Protein AF-A0A455VG47-F1 (afdb_monomer)

Radius of gyration: 23.84 Å; Cα contacts (8 Å, |Δi|>4): 1078; chains: 1; bounding box: 68×58×69 Å

pLDDT: mean 87.43, std 11.3, range [32.31, 98.75]

Mean predicted aligned error: 6.54 Å

Structure (mmCIF, N/CA/C/O backbone):
data_AF-A0A455VG47-F1
#
_entry.id   AF-A0A455VG47-F1
#
loop_
_atom_site.group_PDB
_atom_site.id
_atom_site.type_symbol
_atom_site.label_atom_id
_atom_site.label_alt_id
_atom_site.label_comp_id
_atom_site.label_asym_id
_atom_site.label_entity_id
_atom_site.label_seq_id
_atom_site.pdbx_PDB_ins_code
_atom_site.Cartn_x
_atom_site.Cartn_y
_atom_site.Cartn_z
_atom_site.occupancy
_atom_site.B_iso_or_equiv
_atom_site.auth_seq_id
_atom_site.auth_comp_id
_atom_site.auth_asym_id
_atom_site.auth_atom_id
_atom_site.pdbx_PDB_model_num
ATOM 1 N N . MET A 1 1 ? 24.426 -24.183 1.732 1.00 32.31 1 MET A N 1
ATOM 2 C CA . MET A 1 1 ? 23.590 -25.282 1.201 1.00 32.31 1 MET A CA 1
ATOM 3 C C . MET A 1 1 ? 22.552 -24.656 0.287 1.00 32.31 1 MET A C 1
ATOM 5 O O . MET A 1 1 ? 21.983 -23.644 0.678 1.00 32.31 1 MET A O 1
ATOM 9 N N . ASN A 1 2 ? 22.403 -25.163 -0.940 1.00 37.97 2 ASN A N 1
ATOM 10 C CA . ASN A 1 2 ? 21.571 -24.568 -1.992 1.00 37.97 2 ASN A CA 1
ATOM 11 C C . ASN A 1 2 ? 20.084 -24.579 -1.595 1.00 37.97 2 ASN A C 1
ATOM 13 O O . ASN A 1 2 ? 19.415 -25.590 -1.744 1.00 37.97 2 ASN A O 1
ATOM 17 N N . CYS A 1 3 ? 19.589 -23.448 -1.084 1.00 54.47 3 CYS A N 1
ATOM 18 C CA . CYS A 1 3 ? 18.177 -23.222 -0.745 1.00 54.47 3 CYS A CA 1
ATOM 19 C C . CYS A 1 3 ? 17.276 -23.353 -1.991 1.00 54.47 3 CYS A C 1
ATOM 21 O O . CYS A 1 3 ? 16.219 -23.971 -1.938 1.00 54.47 3 CYS A O 1
ATOM 23 N N . ASN A 1 4 ? 17.769 -22.880 -3.141 1.00 57.41 4 ASN A N 1
ATOM 24 C CA . ASN A 1 4 ? 16.966 -22.716 -4.352 1.00 57.41 4 ASN A CA 1
ATOM 25 C C . ASN A 1 4 ? 16.460 -24.028 -4.980 1.00 57.41 4 ASN A C 1
ATOM 27 O O . ASN A 1 4 ? 15.403 -24.005 -5.595 1.00 57.41 4 ASN A O 1
ATOM 31 N N . SER A 1 5 ? 17.166 -25.160 -4.843 1.00 60.50 5 SER A N 1
ATOM 32 C CA . SER A 1 5 ? 16.690 -26.434 -5.417 1.00 60.50 5 SER A CA 1
ATOM 33 C C . SER A 1 5 ? 15.487 -26.989 -4.652 1.00 60.50 5 SER A C 1
ATOM 35 O O . SER A 1 5 ? 14.517 -27.412 -5.266 1.00 60.50 5 SER A O 1
ATOM 37 N N . CYS A 1 6 ? 15.511 -26.914 -3.317 1.00 64.06 6 CYS A N 1
ATOM 38 C CA . CYS A 1 6 ? 14.381 -27.333 -2.486 1.00 64.06 6 CYS A CA 1
ATOM 39 C C . CYS A 1 6 ? 13.164 -26.415 -2.682 1.00 64.06 6 CYS A C 1
ATOM 41 O O . CYS A 1 6 ? 12.034 -26.894 -2.711 1.00 64.06 6 CYS A O 1
ATOM 43 N N . ASP A 1 7 ? 13.392 -25.108 -2.843 1.00 71.69 7 ASP A N 1
ATOM 44 C CA . ASP A 1 7 ? 12.330 -24.136 -3.128 1.00 71.69 7 ASP A CA 1
ATOM 45 C C . ASP A 1 7 ? 11.711 -24.335 -4.523 1.00 71.69 7 ASP A C 1
ATOM 47 O O . ASP A 1 7 ? 10.501 -24.190 -4.690 1.00 71.69 7 ASP A O 1
ATOM 51 N N . PHE A 1 8 ? 12.516 -24.701 -5.527 1.00 65.06 8 PHE A N 1
ATOM 52 C CA . PHE A 1 8 ? 12.021 -25.024 -6.866 1.00 65.06 8 PHE A CA 1
ATOM 53 C C . PHE A 1 8 ? 11.126 -26.267 -6.857 1.00 65.06 8 PHE A C 1
ATOM 55 O O . PHE A 1 8 ? 10.011 -26.226 -7.379 1.00 65.06 8 PHE A O 1
ATOM 62 N N . ASP A 1 9 ? 11.571 -27.346 -6.210 1.00 63.53 9 ASP A N 1
ATOM 63 C CA . ASP A 1 9 ? 10.767 -28.562 -6.060 1.00 63.53 9 ASP A CA 1
ATOM 64 C C . ASP A 1 9 ? 9.478 -28.280 -5.273 1.00 63.53 9 ASP A C 1
ATOM 66 O O . ASP A 1 9 ? 8.403 -28.764 -5.629 1.00 63.53 9 ASP A O 1
ATOM 70 N N . TYR A 1 10 ? 9.548 -27.438 -4.239 1.00 71.88 10 TYR A N 1
ATOM 71 C CA . TYR A 1 10 ? 8.376 -26.974 -3.496 1.00 71.88 10 TYR A CA 1
ATOM 72 C C . TYR A 1 10 ? 7.372 -26.231 -4.397 1.00 71.88 10 TYR A C 1
ATOM 74 O O . TYR A 1 10 ? 6.187 -26.568 -4.405 1.00 71.88 10 TYR A O 1
ATOM 82 N N . LEU A 1 11 ? 7.831 -25.259 -5.196 1.00 71.12 11 LEU A N 1
ATOM 83 C CA . LEU A 1 11 ? 6.968 -24.483 -6.097 1.00 71.12 11 LEU A CA 1
ATOM 84 C C . LEU A 1 11 ? 6.335 -25.339 -7.197 1.00 71.12 11 LEU A C 1
ATOM 86 O O . LEU A 1 11 ? 5.145 -25.169 -7.475 1.00 71.12 11 LEU A O 1
ATOM 90 N N . ASN A 1 12 ? 7.091 -26.273 -7.779 1.00 65.31 12 ASN A N 1
ATOM 91 C CA . ASN A 1 12 ? 6.576 -27.214 -8.778 1.00 65.31 12 ASN A CA 1
ATOM 92 C C . ASN A 1 12 ? 5.427 -28.064 -8.237 1.00 65.31 12 ASN A C 1
ATOM 94 O O . ASN A 1 12 ? 4.471 -28.342 -8.956 1.00 65.31 12 ASN A O 1
ATOM 98 N N . ASN A 1 13 ? 5.508 -28.456 -6.967 1.00 61.84 13 ASN A N 1
ATOM 99 C CA . ASN A 1 13 ? 4.511 -29.320 -6.345 1.00 61.84 13 ASN A CA 1
ATOM 100 C C . ASN A 1 13 ? 3.251 -28.572 -5.875 1.00 61.84 13 ASN A C 1
ATOM 102 O O . ASN A 1 13 ? 2.219 -29.206 -5.668 1.00 61.84 13 ASN A O 1
ATOM 106 N N . ILE A 1 14 ? 3.320 -27.251 -5.664 1.00 58.72 14 ILE A N 1
ATOM 107 C CA . ILE A 1 14 ? 2.282 -26.5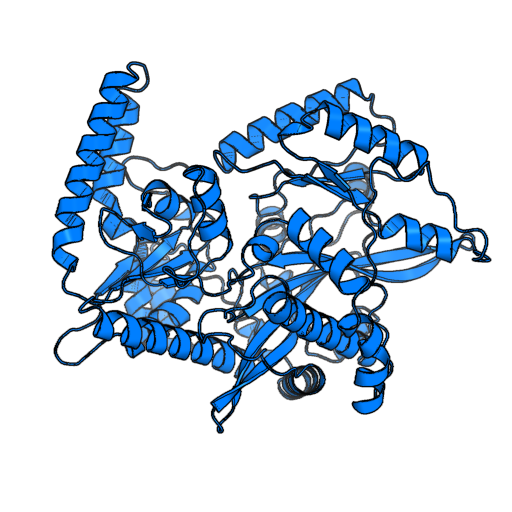00 -4.926 1.00 58.72 14 ILE A CA 1
ATOM 108 C C . ILE A 1 14 ? 1.633 -25.379 -5.748 1.00 58.72 14 ILE A C 1
ATOM 110 O O . ILE A 1 14 ? 0.525 -24.949 -5.420 1.00 58.72 14 ILE A O 1
ATOM 114 N N . VAL A 1 15 ? 2.297 -24.870 -6.789 1.00 64.69 15 VAL A N 1
ATOM 115 C CA . VAL A 1 15 ? 1.863 -23.648 -7.482 1.00 64.69 15 VAL A CA 1
ATOM 116 C C . VAL A 1 15 ? 1.550 -23.893 -8.959 1.00 64.69 15 VAL A C 1
ATOM 118 O O . VAL A 1 15 ? 0.386 -24.057 -9.307 1.00 64.69 15 VAL A O 1
ATOM 121 N N . ASP A 1 16 ? 2.564 -23.845 -9.821 1.00 73.06 16 ASP A N 1
ATOM 122 C CA . ASP A 1 16 ? 2.495 -24.005 -11.281 1.00 73.06 16 ASP A CA 1
ATOM 123 C C . ASP A 1 16 ? 3.948 -24.096 -11.784 1.00 73.06 16 ASP A C 1
ATOM 125 O O . ASP A 1 16 ? 4.806 -23.320 -11.345 1.00 73.06 16 ASP A O 1
ATOM 129 N N . TYR A 1 17 ? 4.217 -25.003 -12.724 1.00 76.62 17 TYR A N 1
ATOM 130 C CA . TYR A 1 17 ? 5.518 -25.170 -13.378 1.00 76.62 17 TYR A CA 1
ATOM 131 C C . TYR A 1 17 ? 6.066 -23.849 -13.953 1.00 76.62 17 TYR A C 1
ATOM 133 O O . TYR A 1 17 ? 7.252 -23.553 -13.829 1.00 76.62 17 TYR A O 1
ATOM 141 N N . ARG A 1 18 ? 5.203 -22.979 -14.500 1.00 82.88 18 ARG A N 1
ATOM 142 C CA . ARG A 1 18 ? 5.624 -21.668 -15.032 1.00 82.88 18 ARG A CA 1
ATOM 143 C C . ARG A 1 18 ? 6.175 -20.732 -13.962 1.00 82.88 18 ARG A C 1
ATOM 145 O O . ARG A 1 18 ? 7.136 -20.010 -14.216 1.00 82.88 18 ARG A O 1
ATOM 152 N N . ILE A 1 19 ? 5.585 -20.727 -12.768 1.00 86.31 19 ILE A N 1
ATOM 153 C CA . ILE A 1 19 ? 6.081 -19.898 -11.661 1.00 86.31 19 ILE A CA 1
ATOM 154 C C . ILE A 1 19 ? 7.435 -20.421 -11.181 1.00 86.31 19 ILE A C 1
ATOM 156 O O . ILE A 1 19 ? 8.326 -19.623 -10.890 1.00 86.31 19 ILE A O 1
ATOM 160 N N . ALA A 1 20 ? 7.610 -21.743 -11.151 1.00 82.56 20 ALA A N 1
ATOM 161 C CA . ALA A 1 20 ? 8.877 -22.369 -10.801 1.00 82.56 20 ALA A CA 1
ATOM 162 C C . ALA A 1 20 ? 9.985 -22.040 -11.825 1.00 82.56 20 ALA A C 1
ATOM 164 O O . ALA A 1 20 ? 11.096 -21.678 -11.434 1.00 82.56 20 ALA A O 1
ATOM 165 N N . ASP A 1 21 ? 9.679 -22.066 -13.126 1.00 85.38 21 ASP A N 1
ATOM 166 C CA . ASP A 1 21 ? 10.612 -21.657 -14.186 1.00 85.38 21 ASP A CA 1
ATOM 167 C C . ASP A 1 21 ? 11.040 -20.189 -14.045 1.00 85.38 21 ASP A C 1
ATOM 169 O O . ASP A 1 21 ? 12.232 -19.871 -14.112 1.00 85.38 21 ASP A O 1
ATOM 173 N N . LEU A 1 22 ? 10.085 -19.285 -13.794 1.00 89.00 22 LEU A N 1
ATOM 174 C CA . LEU A 1 22 ? 10.385 -17.873 -13.543 1.00 89.00 22 LEU A CA 1
ATOM 175 C C . LEU A 1 22 ? 11.258 -17.689 -12.294 1.00 89.00 22 LEU A C 1
ATOM 177 O O . LEU A 1 22 ? 12.182 -16.872 -12.304 1.00 89.00 22 LEU A O 1
ATOM 181 N N . PHE A 1 23 ? 10.987 -18.448 -11.230 1.00 86.44 23 PHE A N 1
ATOM 182 C CA . PHE A 1 23 ? 11.780 -18.424 -10.004 1.00 86.44 23 PHE A CA 1
ATOM 183 C C . PHE A 1 23 ? 13.236 -18.825 -10.274 1.00 86.44 23 PHE A C 1
ATOM 185 O O . PHE A 1 23 ? 14.158 -18.119 -9.864 1.00 86.44 23 PHE A O 1
ATOM 192 N N . ASN A 1 24 ? 13.453 -19.903 -11.032 1.00 84.31 24 ASN A N 1
ATOM 193 C CA . ASN A 1 24 ? 14.793 -20.339 -11.422 1.00 84.31 24 ASN A CA 1
ATOM 194 C C . ASN A 1 24 ? 15.509 -19.313 -12.306 1.00 84.31 24 ASN A C 1
ATOM 196 O O . ASN A 1 24 ? 16.669 -18.985 -12.047 1.00 84.31 24 ASN A O 1
ATOM 200 N N . GLY A 1 25 ? 14.819 -18.771 -13.315 1.00 84.44 25 GLY A N 1
ATOM 201 C CA . GLY A 1 25 ? 15.384 -17.775 -14.231 1.00 84.44 25 GLY A CA 1
ATOM 202 C C . GLY A 1 25 ? 15.819 -16.478 -13.537 1.00 84.44 25 GLY A C 1
ATOM 203 O O . GLY A 1 25 ? 16.766 -15.830 -13.975 1.00 84.44 25 GLY A O 1
ATOM 204 N N . MET A 1 26 ? 15.177 -16.125 -12.418 1.00 89.56 26 MET A N 1
ATOM 205 C CA . MET A 1 26 ? 15.459 -14.921 -11.625 1.00 89.56 26 MET A CA 1
ATOM 206 C C . MET A 1 26 ? 16.081 -15.231 -10.251 1.00 89.56 26 MET A C 1
ATOM 208 O O . MET A 1 26 ? 15.963 -14.433 -9.320 1.00 89.56 26 MET A O 1
ATOM 212 N N . GLY A 1 27 ? 16.768 -16.373 -10.118 1.00 82.31 27 GLY A N 1
ATOM 213 C CA . GLY A 1 27 ? 17.255 -16.927 -8.846 1.00 82.31 27 GLY A CA 1
ATOM 214 C C . GLY A 1 27 ? 18.040 -15.969 -7.934 1.00 82.31 27 GLY A C 1
ATOM 215 O O . GLY A 1 27 ? 18.013 -16.126 -6.715 1.00 82.31 27 GLY A O 1
ATOM 216 N N . SER A 1 28 ? 18.710 -14.954 -8.492 1.00 83.81 28 SER A N 1
ATOM 217 C CA . SER A 1 28 ? 19.466 -13.932 -7.744 1.00 83.81 28 SER A CA 1
ATOM 218 C C . SER A 1 28 ? 18.594 -13.033 -6.853 1.00 83.81 28 SER A C 1
ATOM 220 O O . SER A 1 28 ? 19.097 -12.445 -5.890 1.00 83.81 28 SER A O 1
ATOM 222 N N . LEU A 1 29 ? 17.290 -12.941 -7.135 1.00 87.25 29 LEU A N 1
ATOM 223 C CA . LEU A 1 29 ? 16.339 -12.133 -6.370 1.00 87.25 29 LEU A CA 1
ATOM 224 C C . LEU A 1 29 ? 15.791 -12.829 -5.124 1.00 87.25 29 LEU A C 1
ATOM 226 O O . LEU A 1 29 ? 15.223 -12.147 -4.264 1.00 87.25 29 LEU A O 1
ATOM 230 N N . PHE A 1 30 ? 15.942 -14.150 -5.013 1.00 88.25 30 PHE A N 1
ATOM 231 C CA . PHE A 1 30 ? 15.240 -14.954 -4.014 1.00 88.25 30 PHE A CA 1
ATOM 232 C C . PHE A 1 30 ? 16.166 -15.415 -2.890 1.00 88.25 30 PHE A C 1
ATOM 234 O O . PHE A 1 30 ? 17.312 -15.795 -3.115 1.00 88.25 30 PHE A O 1
ATOM 241 N N . TYR A 1 31 ? 15.655 -15.368 -1.660 1.00 86.69 31 TYR A N 1
ATOM 242 C CA . TYR A 1 31 ? 16.324 -15.874 -0.459 1.00 86.69 31 TYR A CA 1
ATOM 243 C C . TYR A 1 31 ? 15.392 -16.814 0.296 1.00 86.69 31 TYR A C 1
ATOM 245 O O . TYR A 1 31 ? 14.946 -16.548 1.413 1.00 86.69 31 TYR A O 1
ATOM 253 N N . GLY A 1 32 ? 15.060 -17.917 -0.360 1.00 85.38 32 GLY A N 1
ATOM 254 C CA . GLY A 1 32 ? 14.012 -18.802 0.108 1.00 85.38 32 GLY A CA 1
ATOM 255 C C . GLY A 1 32 ? 12.614 -18.219 -0.039 1.00 85.38 32 GLY A C 1
ATOM 256 O O . GLY A 1 32 ? 12.417 -17.079 -0.477 1.00 85.38 32 GLY A O 1
ATOM 257 N N . ILE A 1 33 ? 11.646 -19.039 0.350 1.00 86.56 33 ILE A N 1
ATOM 258 C CA . ILE A 1 33 ? 10.220 -18.759 0.226 1.00 86.56 33 ILE A CA 1
ATOM 259 C C . ILE A 1 33 ? 9.606 -18.650 1.620 1.00 86.56 33 ILE A C 1
ATOM 261 O O . ILE A 1 33 ? 9.754 -19.535 2.461 1.00 86.56 33 ILE A O 1
ATOM 265 N N . ASP A 1 34 ? 8.909 -17.546 1.868 1.00 86.44 34 ASP A N 1
ATOM 266 C CA . ASP A 1 34 ? 7.965 -17.436 2.976 1.00 86.44 34 ASP A CA 1
ATOM 267 C C . ASP A 1 34 ? 6.545 -17.621 2.424 1.00 86.44 34 ASP A C 1
ATOM 269 O O . ASP A 1 34 ? 5.914 -16.654 1.993 1.00 86.44 34 ASP A O 1
ATOM 273 N N . ASP A 1 35 ? 6.064 -18.870 2.366 1.00 84.81 35 ASP A N 1
ATOM 274 C CA . ASP A 1 35 ? 4.719 -19.162 1.860 1.00 84.81 35 ASP A CA 1
ATOM 275 C C . ASP A 1 35 ? 3.661 -18.904 2.942 1.00 84.81 35 ASP A C 1
ATOM 277 O O . ASP A 1 35 ? 3.829 -19.174 4.137 1.00 84.81 35 ASP A O 1
ATOM 281 N N . LYS A 1 36 ? 2.551 -18.320 2.509 1.00 87.00 36 LYS A N 1
ATOM 282 C CA . LYS A 1 36 ? 1.380 -18.009 3.324 1.00 87.00 36 LYS A CA 1
ATOM 283 C C . LYS A 1 36 ? 0.161 -18.830 2.912 1.00 87.00 36 LYS A C 1
ATOM 285 O O . LYS A 1 36 ? -0.897 -18.620 3.486 1.00 87.00 36 LYS A O 1
ATOM 290 N N . VAL A 1 37 ? 0.297 -19.799 2.000 1.00 87.25 37 VAL A N 1
ATOM 291 C CA . VAL A 1 37 ? -0.818 -20.604 1.467 1.00 87.25 37 VAL A CA 1
ATOM 292 C C . VAL A 1 37 ? -1.699 -21.238 2.544 1.00 87.25 37 VAL A C 1
ATOM 294 O O . VAL A 1 37 ? -2.906 -21.317 2.355 1.00 87.25 37 VAL A O 1
ATOM 297 N N . LEU A 1 38 ? -1.133 -21.636 3.688 1.00 89.88 38 LEU A N 1
ATOM 298 C CA . LEU A 1 38 ? -1.918 -22.149 4.815 1.00 89.88 38 LEU A CA 1
ATOM 299 C C . LEU A 1 38 ? -2.889 -21.092 5.355 1.00 89.88 38 LEU A C 1
ATOM 301 O O . LEU A 1 38 ? -4.052 -21.399 5.570 1.00 89.88 38 LEU A O 1
ATOM 305 N N . ILE A 1 39 ? -2.455 -19.832 5.462 1.00 93.19 39 ILE A N 1
ATOM 306 C CA . ILE A 1 39 ? -3.329 -18.720 5.854 1.00 93.19 39 ILE A CA 1
ATOM 307 C C . ILE A 1 39 ? -4.452 -18.535 4.831 1.00 93.19 39 ILE A C 1
ATOM 309 O O . ILE A 1 39 ? -5.593 -18.378 5.242 1.00 93.19 39 ILE A O 1
ATOM 313 N N . SER A 1 40 ? -4.154 -18.580 3.524 1.00 92.56 40 SER A N 1
ATOM 314 C CA . SER A 1 40 ? -5.179 -18.520 2.465 1.00 92.56 40 SER A CA 1
ATOM 315 C C . SER A 1 40 ? -6.179 -19.672 2.555 1.00 92.56 40 SER A C 1
ATOM 317 O O . SER A 1 40 ? -7.381 -19.435 2.485 1.00 92.56 40 SER A O 1
ATOM 319 N N . ASN A 1 41 ? -5.698 -20.903 2.746 1.00 92.12 41 ASN A N 1
ATOM 320 C CA . ASN A 1 41 ? -6.546 -22.089 2.871 1.00 92.12 41 ASN A CA 1
ATOM 321 C C . ASN A 1 41 ? -7.413 -22.065 4.139 1.00 92.12 41 ASN A C 1
ATOM 323 O O . ASN A 1 41 ? -8.495 -22.644 4.130 1.00 92.12 41 ASN A O 1
ATOM 327 N N . ASP A 1 42 ? -6.953 -21.394 5.197 1.00 95.56 42 ASP A N 1
ATOM 328 C CA . ASP A 1 42 ? -7.686 -21.265 6.455 1.00 95.56 42 ASP A CA 1
ATOM 329 C C . ASP A 1 42 ? -8.694 -20.100 6.458 1.00 95.56 42 ASP A C 1
ATOM 331 O O . ASP A 1 42 ? -9.485 -19.996 7.404 1.00 95.56 42 ASP A O 1
ATOM 335 N N . GLN A 1 43 ? -8.697 -19.231 5.434 1.00 96.50 43 GLN A N 1
ATOM 336 C CA . GLN A 1 43 ? -9.769 -18.248 5.242 1.00 96.50 43 GLN A CA 1
ATOM 337 C C . GLN A 1 43 ? -11.080 -18.967 4.903 1.00 96.50 43 GLN A C 1
ATOM 339 O O . GLN A 1 43 ? -11.120 -19.840 4.036 1.00 96.50 43 GLN A O 1
ATOM 344 N N . ASP A 1 44 ? -12.179 -18.542 5.518 1.00 97.88 44 ASP A N 1
ATOM 345 C CA . ASP A 1 44 ? -13.520 -18.922 5.086 1.00 97.88 44 ASP A CA 1
ATOM 346 C C . ASP A 1 44 ? -13.880 -18.137 3.813 1.00 97.88 44 ASP A C 1
ATOM 348 O O . ASP A 1 44 ? -14.057 -16.913 3.836 1.00 97.88 44 ASP A O 1
ATOM 352 N N . GLN A 1 45 ? -13.951 -18.852 2.687 1.00 97.88 45 GLN A N 1
ATOM 353 C CA . GLN A 1 45 ? -14.239 -18.266 1.379 1.00 97.88 45 GLN A CA 1
ATOM 354 C C . GLN A 1 45 ? -15.662 -17.697 1.299 1.00 97.88 45 GLN A C 1
ATOM 356 O O . GLN A 1 45 ? -15.848 -16.641 0.698 1.00 97.88 45 GLN A O 1
ATOM 361 N N . GLU A 1 46 ? -16.654 -18.335 1.928 1.00 98.25 46 GLU A N 1
ATOM 362 C CA . GLU A 1 46 ? -18.037 -17.842 1.916 1.00 98.25 46 GLU A CA 1
ATOM 363 C C . GLU A 1 46 ? -18.151 -16.540 2.710 1.00 98.25 46 GLU A C 1
ATOM 365 O O . GLU A 1 46 ? -18.799 -15.582 2.276 1.00 98.25 46 GLU A O 1
ATOM 370 N N . LEU A 1 47 ? -17.467 -16.467 3.855 1.00 97.94 47 LEU A N 1
ATOM 371 C CA . LEU A 1 47 ? -17.420 -15.250 4.659 1.00 97.94 47 LEU A CA 1
ATOM 372 C C . LEU A 1 47 ? -16.652 -14.121 3.949 1.00 97.94 47 LEU A C 1
ATOM 374 O O . LEU A 1 47 ? -17.059 -12.958 4.024 1.00 97.94 47 LEU A O 1
ATOM 378 N N . ALA A 1 48 ? -15.573 -14.444 3.231 1.00 98.31 48 ALA A N 1
ATOM 379 C CA . ALA A 1 48 ? -14.856 -13.478 2.401 1.00 98.31 48 ALA A CA 1
ATOM 380 C C . ALA A 1 48 ? -15.738 -12.923 1.270 1.00 98.31 48 ALA A C 1
ATOM 382 O O . ALA A 1 48 ? -15.832 -11.703 1.113 1.00 98.31 48 ALA A O 1
ATOM 383 N N . ASP A 1 49 ? -16.434 -13.797 0.537 1.00 98.38 49 ASP A N 1
ATOM 384 C CA . ASP A 1 49 ? -17.356 -13.424 -0.543 1.00 98.38 49 ASP A CA 1
ATOM 385 C C . ASP A 1 49 ? -18.529 -12.581 -0.006 1.00 98.38 49 ASP A C 1
ATOM 387 O O . ASP A 1 49 ? -18.989 -11.629 -0.646 1.00 98.38 49 ASP A O 1
ATOM 391 N N . PHE A 1 50 ? -18.983 -12.869 1.216 1.00 98.25 50 PHE A N 1
ATOM 392 C CA . PHE A 1 50 ? -19.983 -12.065 1.907 1.00 98.25 50 PHE A CA 1
ATOM 393 C C . PHE A 1 50 ? -19.497 -10.634 2.192 1.00 98.25 50 PHE A C 1
ATOM 395 O O . PHE A 1 50 ? -20.208 -9.674 1.877 1.00 98.25 50 PHE A O 1
ATOM 402 N N . PHE A 1 51 ? -18.293 -10.459 2.749 1.00 98.56 51 PHE A N 1
ATOM 403 C CA . PHE A 1 51 ? -17.726 -9.124 2.985 1.00 98.56 51 PHE A CA 1
ATOM 404 C C . PHE A 1 51 ? -17.427 -8.374 1.679 1.00 98.56 51 PHE A C 1
ATOM 406 O O . PHE A 1 51 ? -17.679 -7.168 1.593 1.00 98.56 51 PHE A O 1
ATOM 413 N N . GLU A 1 52 ? -16.966 -9.079 0.643 1.00 98.12 52 GLU A N 1
ATOM 414 C CA . GLU A 1 52 ? -16.765 -8.525 -0.700 1.00 98.12 52 GLU A CA 1
ATOM 415 C C . GLU A 1 52 ? -18.069 -7.928 -1.247 1.00 98.12 52 GLU A C 1
ATOM 417 O O . GLU A 1 52 ? -18.093 -6.783 -1.704 1.00 98.12 52 GLU A O 1
ATOM 422 N N . LYS A 1 53 ? -19.170 -8.682 -1.169 1.00 97.62 53 LYS A N 1
ATOM 423 C CA . LYS A 1 53 ? -20.474 -8.244 -1.675 1.00 97.62 53 LYS A CA 1
ATOM 424 C C . LYS A 1 53 ? -21.030 -7.059 -0.887 1.00 97.62 53 LYS A C 1
ATOM 426 O O . LYS A 1 53 ? -21.555 -6.112 -1.468 1.00 97.62 53 LYS A O 1
ATOM 431 N N . ILE A 1 54 ? -20.916 -7.087 0.442 1.00 97.81 54 ILE A N 1
ATOM 432 C CA . ILE A 1 54 ? -21.424 -6.011 1.307 1.00 97.81 54 ILE A CA 1
ATOM 433 C C . ILE A 1 54 ? -20.639 -4.708 1.135 1.00 97.81 54 ILE A C 1
ATOM 435 O O . ILE A 1 54 ? -21.180 -3.638 1.418 1.00 97.81 54 ILE A O 1
ATOM 439 N N . SER A 1 55 ? -19.400 -4.764 0.654 1.00 98.25 55 SER A N 1
ATOM 440 C CA . SER A 1 55 ? -18.543 -3.593 0.459 1.00 98.25 55 SER A CA 1
ATOM 441 C C . SER A 1 55 ? -18.518 -3.061 -0.975 1.00 98.25 55 SER A C 1
ATOM 443 O O . SER A 1 55 ? -17.926 -2.014 -1.199 1.00 98.25 55 SER A O 1
ATOM 445 N N . GLU A 1 56 ? -19.205 -3.711 -1.920 1.00 97.88 56 GLU A N 1
ATOM 446 C CA . GLU A 1 56 ? -19.207 -3.343 -3.342 1.00 97.88 56 GLU A CA 1
ATOM 447 C C . GLU A 1 56 ? -19.575 -1.868 -3.566 1.00 97.88 56 GLU A C 1
ATOM 449 O O . GLU A 1 56 ? -20.616 -1.400 -3.098 1.00 97.88 56 GLU A O 1
ATOM 454 N N . ILE A 1 57 ? -18.737 -1.141 -4.302 1.00 97.88 57 ILE A N 1
ATOM 455 C CA . ILE A 1 57 ? -18.967 0.234 -4.758 1.00 97.88 57 ILE A CA 1
ATOM 456 C C . ILE A 1 57 ? -18.601 0.323 -6.237 1.00 97.88 57 ILE A C 1
ATOM 458 O O . ILE A 1 57 ? -17.631 -0.287 -6.678 1.00 97.88 57 ILE A O 1
ATOM 462 N N . ASP A 1 58 ? -19.351 1.095 -7.017 1.00 95.88 58 ASP A N 1
ATOM 463 C CA . ASP A 1 58 ? -18.989 1.342 -8.409 1.00 95.88 58 ASP A CA 1
ATOM 464 C C . ASP A 1 58 ? -17.636 2.038 -8.538 1.00 95.88 58 ASP A C 1
ATOM 466 O O . ASP A 1 58 ? -17.316 2.985 -7.808 1.00 95.88 58 ASP A O 1
ATOM 470 N N . LEU A 1 59 ? -16.842 1.582 -9.507 1.00 95.12 59 LEU A N 1
ATOM 471 C CA . LEU A 1 59 ? -15.661 2.326 -9.907 1.00 95.12 59 LEU A CA 1
ATOM 472 C C . LEU A 1 59 ? -16.114 3.656 -10.544 1.00 95.12 59 LEU A C 1
ATOM 474 O O . LEU A 1 59 ? -17.009 3.633 -11.396 1.00 95.12 59 LEU A O 1
ATOM 478 N N . PRO A 1 60 ? -15.526 4.808 -10.169 1.00 94.69 60 PRO A N 1
ATOM 479 C CA . PRO A 1 60 ? -15.897 6.086 -10.762 1.00 94.69 60 PRO A CA 1
ATOM 480 C C . PRO A 1 60 ? -15.770 6.102 -12.291 1.00 94.69 60 PRO A C 1
ATOM 482 O O . PRO A 1 60 ? -14.901 5.461 -12.888 1.00 94.69 60 PRO A O 1
ATOM 485 N N . ILE A 1 61 ? -16.647 6.869 -12.939 1.00 90.38 61 ILE A N 1
ATOM 486 C CA . ILE A 1 61 ? -16.606 7.066 -14.391 1.00 90.38 61 ILE A CA 1
ATOM 487 C C . ILE A 1 61 ? -15.271 7.719 -14.770 1.00 90.38 61 ILE A C 1
ATOM 489 O O . ILE A 1 61 ? -14.818 8.650 -14.109 1.00 90.38 61 ILE A O 1
ATOM 493 N N . GLY A 1 62 ? -14.651 7.231 -15.846 1.00 88.19 62 GLY A N 1
ATOM 494 C CA . GLY A 1 62 ? -13.374 7.743 -16.356 1.00 88.19 62 GLY A CA 1
ATOM 495 C C . GLY A 1 62 ? -12.134 7.050 -15.783 1.00 88.19 62 GLY A C 1
ATOM 496 O O . GLY A 1 62 ? -11.051 7.193 -16.351 1.00 88.19 62 GLY A O 1
ATOM 497 N N . THR A 1 63 ? -12.275 6.246 -14.723 1.00 90.81 63 THR A N 1
ATOM 498 C CA . THR A 1 63 ? -11.161 5.475 -14.155 1.00 90.81 63 THR A CA 1
ATOM 499 C C . THR A 1 63 ? -10.667 4.396 -15.129 1.00 90.81 63 THR A C 1
ATOM 501 O O . THR A 1 63 ? -11.447 3.595 -15.651 1.00 90.81 63 THR A O 1
ATOM 504 N N . LYS A 1 64 ? -9.352 4.357 -15.363 1.00 89.88 64 LYS A N 1
ATOM 505 C CA . LYS A 1 64 ? -8.670 3.399 -16.250 1.00 89.88 64 LYS A CA 1
ATOM 506 C C . LYS A 1 64 ? -8.431 2.050 -15.572 1.00 89.88 64 LYS A C 1
ATOM 508 O O . LYS A 1 64 ? -8.627 1.893 -14.364 1.00 89.88 64 LYS A O 1
ATOM 513 N N . ALA A 1 65 ? -8.011 1.034 -16.331 1.00 88.81 65 ALA A N 1
ATOM 514 C CA . ALA A 1 65 ? -7.764 -0.299 -15.783 1.00 88.81 65 ALA A CA 1
ATOM 515 C C . ALA A 1 65 ? -6.648 -0.297 -14.734 1.00 88.81 65 ALA A C 1
ATOM 517 O O . ALA A 1 65 ? -6.790 -0.967 -13.715 1.00 88.81 65 ALA A O 1
ATOM 518 N N . TYR A 1 66 ? -5.595 0.485 -14.974 1.00 89.12 66 TYR A N 1
ATOM 519 C CA . TYR A 1 66 ? -4.419 0.613 -14.112 1.00 89.12 66 TYR A CA 1
ATOM 520 C C . TYR A 1 66 ? -4.573 1.637 -12.976 1.00 89.12 66 TYR A C 1
ATOM 522 O O . TYR A 1 66 ? -3.811 1.576 -12.020 1.00 89.12 66 TYR A O 1
ATOM 530 N N . ASP A 1 67 ? -5.546 2.553 -13.023 1.00 90.69 67 ASP A N 1
ATOM 531 C CA . ASP A 1 67 ? -5.673 3.605 -11.996 1.00 90.69 67 ASP A CA 1
ATOM 532 C C . ASP A 1 67 ? -5.907 3.035 -10.590 1.00 90.69 67 ASP A C 1
ATOM 534 O O . ASP A 1 67 ? -5.540 3.660 -9.598 1.00 90.69 67 ASP A O 1
ATOM 538 N N . PHE A 1 68 ? -6.487 1.840 -10.489 1.00 93.19 68 PHE A N 1
ATOM 539 C CA . PHE A 1 68 ? -6.627 1.133 -9.226 1.00 93.19 68 PHE A CA 1
ATOM 540 C C . PHE A 1 68 ? -6.649 -0.380 -9.441 1.00 93.19 68 PHE A C 1
ATOM 542 O O . PHE A 1 68 ? -7.449 -0.885 -10.231 1.00 93.19 68 PHE A O 1
ATOM 549 N N . VAL A 1 69 ? -5.788 -1.090 -8.711 1.00 93.56 69 VAL A N 1
ATOM 550 C CA . VAL A 1 69 ? -5.737 -2.555 -8.679 1.00 93.56 69 VAL A CA 1
ATOM 551 C C . VAL A 1 69 ? -6.069 -3.062 -7.281 1.00 93.56 69 VAL A C 1
ATOM 553 O O . VAL A 1 69 ? -7.097 -3.713 -7.095 1.00 93.56 69 VAL A O 1
ATOM 556 N N . CYS A 1 70 ? -5.215 -2.762 -6.300 1.00 93.50 70 CYS A N 1
ATOM 557 C CA . CYS A 1 70 ? -5.433 -3.122 -4.903 1.00 93.50 70 CYS A CA 1
ATOM 558 C C . CYS A 1 70 ? -4.541 -2.323 -3.946 1.00 93.50 70 CYS A C 1
ATOM 560 O O . CYS A 1 70 ? -3.409 -1.986 -4.284 1.00 93.50 70 CYS A O 1
ATOM 562 N N . CYS A 1 71 ? -5.013 -2.063 -2.731 1.00 92.44 71 CYS A N 1
ATOM 563 C CA . CYS A 1 71 ? -4.242 -1.433 -1.660 1.00 92.44 71 CYS A CA 1
ATOM 564 C C . CYS A 1 71 ? -4.656 -2.029 -0.294 1.00 92.44 71 CYS A C 1
ATOM 566 O O . CYS A 1 71 ? -5.853 -2.183 -0.043 1.00 92.44 71 CYS A O 1
ATOM 568 N N . PRO A 1 72 ? -3.720 -2.439 0.589 1.00 92.38 72 PRO A N 1
ATOM 569 C CA . PRO A 1 72 ? -4.055 -2.953 1.916 1.00 92.38 72 PRO A CA 1
ATOM 570 C C . PRO A 1 72 ? -3.957 -1.887 3.028 1.00 92.38 72 PRO A C 1
ATOM 572 O O . PRO A 1 72 ? -2.847 -1.445 3.359 1.00 92.38 72 PRO A O 1
ATOM 575 N N . PRO A 1 73 ? -5.081 -1.518 3.673 1.00 93.88 73 PRO A N 1
ATOM 576 C CA . PRO A 1 73 ? -5.093 -0.712 4.889 1.00 93.88 73 PRO A CA 1
ATOM 577 C C . PRO A 1 73 ? -4.641 -1.524 6.104 1.00 93.88 73 PRO A C 1
ATOM 579 O O . PRO A 1 73 ? -5.073 -2.664 6.299 1.00 93.88 73 PRO A O 1
ATOM 582 N N . ASP A 1 74 ? -3.828 -0.906 6.960 1.00 92.62 74 ASP A N 1
ATOM 583 C CA . ASP A 1 74 ? -3.472 -1.431 8.276 1.00 92.62 74 ASP A CA 1
ATOM 584 C C . ASP A 1 74 ? -4.200 -0.670 9.383 1.00 92.62 74 ASP A C 1
ATOM 586 O O . ASP A 1 74 ? -4.015 0.537 9.588 1.00 92.62 74 ASP A O 1
ATOM 590 N N . VAL A 1 75 ? -5.015 -1.415 10.121 1.00 94.69 75 VAL A N 1
ATOM 591 C CA . VAL A 1 75 ? -5.930 -0.923 11.143 1.00 94.69 75 VAL A CA 1
ATOM 592 C C . VAL A 1 75 ? -5.415 -1.323 12.518 1.00 94.69 75 VAL A C 1
ATOM 594 O O . VAL A 1 75 ? -5.374 -2.502 12.867 1.00 94.69 75 VAL A O 1
ATOM 597 N N . ILE A 1 76 ? -5.041 -0.319 13.303 1.00 92.44 76 ILE A N 1
ATOM 598 C CA . ILE A 1 76 ? -4.592 -0.484 14.681 1.00 92.44 76 ILE A CA 1
ATOM 599 C C . ILE A 1 76 ? -5.812 -0.538 15.590 1.00 92.44 76 ILE A C 1
ATOM 601 O O . ILE A 1 76 ? -6.661 0.352 15.525 1.00 92.44 76 ILE A O 1
ATOM 605 N N . ALA A 1 77 ? -5.866 -1.550 16.452 1.00 93.06 77 ALA A N 1
ATOM 606 C CA . ALA A 1 77 ? -6.873 -1.675 17.496 1.00 93.06 77 ALA A CA 1
ATOM 607 C C . ALA A 1 77 ? -6.356 -1.060 18.805 1.00 93.06 77 ALA A C 1
ATOM 609 O O . ALA A 1 77 ? -5.219 -1.313 19.213 1.00 93.06 77 ALA A O 1
ATOM 610 N N . TYR A 1 78 ? -7.174 -0.260 19.487 1.00 92.00 78 TYR A N 1
ATOM 611 C CA . TYR A 1 78 ? -6.797 0.367 20.754 1.00 92.00 78 TYR A CA 1
ATOM 612 C C . TYR A 1 78 ? -7.985 0.513 21.706 1.00 92.00 78 TYR A C 1
ATOM 614 O O . TYR A 1 78 ? -9.140 0.563 21.294 1.00 92.00 78 TYR A O 1
ATOM 622 N N . TYR A 1 79 ? -7.692 0.573 23.004 1.00 88.50 79 TYR A N 1
ATOM 623 C CA . TYR A 1 79 ? -8.693 0.801 24.038 1.00 88.50 79 TYR A CA 1
ATOM 624 C C . TYR A 1 79 ? -8.710 2.263 24.468 1.00 88.50 79 TYR A C 1
ATOM 626 O O . TYR A 1 79 ? -7.704 2.779 24.968 1.00 88.50 79 TYR A O 1
ATOM 634 N N . LEU A 1 80 ? -9.883 2.879 24.391 1.00 84.88 80 LEU A N 1
ATOM 635 C CA . LEU A 1 80 ? -10.208 4.055 25.184 1.00 84.88 80 LEU A CA 1
ATOM 636 C C . LEU A 1 80 ? -10.622 3.634 26.585 1.00 84.88 80 LEU A C 1
ATOM 638 O O . LEU A 1 80 ? -11.259 2.596 26.768 1.00 84.88 80 LEU A O 1
ATOM 642 N N . LYS A 1 81 ? -10.250 4.449 27.566 1.00 75.25 81 LYS A N 1
ATOM 643 C CA . LYS A 1 81 ? -10.683 4.306 28.952 1.00 75.25 81 LYS A CA 1
ATOM 644 C C . LYS A 1 81 ? -11.428 5.565 29.354 1.00 75.25 81 LYS A C 1
ATOM 646 O O . LYS A 1 81 ? -10.921 6.659 29.115 1.00 75.25 81 LYS A O 1
ATOM 651 N N . ASP A 1 82 ? -12.597 5.393 29.954 1.00 65.75 82 ASP A N 1
ATOM 652 C CA . ASP A 1 82 ? -13.296 6.485 30.627 1.00 65.75 82 ASP A CA 1
ATOM 653 C C . ASP A 1 82 ? -12.723 6.752 32.025 1.00 65.75 82 ASP A C 1
ATOM 655 O O . ASP A 1 82 ? -11.832 6.040 32.504 1.00 65.75 82 ASP A O 1
ATOM 659 N N . SER A 1 83 ? -13.257 7.774 32.692 1.00 63.28 83 SER A N 1
ATOM 660 C CA . SER A 1 83 ? -12.954 8.091 34.092 1.00 63.28 83 SER A CA 1
ATOM 661 C C . SER A 1 83 ? -13.364 6.985 35.075 1.00 63.28 83 SER A C 1
ATOM 663 O O . SER A 1 83 ? -12.792 6.899 36.159 1.00 63.28 83 SER A O 1
ATOM 665 N N . ASN A 1 84 ? -14.264 6.082 34.676 1.00 66.69 84 ASN A N 1
ATOM 666 C CA . ASN A 1 84 ? -14.673 4.889 35.423 1.00 66.69 84 ASN A CA 1
ATOM 667 C C . ASN A 1 84 ? -13.864 3.626 35.043 1.00 66.69 84 ASN A C 1
ATOM 669 O O . ASN A 1 84 ? -14.169 2.529 35.510 1.00 66.69 84 ASN A O 1
ATOM 673 N N . ASN A 1 85 ? -12.816 3.766 34.220 1.00 68.56 85 ASN A N 1
ATOM 674 C CA . ASN A 1 85 ? -11.965 2.694 33.696 1.00 68.56 85 ASN A CA 1
ATOM 675 C C . ASN A 1 85 ? -12.686 1.639 32.815 1.00 68.56 85 ASN A C 1
ATOM 677 O O . ASN A 1 85 ? -12.148 0.550 32.583 1.00 68.56 85 ASN A O 1
ATOM 681 N N . THR A 1 86 ? -13.864 1.957 32.275 1.00 76.00 86 THR A N 1
ATOM 682 C CA . THR A 1 86 ? -14.554 1.177 31.241 1.00 76.00 86 THR A CA 1
ATOM 683 C C . THR A 1 86 ? -13.745 1.215 29.952 1.00 76.00 86 THR A C 1
ATOM 685 O O . THR A 1 86 ? -13.358 2.284 29.477 1.00 76.00 86 THR A O 1
ATOM 688 N N . LYS A 1 87 ? -13.484 0.043 29.365 1.00 81.56 87 LYS A N 1
ATOM 689 C CA . LYS A 1 87 ? -12.734 -0.071 28.111 1.00 81.56 87 LYS A CA 1
ATOM 690 C C . LYS A 1 87 ? -13.679 -0.079 26.917 1.00 81.56 87 LYS A C 1
ATOM 692 O O . LYS A 1 87 ? -14.524 -0.964 26.819 1.00 81.56 87 LYS A O 1
ATOM 697 N N . LYS A 1 88 ? -13.466 0.839 25.978 1.00 86.75 88 LYS A N 1
ATOM 698 C CA . LYS A 1 88 ? -14.111 0.831 24.660 1.00 86.75 88 LYS A CA 1
ATOM 699 C C . LYS A 1 88 ? -13.070 0.525 23.588 1.00 86.75 88 LYS A C 1
ATOM 701 O O . LYS A 1 88 ? -12.007 1.144 23.583 1.00 86.75 88 LYS A O 1
ATOM 706 N N . LEU A 1 89 ? -13.352 -0.448 22.724 1.00 90.12 89 LEU A N 1
ATOM 707 C CA . LEU A 1 89 ? -12.475 -0.815 21.614 1.00 90.12 89 LEU A CA 1
ATOM 708 C C . LEU A 1 89 ? -12.740 0.111 20.424 1.00 90.12 89 LEU A C 1
ATOM 710 O O . LEU A 1 89 ? -13.877 0.251 19.983 1.00 90.12 89 LEU A O 1
ATOM 714 N N . GLU A 1 90 ? -11.687 0.744 19.927 1.00 92.94 90 GLU A N 1
ATOM 715 C CA . GLU A 1 90 ? -11.713 1.669 18.796 1.00 92.94 90 GLU A CA 1
ATOM 716 C C . GLU A 1 90 ? -10.572 1.332 17.835 1.00 92.94 90 GLU A C 1
ATOM 718 O O . GLU A 1 90 ? -9.632 0.598 18.172 1.00 92.94 90 GLU A O 1
ATOM 723 N N . TYR A 1 91 ? -10.654 1.876 16.622 1.00 94.25 91 TYR A N 1
ATOM 724 C CA . TYR A 1 91 ? -9.721 1.548 15.556 1.00 94.25 91 TYR A CA 1
ATOM 725 C C . TYR A 1 91 ? -9.242 2.780 14.800 1.00 94.25 91 TYR A C 1
ATOM 727 O O . TYR A 1 91 ? -9.975 3.743 14.597 1.00 94.25 91 TYR A O 1
ATOM 735 N N . ASN A 1 92 ? -7.989 2.743 14.347 1.00 92.75 92 ASN A N 1
ATOM 736 C CA . ASN A 1 92 ? -7.421 3.788 13.501 1.00 92.75 92 ASN A CA 1
ATOM 737 C C . ASN A 1 92 ? -6.643 3.175 12.332 1.00 92.75 92 ASN A C 1
ATOM 739 O O . ASN A 1 92 ? -5.803 2.296 12.524 1.00 92.75 92 ASN A O 1
ATOM 743 N N . CYS A 1 93 ? -6.888 3.658 11.113 1.00 93.75 93 CYS A N 1
ATOM 744 C CA . CYS A 1 93 ? -6.115 3.274 9.938 1.00 93.75 93 CYS A CA 1
ATOM 745 C C . CYS A 1 93 ? -4.770 4.006 9.959 1.00 93.75 93 CYS A C 1
ATOM 747 O O . CYS A 1 93 ? -4.684 5.194 9.657 1.00 93.75 93 CYS A O 1
ATOM 749 N N . SER A 1 94 ? -3.712 3.296 10.328 1.00 85.56 94 SER A N 1
ATOM 750 C CA . SER A 1 94 ? -2.387 3.889 10.516 1.00 85.56 94 SER A CA 1
ATOM 751 C C . SER A 1 94 ? -1.607 4.091 9.219 1.00 85.56 94 SER A C 1
ATOM 753 O O . SER A 1 94 ? -0.736 4.959 9.155 1.00 85.56 94 SER A O 1
ATOM 755 N N . GLU A 1 95 ? -1.924 3.299 8.199 1.00 86.81 95 GLU A N 1
ATOM 756 C CA . GLU A 1 95 ? -1.372 3.397 6.855 1.00 86.81 95 GLU A CA 1
ATOM 757 C C . GLU A 1 95 ? -2.305 2.709 5.857 1.00 86.81 95 GLU A C 1
ATOM 759 O O . GLU A 1 95 ? -2.943 1.705 6.174 1.00 86.81 95 GLU A O 1
ATOM 764 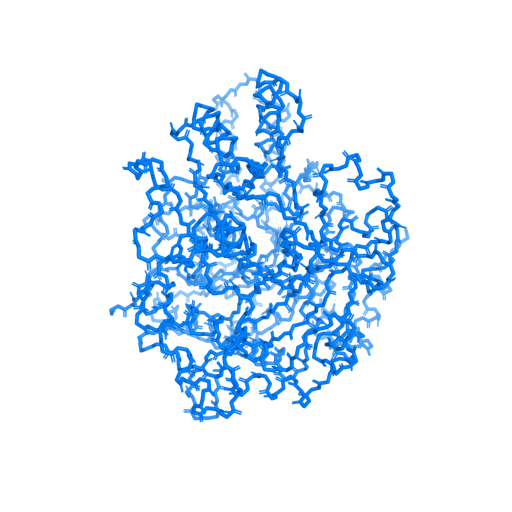N N . ILE A 1 96 ? -2.372 3.255 4.646 1.00 87.94 96 ILE A N 1
ATOM 765 C CA . ILE A 1 96 ? -2.916 2.573 3.475 1.00 87.94 96 ILE A CA 1
ATOM 766 C C . ILE A 1 96 ? -1.686 2.233 2.661 1.00 87.94 96 ILE A C 1
ATOM 768 O O . ILE A 1 96 ? -0.997 3.129 2.192 1.00 87.94 96 ILE A O 1
ATOM 772 N N . ASN A 1 97 ? -1.321 0.960 2.599 1.00 81.38 97 ASN A N 1
ATOM 773 C CA . ASN A 1 97 ? -0.188 0.561 1.779 1.00 81.38 97 ASN A CA 1
ATOM 774 C C . ASN A 1 97 ? -0.617 0.607 0.309 1.00 81.38 97 ASN A C 1
ATOM 776 O O . ASN A 1 97 ? -1.780 0.368 0.002 1.00 81.38 97 ASN A O 1
ATOM 780 N N . GLY A 1 98 ? 0.313 0.878 -0.603 1.00 75.38 98 GLY A N 1
ATOM 781 C CA . GLY A 1 98 ? 0.047 0.761 -2.037 1.00 75.38 98 GLY A CA 1
ATOM 782 C C . GLY A 1 98 ? -0.148 -0.681 -2.529 1.00 75.38 98 GLY A C 1
ATOM 783 O O . GLY A 1 98 ? -0.481 -1.579 -1.762 1.00 75.38 98 GLY A O 1
ATOM 784 N N . THR A 1 99 ? 0.185 -0.974 -3.788 1.00 72.12 99 THR A N 1
ATOM 785 C CA . THR A 1 99 ? 0.192 -2.358 -4.338 1.00 72.12 99 THR A CA 1
ATOM 786 C C . THR A 1 99 ? 1.222 -3.308 -3.693 1.00 72.12 99 THR A C 1
ATOM 788 O O . THR A 1 99 ? 1.298 -4.504 -4.010 1.00 72.12 99 THR A O 1
ATOM 791 N N . GLY A 1 100 ? 2.045 -2.799 -2.773 1.00 66.19 100 GLY A N 1
ATOM 792 C CA . GLY A 1 100 ? 2.950 -3.562 -1.920 1.00 66.19 100 GLY A CA 1
ATOM 793 C C . GLY A 1 100 ? 2.199 -4.387 -0.876 1.00 66.19 100 GLY A C 1
ATOM 794 O O . GLY A 1 100 ? 2.301 -4.125 0.319 1.00 66.19 100 GLY A O 1
ATOM 795 N N . PHE A 1 101 ? 1.456 -5.400 -1.310 1.00 67.12 101 PHE A N 1
ATOM 796 C CA . PHE A 1 101 ? 1.009 -6.452 -0.414 1.00 67.12 101 PHE A CA 1
ATOM 797 C C . PHE A 1 101 ? 2.261 -7.267 -0.007 1.00 67.12 101 PHE A C 1
ATOM 799 O O . PHE A 1 101 ? 3.047 -7.685 -0.856 1.00 67.12 101 PHE A O 1
ATOM 806 N N . GLY A 1 102 ? 2.494 -7.452 1.289 1.00 67.75 102 GLY A N 1
ATOM 807 C CA . GLY A 1 102 ? 3.355 -8.531 1.775 1.00 67.75 102 GLY A CA 1
ATOM 808 C C . GLY A 1 102 ? 2.449 -9.685 2.179 1.00 67.75 102 GLY A C 1
ATOM 809 O O . GLY A 1 102 ? 1.601 -9.480 3.051 1.00 67.75 102 GLY A O 1
ATOM 810 N N . GLY A 1 103 ? 2.588 -10.849 1.541 1.00 81.81 103 GLY A N 1
ATOM 811 C CA . GLY A 1 103 ? 1.731 -12.012 1.763 1.00 81.81 103 GLY A CA 1
ATOM 812 C C . GLY A 1 103 ? 0.452 -12.005 0.914 1.00 81.81 103 GLY A C 1
ATOM 813 O O . GLY A 1 103 ? -0.639 -11.952 1.479 1.00 81.81 103 GLY A O 1
ATOM 814 N N . MET A 1 104 ? 0.547 -12.052 -0.425 1.00 88.19 104 MET A N 1
ATOM 815 C CA . MET A 1 104 ? -0.623 -12.181 -1.342 1.00 88.19 104 MET A CA 1
ATOM 816 C C . MET A 1 104 ? -1.340 -13.458 -1.014 1.00 88.19 104 MET A C 1
ATOM 818 O O . MET A 1 104 ? -2.556 -13.548 -1.078 1.00 88.19 104 MET A O 1
ATOM 822 N N . ARG A 1 105 ? -0.537 -14.456 -0.665 1.00 89.56 105 ARG A N 1
ATOM 823 C CA . ARG A 1 105 ? -0.961 -15.796 -0.342 1.00 89.56 105 ARG A CA 1
ATOM 824 C C . ARG A 1 105 ? -1.650 -15.859 1.023 1.00 89.56 105 ARG A C 1
ATOM 826 O O . ARG A 1 105 ? -1.940 -16.950 1.472 1.00 89.56 105 ARG A O 1
ATOM 833 N N . ASN A 1 106 ? -1.941 -14.721 1.666 1.00 92.81 106 ASN A N 1
ATOM 834 C CA . ASN A 1 106 ? -2.935 -14.624 2.740 1.00 92.81 106 ASN A CA 1
ATOM 835 C C . ASN A 1 106 ? -4.374 -14.476 2.209 1.00 92.81 106 ASN A C 1
ATOM 837 O O . ASN A 1 106 ? -5.317 -14.683 2.972 1.00 92.81 106 ASN A O 1
ATOM 841 N N . LEU A 1 107 ? -4.548 -14.041 0.953 1.00 94.56 107 LEU A N 1
ATOM 842 C CA . LEU A 1 107 ? -5.857 -13.781 0.352 1.00 94.56 107 LEU A CA 1
ATOM 843 C C . LEU A 1 107 ? -6.643 -15.083 0.183 1.00 94.56 107 LEU A C 1
ATOM 845 O O . LEU A 1 107 ? -6.052 -16.093 -0.209 1.00 94.56 107 LEU A O 1
ATOM 849 N N . PRO A 1 108 ? -7.968 -15.060 0.382 1.00 95.94 108 PRO A N 1
ATOM 850 C CA . PRO A 1 108 ? -8.811 -16.141 -0.100 1.00 95.94 108 PRO A CA 1
ATOM 851 C C . PRO A 1 108 ? -8.716 -16.250 -1.635 1.00 95.94 108 PRO A C 1
ATOM 853 O O . PRO A 1 108 ? -8.372 -15.288 -2.336 1.00 95.94 108 PRO A O 1
ATOM 856 N N . LYS A 1 109 ? -8.965 -17.452 -2.161 1.00 93.38 109 LYS A N 1
ATOM 857 C CA . LYS A 1 109 ? -8.614 -17.838 -3.538 1.00 93.38 109 LYS A CA 1
ATOM 858 C C . LYS A 1 109 ? -9.324 -16.975 -4.582 1.00 93.38 109 LYS A C 1
ATOM 860 O O . LYS A 1 109 ? -8.660 -16.454 -5.479 1.00 93.38 109 LYS A O 1
ATOM 865 N N . ASN A 1 110 ? -10.630 -16.753 -4.417 1.00 95.56 110 ASN A N 1
ATOM 866 C CA . ASN A 1 110 ? -11.438 -15.988 -5.378 1.00 95.56 110 ASN A CA 1
ATOM 867 C C . ASN A 1 110 ? -10.966 -14.527 -5.487 1.00 95.56 110 ASN A C 1
ATOM 869 O O . ASN A 1 110 ? -10.945 -13.934 -6.571 1.00 95.56 110 ASN A O 1
ATOM 873 N N . GLN A 1 111 ? -10.559 -13.932 -4.363 1.00 96.31 111 GLN A N 1
ATOM 874 C CA . GLN A 1 111 ? -10.094 -12.546 -4.319 1.00 96.31 111 GLN A CA 1
ATOM 875 C C . GLN A 1 111 ? -8.680 -12.398 -4.875 1.00 96.31 111 GLN A C 1
ATOM 877 O O . GLN A 1 111 ? -8.406 -11.425 -5.579 1.00 96.31 111 GLN A O 1
ATOM 882 N N . LEU A 1 112 ? -7.796 -13.371 -4.625 1.00 94.44 112 LEU A N 1
ATOM 883 C CA . LEU A 1 112 ? -6.485 -13.413 -5.274 1.00 94.44 112 LEU A CA 1
ATOM 884 C C . LEU A 1 112 ? -6.630 -13.455 -6.800 1.00 94.44 112 LEU A C 1
ATOM 886 O O . LEU A 1 112 ? -5.989 -12.667 -7.495 1.00 94.44 112 LEU A O 1
ATOM 890 N N . GLU A 1 113 ? -7.495 -14.328 -7.316 1.00 94.12 113 GLU A N 1
ATOM 891 C CA . GLU A 1 113 ? -7.761 -14.432 -8.753 1.00 94.12 113 GLU A CA 1
ATOM 892 C C . GLU A 1 113 ? -8.316 -13.119 -9.324 1.00 94.12 113 GLU A C 1
ATOM 894 O O . GLU A 1 113 ? -7.771 -12.597 -10.295 1.00 94.12 113 GLU A O 1
ATOM 899 N N . SER A 1 114 ? -9.297 -12.509 -8.650 1.00 95.19 114 SER A N 1
ATOM 900 C CA . SER A 1 114 ? -9.880 -11.218 -9.057 1.00 95.19 114 SER A CA 1
ATOM 901 C C . SER A 1 114 ? -8.838 -10.088 -9.141 1.00 95.19 114 SER A C 1
ATOM 903 O O . SER A 1 114 ? -8.859 -9.265 -10.064 1.00 95.19 114 SER A O 1
ATOM 905 N N . ILE A 1 115 ? -7.889 -10.047 -8.199 1.00 95.00 115 ILE A N 1
ATOM 906 C CA . ILE A 1 115 ? -6.784 -9.075 -8.206 1.00 95.00 115 ILE A CA 1
ATOM 907 C C . ILE A 1 115 ? -5.824 -9.350 -9.373 1.00 95.00 115 ILE A C 1
ATOM 909 O O . ILE A 1 115 ? -5.431 -8.421 -10.085 1.00 95.00 115 ILE A O 1
ATOM 913 N N . LEU A 1 116 ? -5.452 -10.612 -9.600 1.00 94.38 116 LEU A N 1
ATOM 914 C CA . LEU A 1 116 ? -4.568 -11.003 -10.702 1.00 94.38 116 LEU A CA 1
ATOM 915 C C . LEU A 1 116 ? -5.197 -10.732 -12.079 1.00 94.38 116 LEU A C 1
ATOM 917 O O . LEU A 1 116 ? -4.497 -10.299 -12.999 1.00 94.38 116 LEU A O 1
ATOM 921 N N . ASP A 1 117 ? -6.508 -10.907 -12.217 1.00 93.94 117 ASP A N 1
ATOM 922 C CA . ASP A 1 117 ? -7.249 -10.551 -13.430 1.00 93.94 117 ASP A CA 1
ATOM 923 C C . ASP A 1 117 ? -7.289 -9.041 -13.667 1.00 93.94 117 ASP A C 1
ATOM 925 O O . ASP A 1 117 ? -7.220 -8.580 -14.811 1.00 93.94 117 ASP A O 1
ATOM 929 N N . THR A 1 118 ? -7.312 -8.244 -12.600 1.00 94.38 118 THR A N 1
ATOM 930 C CA . THR A 1 118 ? -7.191 -6.790 -12.722 1.00 94.38 118 THR A CA 1
ATOM 931 C C . THR A 1 118 ? -5.803 -6.384 -13.222 1.00 94.38 118 THR A C 1
ATOM 933 O O . THR A 1 118 ? -5.709 -5.556 -14.132 1.00 94.38 118 THR A O 1
ATOM 936 N N . TYR A 1 119 ? -4.729 -7.008 -12.725 1.00 95.12 119 TYR A N 1
ATOM 937 C CA . TYR A 1 119 ? -3.380 -6.820 -13.277 1.00 95.12 119 TYR A CA 1
ATOM 938 C C . TYR A 1 119 ? -3.309 -7.207 -14.759 1.00 95.12 119 TYR A C 1
ATOM 940 O O . TYR A 1 119 ? -2.792 -6.445 -15.580 1.00 95.12 119 TYR A O 1
ATOM 948 N N . LYS A 1 120 ? -3.886 -8.353 -15.133 1.00 94.56 120 LYS A N 1
ATOM 949 C CA . LYS A 1 120 ? -3.989 -8.769 -16.536 1.00 94.56 120 LYS A CA 1
ATOM 950 C C . LYS A 1 120 ? -4.708 -7.710 -17.379 1.00 94.56 120 LYS A C 1
ATOM 952 O O . LYS A 1 120 ? -4.223 -7.336 -18.444 1.00 94.56 120 LYS A O 1
ATOM 957 N N . ASN A 1 121 ? -5.826 -7.165 -16.900 1.00 93.94 121 ASN A N 1
ATOM 958 C CA . ASN A 1 121 ? -6.550 -6.124 -17.627 1.00 93.94 121 ASN A CA 1
ATOM 959 C C . ASN A 1 121 ? -5.739 -4.820 -17.765 1.00 93.94 121 ASN A C 1
ATOM 961 O O . ASN A 1 121 ? -5.736 -4.213 -18.836 1.00 93.94 121 ASN A O 1
ATOM 965 N N . ALA A 1 122 ? -5.003 -4.420 -16.725 1.00 94.31 122 ALA A N 1
ATOM 966 C CA . ALA A 1 122 ? -4.097 -3.275 -16.786 1.00 94.31 122 ALA A CA 1
ATOM 967 C C . ALA A 1 122 ? -3.009 -3.465 -17.860 1.00 94.31 122 ALA A C 1
ATOM 969 O O . ALA A 1 122 ? -2.796 -2.579 -18.685 1.00 94.31 122 ALA A O 1
ATOM 970 N N . ALA A 1 123 ? -2.373 -4.639 -17.921 1.00 95.38 123 ALA A N 1
ATOM 971 C CA . ALA A 1 123 ? -1.376 -4.942 -18.950 1.00 95.38 123 ALA A CA 1
ATOM 972 C C . ALA A 1 123 ? -1.954 -4.938 -20.374 1.00 95.38 123 ALA A C 1
ATOM 974 O O . ALA A 1 123 ? -1.271 -4.517 -21.312 1.00 95.38 123 ALA A O 1
ATOM 975 N N . ARG A 1 124 ? -3.213 -5.362 -20.546 1.00 94.88 124 ARG A N 1
ATOM 976 C CA . ARG A 1 124 ? -3.915 -5.286 -21.835 1.00 94.88 124 ARG A CA 1
ATOM 977 C C . ARG A 1 124 ? -4.065 -3.839 -22.299 1.00 94.88 124 ARG A C 1
ATOM 979 O O . ARG A 1 124 ? -3.668 -3.529 -23.417 1.00 94.88 124 ARG A O 1
ATOM 986 N N . GLU A 1 125 ? -4.567 -2.956 -21.436 1.00 93.62 125 GLU A N 1
ATOM 987 C CA . GLU A 1 125 ? -4.753 -1.540 -21.778 1.00 93.62 125 GLU A CA 1
ATOM 988 C C . GLU A 1 125 ? -3.415 -0.856 -22.105 1.00 93.62 125 GLU A C 1
ATOM 990 O O . GLU A 1 125 ? -3.302 -0.185 -23.131 1.00 93.62 125 GLU A O 1
ATOM 995 N N . ILE A 1 126 ? -2.366 -1.119 -21.313 1.00 93.81 126 ILE A N 1
ATOM 996 C CA . ILE A 1 126 ? -1.002 -0.632 -21.586 1.00 93.81 126 ILE A CA 1
ATOM 997 C C . ILE A 1 126 ? -0.515 -1.109 -22.960 1.00 93.81 126 ILE A C 1
ATOM 999 O O . ILE A 1 126 ? 0.046 -0.332 -23.731 1.00 93.81 126 ILE A O 1
ATOM 1003 N N . THR A 1 127 ? -0.740 -2.382 -23.286 1.00 94.38 127 THR A N 1
ATOM 1004 C CA . THR A 1 127 ? -0.337 -2.961 -24.573 1.00 94.38 127 THR A CA 1
ATOM 1005 C C . THR A 1 127 ? -1.051 -2.288 -25.740 1.00 94.38 127 THR A C 1
ATOM 1007 O O . THR A 1 127 ? -0.415 -1.957 -26.742 1.00 94.38 127 THR A O 1
ATOM 1010 N N . ASP A 1 128 ? -2.356 -2.053 -25.619 1.00 94.06 128 ASP A N 1
ATOM 1011 C CA . ASP A 1 128 ? -3.145 -1.399 -26.661 1.00 94.06 128 ASP A CA 1
ATOM 1012 C C . ASP A 1 128 ? -2.732 0.066 -26.858 1.00 94.06 128 ASP A C 1
ATOM 1014 O O . ASP A 1 128 ? -2.694 0.557 -27.989 1.00 94.06 128 ASP A O 1
ATOM 1018 N N . GLU A 1 129 ? -2.342 0.760 -25.789 1.00 92.38 129 GLU A N 1
ATOM 1019 C CA . GLU A 1 129 ? -1.746 2.092 -25.885 1.00 92.38 129 GLU A CA 1
ATOM 1020 C C . GLU A 1 129 ? -0.367 2.095 -26.556 1.00 92.38 129 GLU A C 1
ATOM 1022 O O . GLU A 1 129 ? -0.105 2.946 -27.411 1.00 92.38 129 GLU A O 1
ATOM 1027 N N . CYS A 1 130 ? 0.510 1.152 -26.203 1.00 92.75 130 CYS A N 1
ATOM 1028 C CA . CYS A 1 130 ? 1.825 1.011 -26.829 1.00 92.75 130 CYS A CA 1
ATOM 1029 C C . CYS A 1 130 ? 1.698 0.738 -28.332 1.00 92.75 130 CYS A C 1
ATOM 1031 O O . CYS A 1 130 ? 2.379 1.387 -29.125 1.00 92.75 130 CYS A O 1
ATOM 1033 N N . LYS A 1 131 ? 0.764 -0.131 -28.746 1.00 92.94 131 LYS A N 1
ATOM 1034 C CA . LYS A 1 131 ? 0.480 -0.399 -30.167 1.00 92.94 131 LYS A CA 1
ATOM 1035 C C . LYS A 1 131 ? 0.110 0.874 -30.930 1.00 92.94 131 LYS A C 1
ATOM 1037 O O . LYS A 1 131 ? 0.661 1.116 -31.999 1.00 92.94 131 LYS A O 1
ATOM 1042 N N . LYS A 1 132 ? -0.759 1.725 -30.369 1.00 94.19 132 LYS A N 1
ATOM 1043 C CA . LYS A 1 132 ? -1.140 3.016 -30.983 1.00 94.19 132 LYS A CA 1
ATOM 1044 C C . LYS A 1 132 ? 0.055 3.958 -31.172 1.00 94.19 132 LYS A C 1
ATOM 1046 O O . LYS A 1 132 ? 0.046 4.777 -32.083 1.00 94.19 132 LYS A O 1
ATOM 1051 N N . LYS A 1 133 ? 1.073 3.841 -30.317 1.00 91.88 133 LYS A N 1
ATOM 1052 C CA . LYS A 1 133 ? 2.303 4.647 -30.341 1.00 91.88 133 LYS A CA 1
ATOM 1053 C C . LYS A 1 133 ? 3.454 3.970 -31.102 1.00 91.88 133 LYS A C 1
ATOM 1055 O O . LYS A 1 133 ? 4.534 4.542 -31.170 1.00 91.88 133 LYS A O 1
ATOM 1060 N N . SER A 1 134 ? 3.236 2.786 -31.687 1.00 92.19 134 SER A N 1
ATOM 1061 C CA . SER A 1 134 ? 4.295 1.951 -32.282 1.00 92.19 134 SER A CA 1
ATOM 1062 C C . SER A 1 134 ? 5.449 1.654 -31.307 1.00 92.19 134 SER A C 1
ATOM 1064 O O . SER A 1 134 ? 6.618 1.639 -31.683 1.00 92.19 134 SER A O 1
ATOM 1066 N N . GLU A 1 135 ? 5.115 1.428 -30.034 1.00 91.88 135 GLU A N 1
ATOM 1067 C CA . GLU A 1 135 ? 6.048 1.106 -28.951 1.00 91.88 135 GLU A CA 1
ATOM 1068 C C . GLU A 1 135 ? 5.874 -0.348 -28.479 1.00 91.88 135 GLU A C 1
ATOM 1070 O O . GLU A 1 135 ? 4.812 -0.953 -28.640 1.00 91.88 135 GLU A O 1
ATOM 1075 N N . HIS A 1 136 ? 6.900 -0.893 -27.817 1.00 94.12 136 HIS A N 1
ATOM 1076 C CA . HIS A 1 136 ? 6.817 -2.174 -27.112 1.00 94.12 136 HIS A CA 1
ATOM 1077 C C . HIS A 1 136 ? 6.778 -1.958 -25.596 1.00 94.12 136 HIS A C 1
ATOM 1079 O O . HIS A 1 136 ? 7.681 -1.296 -25.070 1.00 94.12 136 HIS A O 1
ATOM 1085 N N . PRO A 1 137 ? 5.801 -2.547 -24.881 1.00 95.38 137 PRO A N 1
ATOM 1086 C CA . PRO A 1 137 ? 5.609 -2.284 -23.462 1.00 95.38 137 PRO A CA 1
ATOM 1087 C C . PRO A 1 137 ? 6.824 -2.711 -22.633 1.00 95.38 137 PRO A C 1
ATOM 1089 O O . PRO A 1 137 ? 7.327 -3.823 -22.784 1.00 95.38 137 PRO A O 1
ATOM 1092 N N . LEU A 1 138 ? 7.271 -1.832 -21.738 1.00 96.00 138 LEU A N 1
ATOM 1093 C CA . LEU A 1 138 ? 8.108 -2.161 -20.585 1.00 96.00 138 LEU A CA 1
ATOM 1094 C C . LEU A 1 138 ? 7.277 -1.989 -19.312 1.00 96.00 138 LEU A C 1
ATOM 1096 O O . LEU A 1 138 ? 6.907 -0.864 -18.971 1.00 96.00 138 LEU A O 1
ATOM 1100 N N . ILE A 1 139 ? 7.007 -3.090 -18.614 1.00 95.94 139 ILE A N 1
ATOM 1101 C CA . ILE A 1 139 ? 6.336 -3.083 -17.312 1.00 95.94 139 ILE A CA 1
ATOM 1102 C C . ILE A 1 139 ? 7.336 -3.497 -16.236 1.00 95.94 139 ILE A C 1
ATOM 1104 O O . ILE A 1 139 ? 8.047 -4.490 -16.378 1.00 95.94 139 ILE A O 1
ATOM 1108 N N . ILE A 1 140 ? 7.397 -2.734 -15.152 1.00 94.88 140 ILE A N 1
ATOM 1109 C CA . ILE A 1 140 ? 8.281 -3.016 -14.025 1.00 94.88 140 ILE A CA 1
ATOM 1110 C C . ILE A 1 140 ? 7.426 -3.413 -12.820 1.00 94.88 140 ILE A C 1
ATOM 1112 O O . ILE A 1 140 ? 6.501 -2.697 -12.435 1.00 94.88 140 ILE A O 1
ATOM 1116 N N . VAL A 1 141 ? 7.737 -4.574 -12.247 1.00 94.31 141 VAL A N 1
ATOM 1117 C CA . VAL A 1 141 ? 7.152 -5.101 -11.017 1.00 94.31 141 VAL A CA 1
ATOM 1118 C C . VAL A 1 141 ? 8.161 -4.940 -9.901 1.00 94.31 141 VAL A C 1
ATOM 1120 O O . VAL A 1 141 ? 9.245 -5.518 -9.947 1.00 94.31 141 VAL A O 1
ATOM 1123 N N . GLU A 1 142 ? 7.812 -4.171 -8.879 1.00 89.69 142 GLU A N 1
ATOM 1124 C CA . GLU A 1 142 ? 8.773 -3.845 -7.839 1.00 89.69 142 GLU A CA 1
ATOM 1125 C C . GLU A 1 142 ? 8.403 -4.411 -6.482 1.00 89.69 142 GLU A C 1
ATOM 1127 O O . GLU A 1 142 ? 7.237 -4.554 -6.098 1.00 89.69 142 GLU A O 1
ATOM 1132 N N . ASN A 1 143 ? 9.447 -4.658 -5.707 1.00 89.00 143 ASN A N 1
ATOM 1133 C CA . ASN A 1 143 ? 9.357 -5.139 -4.351 1.00 89.00 143 ASN A CA 1
ATOM 1134 C C . ASN A 1 143 ? 10.178 -4.258 -3.396 1.00 89.00 143 ASN A C 1
ATOM 1136 O O . ASN A 1 143 ? 11.282 -3.814 -3.708 1.00 89.00 143 ASN A O 1
ATOM 1140 N N . SER A 1 144 ? 9.653 -4.017 -2.198 1.00 82.00 144 SER A N 1
ATOM 1141 C CA . SER A 1 144 ? 10.406 -3.370 -1.116 1.00 82.00 144 SER A CA 1
ATOM 1142 C C . SER A 1 144 ? 11.208 -4.407 -0.318 1.00 82.00 144 SER A C 1
ATOM 1144 O O . SER A 1 144 ? 10.849 -5.584 -0.285 1.00 82.00 144 SER A O 1
ATOM 1146 N N . GLY A 1 145 ? 12.277 -3.992 0.361 1.00 80.25 145 GLY A N 1
ATOM 1147 C CA . GLY A 1 145 ? 13.014 -4.855 1.298 1.00 80.25 145 GLY A CA 1
ATOM 1148 C C . GLY A 1 145 ? 14.536 -4.719 1.274 1.00 80.25 145 GLY A C 1
ATOM 1149 O O . GLY A 1 145 ? 15.190 -5.194 2.197 1.00 80.25 145 GLY A O 1
ATOM 1150 N N . ARG A 1 146 ? 15.108 -4.054 0.262 1.00 83.69 146 ARG A N 1
ATOM 1151 C CA . ARG A 1 146 ? 16.558 -3.794 0.156 1.00 83.69 146 ARG A CA 1
ATOM 1152 C C . ARG A 1 146 ? 16.960 -2.383 0.584 1.00 83.69 146 ARG A C 1
ATOM 1154 O O . ARG A 1 146 ? 18.103 -1.981 0.380 1.00 83.69 146 ARG A O 1
ATOM 1161 N N . GLU A 1 147 ? 16.045 -1.608 1.164 1.00 76.94 147 GLU A N 1
ATOM 1162 C CA . GLU A 1 147 ? 16.264 -0.185 1.424 1.00 76.94 147 GLU A CA 1
ATOM 1163 C C . GLU A 1 147 ? 17.513 0.040 2.275 1.00 76.94 147 GLU A C 1
ATOM 1165 O O . GLU A 1 147 ? 18.332 0.852 1.881 1.00 76.94 147 GLU A O 1
ATOM 1170 N N . SER A 1 148 ? 17.750 -0.768 3.315 1.00 72.25 148 SER A N 1
ATOM 1171 C CA . SER A 1 148 ? 18.931 -0.658 4.185 1.00 72.25 148 SER A CA 1
ATOM 1172 C C . SER A 1 148 ? 20.110 -1.571 3.810 1.00 72.25 148 SER A C 1
ATOM 1174 O O . SER A 1 148 ? 21.037 -1.707 4.604 1.00 72.25 148 SER A O 1
ATOM 1176 N N . ALA A 1 149 ? 20.076 -2.249 2.660 1.00 83.44 149 ALA A N 1
ATOM 1177 C CA . ALA A 1 149 ? 21.131 -3.185 2.263 1.00 83.44 149 ALA A CA 1
ATOM 1178 C C . ALA A 1 149 ? 22.280 -2.469 1.537 1.00 83.44 149 ALA A C 1
ATOM 1180 O O . ALA A 1 149 ? 22.049 -1.570 0.731 1.00 83.44 149 ALA A O 1
ATOM 1181 N N . GLU A 1 150 ? 23.524 -2.876 1.760 1.00 82.69 150 GLU A N 1
ATOM 1182 C CA . GLU A 1 150 ? 24.654 -2.394 0.960 1.00 82.69 150 GLU A CA 1
ATOM 1183 C C . GLU A 1 150 ? 24.993 -3.386 -0.150 1.00 82.69 150 GLU A C 1
ATOM 1185 O O . GLU A 1 150 ? 24.892 -4.604 0.016 1.00 82.69 150 GLU A O 1
ATOM 1190 N N . ARG A 1 151 ? 25.355 -2.827 -1.303 1.00 86.44 151 ARG A N 1
ATOM 1191 C CA . ARG A 1 151 ? 25.828 -3.566 -2.468 1.00 86.44 151 ARG A CA 1
ATOM 1192 C C . ARG A 1 151 ? 27.348 -3.653 -2.397 1.00 86.44 151 ARG A C 1
ATOM 1194 O O . ARG A 1 151 ? 27.991 -2.696 -1.970 1.00 86.44 151 ARG A O 1
ATOM 1201 N N . ILE A 1 152 ? 27.908 -4.779 -2.822 1.00 79.81 152 ILE A N 1
ATOM 1202 C CA . ILE A 1 152 ? 29.352 -4.973 -2.949 1.00 79.81 152 ILE A CA 1
ATOM 1203 C C . ILE A 1 152 ? 29.614 -5.549 -4.338 1.00 79.81 152 ILE A C 1
ATOM 1205 O O . ILE A 1 152 ? 29.087 -6.609 -4.677 1.00 79.81 152 ILE A O 1
ATOM 1209 N N . ASN A 1 153 ? 30.437 -4.857 -5.131 1.00 82.94 153 ASN A N 1
ATOM 1210 C CA . ASN A 1 153 ? 30.814 -5.259 -6.490 1.00 82.94 153 ASN A CA 1
ATOM 1211 C C . ASN A 1 153 ? 29.595 -5.608 -7.357 1.00 82.94 153 ASN A C 1
ATOM 1213 O O . ASN A 1 153 ? 29.500 -6.702 -7.911 1.00 82.94 153 ASN A O 1
ATOM 1217 N N . GLY A 1 154 ? 28.612 -4.710 -7.403 1.00 82.38 154 GLY A N 1
ATOM 1218 C CA . GLY A 1 154 ? 27.420 -4.880 -8.225 1.00 82.38 154 GLY A CA 1
ATOM 1219 C C . GLY A 1 154 ? 26.368 -5.840 -7.668 1.00 82.38 154 GLY A C 1
ATOM 1220 O O . GLY A 1 154 ? 25.274 -5.917 -8.223 1.00 82.38 154 GLY A O 1
ATOM 1221 N N . LYS A 1 155 ? 26.641 -6.540 -6.557 1.00 86.31 155 LYS A N 1
ATOM 1222 C CA . LYS A 1 155 ? 25.772 -7.600 -6.026 1.00 86.31 155 LYS A CA 1
ATOM 1223 C C . LYS A 1 155 ? 25.346 -7.348 -4.586 1.00 86.31 155 LYS A C 1
ATOM 1225 O O . LYS A 1 155 ? 26.077 -6.769 -3.785 1.00 86.31 155 LYS A O 1
ATOM 1230 N N . TYR A 1 156 ? 24.156 -7.830 -4.251 1.00 87.81 156 TYR A N 1
ATOM 1231 C CA . TYR A 1 156 ? 23.690 -7.904 -2.872 1.00 87.81 156 TYR A CA 1
ATOM 1232 C C . TYR A 1 156 ? 23.976 -9.282 -2.275 1.00 87.81 156 TYR A C 1
ATOM 1234 O O . TYR A 1 156 ? 23.853 -10.288 -2.981 1.00 87.81 156 TYR A O 1
ATOM 1242 N N . PRO A 1 157 ? 24.292 -9.369 -0.971 1.00 88.00 157 PRO A N 1
ATOM 1243 C CA . PRO A 1 157 ? 24.229 -10.641 -0.267 1.00 88.00 157 PRO A CA 1
ATOM 1244 C C . PRO A 1 157 ? 22.805 -11.191 -0.364 1.00 88.00 157 PRO A C 1
ATOM 1246 O O . PRO A 1 157 ? 21.863 -10.493 -0.006 1.00 88.00 157 PRO A O 1
ATOM 1249 N N . ILE A 1 158 ? 22.633 -12.439 -0.807 1.00 85.75 158 ILE A N 1
ATOM 1250 C CA . ILE A 1 158 ? 21.299 -13.033 -1.018 1.00 85.75 158 ILE A CA 1
ATOM 1251 C C . ILE A 1 158 ? 20.422 -12.901 0.239 1.00 85.75 158 ILE A C 1
ATOM 1253 O O . ILE A 1 158 ? 19.240 -12.611 0.129 1.00 85.75 158 ILE A O 1
ATOM 1257 N N . SER A 1 159 ? 21.004 -12.998 1.437 1.00 86.62 159 SER A N 1
ATOM 1258 C CA . SER A 1 159 ? 20.296 -12.883 2.719 1.00 86.62 159 SER A CA 1
ATOM 1259 C C . SER A 1 159 ? 19.531 -11.572 2.944 1.00 86.62 159 SER A C 1
ATOM 1261 O O . SER A 1 159 ? 18.713 -11.509 3.858 1.00 86.62 159 SER A O 1
ATOM 1263 N N . VAL A 1 160 ? 19.801 -10.519 2.164 1.00 86.44 160 VAL A N 1
ATOM 1264 C CA . VAL A 1 160 ? 19.072 -9.241 2.255 1.00 86.44 160 VAL A CA 1
ATOM 1265 C C . VAL A 1 160 ? 17.795 -9.224 1.409 1.00 86.44 160 VAL A C 1
ATOM 1267 O O . VAL A 1 160 ? 17.007 -8.286 1.507 1.00 86.44 160 VAL A O 1
ATOM 1270 N N . ASN A 1 161 ? 17.587 -10.238 0.567 1.00 88.88 161 ASN A N 1
ATOM 1271 C CA . ASN A 1 161 ? 16.402 -10.352 -0.269 1.00 88.88 161 ASN A CA 1
ATOM 1272 C C . ASN A 1 161 ? 15.170 -10.703 0.571 1.00 88.88 161 ASN A C 1
ATOM 1274 O O . ASN A 1 161 ? 15.218 -11.507 1.503 1.00 88.88 161 ASN A O 1
ATOM 1278 N N . SER A 1 162 ? 14.033 -10.117 0.201 1.00 87.06 162 SER A N 1
ATOM 1279 C CA . SER A 1 162 ? 12.743 -10.432 0.802 1.00 87.06 162 SER A CA 1
ATOM 1280 C C . SER A 1 162 ? 12.336 -11.862 0.461 1.00 87.06 162 SER A C 1
ATOM 1282 O O . SER A 1 162 ? 12.224 -12.214 -0.711 1.00 87.06 162 SER A O 1
ATOM 1284 N N . LYS A 1 163 ? 11.993 -12.653 1.480 1.00 87.81 163 LYS A N 1
ATOM 1285 C CA . LYS A 1 163 ? 11.398 -13.987 1.299 1.00 87.81 163 LYS A CA 1
ATOM 1286 C C . LYS A 1 163 ? 9.984 -13.966 0.712 1.00 87.81 163 LYS A C 1
ATOM 1288 O O . LYS A 1 163 ? 9.431 -15.024 0.450 1.00 87.81 163 LYS A O 1
ATOM 1293 N N . LEU A 1 164 ? 9.388 -12.784 0.531 1.00 87.94 164 LEU A N 1
ATOM 1294 C CA . LEU A 1 164 ? 8.051 -12.592 -0.047 1.00 87.94 164 LEU A CA 1
ATOM 1295 C C . LEU A 1 164 ? 8.091 -12.123 -1.511 1.00 87.94 164 LEU A C 1
ATOM 1297 O O . LEU A 1 164 ? 7.050 -12.074 -2.157 1.00 87.94 164 LEU A O 1
ATOM 1301 N N . ILE A 1 165 ? 9.264 -11.783 -2.069 1.00 90.00 165 ILE A N 1
ATOM 1302 C CA . ILE A 1 165 ? 9.350 -11.269 -3.452 1.00 90.00 165 ILE A CA 1
ATOM 1303 C C . ILE A 1 165 ? 8.846 -12.277 -4.493 1.00 90.00 165 ILE A C 1
ATOM 1305 O O . ILE A 1 165 ? 8.331 -11.873 -5.533 1.00 90.00 165 ILE A O 1
ATOM 1309 N N . TRP A 1 166 ? 8.930 -13.577 -4.202 1.00 89.81 166 TRP A N 1
ATOM 1310 C CA . TRP A 1 166 ? 8.423 -14.638 -5.074 1.00 89.81 166 TRP A CA 1
ATOM 1311 C C . TRP A 1 166 ? 6.923 -14.490 -5.373 1.00 89.81 166 TRP A C 1
ATOM 1313 O O . TRP A 1 166 ? 6.487 -14.825 -6.468 1.00 89.81 166 TRP A O 1
ATOM 1323 N N . GLU A 1 167 ? 6.129 -13.905 -4.469 1.00 89.62 167 GLU A N 1
ATOM 1324 C CA . GLU A 1 167 ? 4.697 -13.678 -4.700 1.00 89.62 167 GLU A CA 1
ATOM 1325 C C . GLU A 1 167 ? 4.443 -12.683 -5.846 1.00 89.62 167 GLU A C 1
ATOM 1327 O O . GLU A 1 167 ? 3.368 -12.656 -6.441 1.00 89.62 167 GLU A O 1
ATOM 1332 N N . LYS A 1 168 ? 5.436 -11.864 -6.212 1.00 91.88 168 LYS A N 1
ATOM 1333 C CA . LYS A 1 168 ? 5.339 -10.980 -7.378 1.00 91.88 168 LYS A CA 1
ATOM 1334 C C . LYS A 1 168 ? 5.455 -11.737 -8.703 1.00 91.88 168 LYS A C 1
ATOM 1336 O O . LYS A 1 168 ? 5.047 -11.190 -9.725 1.00 91.88 168 LYS A O 1
ATOM 1341 N N . LEU A 1 169 ? 5.919 -12.990 -8.699 1.00 92.75 169 LEU A N 1
ATOM 1342 C CA . LEU A 1 169 ? 5.974 -13.827 -9.901 1.00 92.75 169 LEU A CA 1
ATOM 1343 C C . LEU A 1 169 ? 4.589 -14.073 -10.504 1.00 92.75 169 LEU A C 1
ATOM 1345 O O . LEU A 1 169 ? 4.471 -14.108 -11.722 1.00 92.75 169 LEU A O 1
ATOM 1349 N N . PHE A 1 170 ? 3.532 -14.140 -9.687 1.00 92.50 170 PHE A N 1
ATOM 1350 C CA . PHE A 1 170 ? 2.159 -14.241 -10.194 1.00 92.50 170 PHE A CA 1
ATOM 1351 C C . PHE A 1 170 ? 1.759 -13.010 -11.016 1.00 92.50 170 PHE A C 1
ATOM 1353 O O . PHE A 1 170 ? 1.109 -13.136 -12.048 1.00 92.50 170 PHE A O 1
ATOM 1360 N N . ILE A 1 171 ? 2.175 -11.813 -10.594 1.00 94.44 171 ILE A N 1
ATOM 1361 C CA . ILE A 1 171 ? 1.919 -10.573 -11.340 1.00 94.44 171 ILE A CA 1
ATOM 1362 C C . ILE A 1 171 ? 2.756 -10.551 -12.624 1.00 94.44 171 ILE A C 1
ATOM 1364 O O . ILE A 1 171 ? 2.232 -10.240 -13.694 1.00 94.44 171 ILE A O 1
ATOM 1368 N N . VAL A 1 172 ? 4.041 -10.912 -12.525 1.00 95.44 172 VAL A N 1
ATOM 1369 C CA . VAL A 1 172 ? 4.955 -11.008 -13.675 1.00 95.44 172 VAL A CA 1
ATOM 1370 C C . VAL A 1 172 ? 4.395 -11.951 -14.737 1.00 95.44 172 VAL A C 1
ATOM 1372 O O . VAL A 1 172 ? 4.358 -11.581 -15.908 1.00 95.44 172 VAL A O 1
ATOM 1375 N N . ASP A 1 173 ? 3.904 -13.122 -14.332 1.00 94.69 173 ASP A N 1
ATOM 1376 C CA . ASP A 1 173 ? 3.287 -14.104 -15.221 1.00 94.69 173 ASP A CA 1
ATOM 1377 C C . ASP A 1 173 ? 2.040 -13.535 -15.920 1.00 94.69 173 ASP A C 1
ATOM 1379 O O . ASP A 1 173 ? 1.950 -13.581 -17.149 1.00 94.69 173 ASP A O 1
ATOM 1383 N N . LYS A 1 174 ? 1.118 -12.895 -15.182 1.00 94.69 174 LYS A N 1
ATOM 1384 C CA . LYS A 1 174 ? -0.073 -12.265 -15.787 1.00 94.69 174 LYS A CA 1
ATOM 1385 C C . LYS A 1 174 ? 0.285 -11.179 -16.797 1.00 94.69 174 LYS A C 1
ATOM 1387 O O . LYS A 1 174 ? -0.357 -11.090 -17.843 1.00 94.69 174 LYS A O 1
ATOM 1392 N N . PHE A 1 175 ? 1.304 -10.369 -16.520 1.00 96.25 175 PHE A N 1
ATOM 1393 C CA . PHE A 1 175 ? 1.779 -9.373 -17.477 1.00 96.25 175 PHE A CA 1
ATOM 1394 C C . PHE A 1 175 ? 2.415 -10.021 -18.696 1.00 96.25 175 PHE A C 1
ATOM 1396 O O . PHE A 1 175 ? 2.034 -9.692 -19.817 1.00 96.25 175 PHE A O 1
ATOM 1403 N N . ALA A 1 176 ? 3.335 -10.961 -18.496 1.00 94.94 176 ALA A N 1
ATOM 1404 C CA . ALA A 1 176 ? 4.037 -11.628 -19.579 1.00 94.94 176 ALA A CA 1
ATOM 1405 C C . ALA A 1 176 ? 3.072 -12.334 -20.536 1.00 94.94 176 ALA A C 1
ATOM 1407 O O . ALA A 1 176 ? 3.189 -12.155 -21.746 1.00 94.94 176 ALA A O 1
ATOM 1408 N N . GLN A 1 177 ? 2.083 -13.061 -20.006 1.00 93.25 177 GLN A N 1
ATOM 1409 C CA . GLN A 1 177 ? 1.032 -13.706 -20.799 1.00 93.25 177 GLN A CA 1
ATOM 1410 C C . GLN A 1 177 ? 0.197 -12.704 -21.600 1.00 93.25 177 GLN A C 1
ATOM 1412 O O . GLN A 1 177 ? -0.268 -13.021 -22.691 1.00 93.25 177 GLN A O 1
ATOM 1417 N N . GLN A 1 178 ? -0.023 -11.505 -21.059 1.00 94.94 178 GLN A N 1
ATOM 1418 C CA . GLN A 1 178 ? -0.877 -10.510 -21.695 1.00 94.94 178 GLN A CA 1
ATOM 1419 C C . GLN A 1 178 ? -0.151 -9.681 -22.761 1.00 94.94 178 GLN A C 1
ATOM 1421 O O . GLN A 1 178 ? -0.792 -9.241 -23.719 1.00 94.94 178 GLN A O 1
ATOM 1426 N N . ILE A 1 179 ? 1.151 -9.439 -22.587 1.00 94.00 179 ILE A N 1
ATOM 1427 C CA . ILE A 1 179 ? 1.940 -8.591 -23.491 1.00 94.00 179 ILE A CA 1
ATOM 1428 C C . ILE A 1 179 ? 2.743 -9.387 -24.529 1.00 94.00 179 ILE A C 1
ATOM 1430 O O . ILE A 1 179 ? 3.274 -8.794 -25.470 1.00 94.00 179 ILE A O 1
ATOM 1434 N N . CYS A 1 180 ? 2.866 -10.710 -24.369 1.00 91.12 180 CYS A N 1
ATOM 1435 C CA . CYS A 1 180 ? 3.526 -11.565 -25.349 1.00 91.12 180 CYS A CA 1
ATOM 1436 C C . CYS A 1 180 ? 2.674 -11.751 -26.615 1.00 91.12 180 CYS A C 1
ATOM 1438 O O . CYS A 1 180 ? 1.449 -11.632 -26.613 1.00 91.12 180 CYS A O 1
ATOM 1440 N N . SER A 1 181 ? 3.339 -12.056 -27.727 1.00 85.75 181 SER A N 1
ATOM 1441 C CA . SER A 1 181 ? 2.692 -12.448 -28.981 1.00 85.75 181 SER A CA 1
ATOM 1442 C C . SER A 1 181 ? 3.530 -13.511 -29.688 1.00 85.75 181 SER A C 1
ATOM 1444 O O . SER A 1 181 ? 4.741 -13.575 -29.476 1.00 85.75 181 SER A O 1
ATOM 1446 N N . SER A 1 182 ? 2.919 -14.321 -30.558 1.00 80.00 182 SER A N 1
ATOM 1447 C CA . SER A 1 182 ? 3.607 -15.427 -31.248 1.00 80.00 182 SER A CA 1
ATOM 1448 C C . SER A 1 182 ? 4.819 -14.982 -32.080 1.00 80.00 182 SER A C 1
ATOM 1450 O O . SER A 1 182 ? 5.767 -15.744 -32.220 1.00 80.00 182 SER A O 1
ATOM 1452 N N . GLY A 1 183 ? 4.809 -13.752 -32.609 1.00 82.75 183 GLY A N 1
ATOM 1453 C CA . GLY A 1 183 ? 5.924 -13.180 -33.377 1.00 82.75 183 GLY A CA 1
ATOM 1454 C C . GLY A 1 183 ? 6.886 -12.307 -32.564 1.00 82.75 183 GLY A C 1
ATOM 1455 O O . GLY A 1 183 ? 7.913 -11.884 -33.086 1.00 82.75 183 GLY A O 1
ATOM 1456 N N . ASN A 1 184 ? 6.562 -12.006 -31.303 1.00 85.31 184 ASN A N 1
ATOM 1457 C CA . ASN A 1 184 ? 7.391 -11.177 -30.433 1.00 85.31 184 ASN A CA 1
ATOM 1458 C C . ASN A 1 184 ? 7.192 -11.602 -28.967 1.00 85.31 184 ASN A C 1
ATOM 1460 O O . ASN A 1 184 ? 6.289 -11.082 -28.292 1.00 85.31 184 ASN A O 1
ATOM 1464 N N . PRO A 1 185 ? 7.966 -12.593 -28.486 1.00 91.12 185 PRO A N 1
ATOM 1465 C CA . PRO A 1 185 ? 7.835 -13.093 -27.126 1.00 91.12 185 PRO A CA 1
ATOM 1466 C C . PRO A 1 185 ? 8.239 -12.025 -26.104 1.00 91.12 185 PRO A C 1
ATOM 1468 O O . PRO A 1 185 ? 9.115 -11.193 -26.351 1.00 91.12 185 PRO A O 1
ATOM 1471 N N . CYS A 1 186 ? 7.603 -12.066 -24.934 1.00 94.94 186 CYS A N 1
ATOM 1472 C CA . CYS A 1 186 ? 7.956 -11.196 -23.819 1.00 94.94 186 CYS A CA 1
ATOM 1473 C C . CYS A 1 186 ? 9.327 -11.579 -23.255 1.00 94.94 186 CYS A C 1
ATOM 1475 O O . CYS A 1 186 ? 9.568 -12.739 -22.934 1.00 94.94 186 CYS A O 1
ATOM 1477 N N . TYR A 1 187 ? 10.208 -10.592 -23.096 1.00 95.44 187 TYR A N 1
ATOM 1478 C CA . TYR A 1 187 ? 11.430 -10.735 -22.316 1.00 95.44 187 TYR A CA 1
ATOM 1479 C C . TYR A 1 187 ? 11.093 -10.585 -20.829 1.00 95.44 187 TYR A C 1
ATOM 1481 O O . TYR A 1 187 ? 10.565 -9.550 -20.422 1.00 95.44 187 TYR A O 1
ATOM 1489 N N . ILE A 1 188 ? 11.365 -11.612 -20.030 1.00 95.56 188 ILE A N 1
ATOM 1490 C CA . ILE A 1 188 ? 11.101 -11.618 -18.588 1.00 95.56 188 ILE A CA 1
ATOM 1491 C C . ILE A 1 188 ? 12.432 -11.816 -17.880 1.00 95.56 188 ILE A C 1
ATOM 1493 O O . ILE A 1 188 ? 13.142 -12.768 -18.197 1.00 95.56 188 ILE A O 1
ATOM 1497 N N . ASP A 1 189 ? 12.777 -10.924 -16.958 1.00 94.44 189 ASP A N 1
ATOM 1498 C CA . ASP A 1 189 ? 14.050 -11.012 -16.241 1.00 94.44 189 ASP A CA 1
ATOM 1499 C C . ASP A 1 189 ? 14.018 -10.245 -14.914 1.00 94.44 189 ASP A C 1
ATOM 1501 O O . ASP A 1 189 ? 13.104 -9.466 -14.623 1.00 94.44 189 ASP A O 1
ATOM 1505 N N . SER A 1 190 ? 15.056 -10.446 -14.111 1.00 93.62 190 SER A N 1
ATOM 1506 C CA . SER A 1 190 ? 15.334 -9.629 -12.945 1.00 93.62 190 SER A CA 1
ATOM 1507 C C . SER A 1 190 ? 15.942 -8.286 -13.346 1.00 93.62 190 SER A C 1
ATOM 1509 O O . SER A 1 190 ? 16.738 -8.170 -14.281 1.00 93.62 190 SER A O 1
ATOM 1511 N N . PHE A 1 191 ? 15.620 -7.249 -12.580 1.00 92.88 191 PHE A N 1
ATOM 1512 C CA . PHE A 1 191 ? 16.277 -5.956 -12.694 1.00 92.88 191 PHE A CA 1
ATOM 1513 C C . PHE A 1 191 ? 17.780 -6.050 -12.401 1.00 92.88 191 PHE A C 1
ATOM 1515 O O . PHE A 1 191 ? 18.573 -5.379 -13.059 1.00 92.88 191 PHE A O 1
ATOM 1522 N N . ASP A 1 192 ? 18.171 -6.901 -11.449 1.00 90.06 192 ASP A N 1
ATOM 1523 C CA . ASP A 1 192 ? 19.570 -7.114 -11.070 1.00 90.06 192 ASP A CA 1
ATOM 1524 C C . ASP A 1 192 ? 20.410 -7.552 -12.278 1.00 90.06 192 ASP A C 1
ATOM 1526 O O . ASP A 1 192 ? 21.502 -7.025 -12.475 1.00 90.06 192 ASP A O 1
ATOM 1530 N N . ASN A 1 193 ? 19.883 -8.435 -13.134 1.00 89.62 193 ASN A N 1
ATOM 1531 C CA . ASN A 1 193 ? 20.567 -8.867 -14.356 1.00 89.62 193 ASN A CA 1
ATOM 1532 C C . ASN A 1 193 ? 20.714 -7.722 -15.371 1.00 89.62 193 ASN A C 1
ATOM 1534 O O . ASN A 1 193 ? 21.780 -7.544 -15.957 1.00 89.62 193 ASN A O 1
ATOM 1538 N N . ILE A 1 194 ? 19.673 -6.900 -15.536 1.00 91.38 194 ILE A N 1
ATOM 1539 C CA . ILE A 1 194 ? 19.697 -5.733 -16.433 1.00 91.38 194 ILE A CA 1
ATOM 1540 C C . ILE A 1 194 ? 20.689 -4.662 -15.958 1.00 91.38 194 ILE A C 1
ATOM 1542 O O . ILE A 1 194 ? 21.340 -4.008 -16.775 1.00 91.38 194 ILE A O 1
ATOM 1546 N N . ALA A 1 195 ? 20.797 -4.460 -14.645 1.00 92.00 195 ALA A N 1
ATOM 1547 C CA . ALA A 1 195 ? 21.599 -3.401 -14.045 1.00 92.00 195 ALA A CA 1
ATOM 1548 C C . ALA A 1 195 ? 22.995 -3.853 -13.579 1.00 92.00 195 ALA A C 1
ATOM 1550 O O . ALA A 1 195 ? 23.768 -3.004 -13.141 1.00 92.00 195 ALA A O 1
ATOM 1551 N N . ALA A 1 196 ? 23.346 -5.140 -13.693 1.00 89.12 196 ALA A N 1
ATOM 1552 C CA . ALA A 1 196 ? 24.582 -5.712 -13.147 1.00 89.12 196 ALA A CA 1
ATOM 1553 C C . ALA A 1 196 ? 25.837 -4.915 -13.536 1.00 89.12 196 ALA A C 1
ATOM 1555 O O . ALA A 1 196 ? 26.528 -4.393 -12.664 1.00 89.12 196 ALA A O 1
ATOM 1556 N N . CYS A 1 197 ? 26.082 -4.725 -14.838 1.00 88.88 197 CYS A N 1
ATOM 1557 C CA . CYS A 1 197 ? 27.260 -3.991 -15.314 1.00 88.88 197 CYS A CA 1
ATOM 1558 C C . CYS A 1 197 ? 27.258 -2.520 -14.875 1.00 88.88 197 CYS A C 1
ATOM 1560 O O . CYS A 1 197 ? 28.312 -1.956 -14.594 1.00 88.88 197 CYS A O 1
ATOM 1562 N N . TYR A 1 198 ? 26.080 -1.889 -14.801 1.00 94.12 198 TYR A N 1
ATOM 1563 C CA . TYR A 1 198 ? 25.970 -0.525 -14.283 1.00 94.12 198 TYR A CA 1
ATOM 1564 C C . TYR A 1 198 ? 26.375 -0.481 -12.810 1.00 94.12 198 TYR A C 1
ATOM 1566 O O . TYR A 1 198 ? 27.146 0.387 -12.407 1.00 94.12 198 TYR A O 1
ATOM 1574 N N . PHE A 1 199 ? 25.886 -1.428 -12.012 1.00 92.62 199 PHE A N 1
ATOM 1575 C CA . PHE A 1 199 ? 26.180 -1.470 -10.592 1.00 92.62 199 PHE A CA 1
ATOM 1576 C C . PHE A 1 199 ? 27.642 -1.816 -10.283 1.00 92.62 199 PHE A C 1
ATOM 1578 O O . PHE A 1 199 ? 28.226 -1.210 -9.386 1.00 92.62 199 PHE A O 1
ATOM 1585 N N . GLU A 1 200 ? 28.256 -2.718 -11.047 1.00 91.38 200 GLU A N 1
ATOM 1586 C CA . GLU A 1 200 ? 29.694 -3.002 -10.962 1.00 91.38 200 GLU A CA 1
ATOM 1587 C C . GLU A 1 200 ? 30.532 -1.748 -11.264 1.00 91.38 200 GLU A C 1
ATOM 1589 O O . GLU A 1 200 ? 31.422 -1.396 -10.485 1.00 91.38 200 GLU A O 1
ATOM 1594 N N . ASP A 1 201 ? 30.194 -1.023 -12.338 1.00 92.19 201 ASP A N 1
ATOM 1595 C CA . ASP A 1 201 ? 30.875 0.219 -12.710 1.00 92.19 201 ASP A CA 1
ATOM 1596 C C . ASP A 1 201 ? 30.740 1.289 -11.609 1.00 92.19 201 ASP A C 1
ATOM 1598 O O . ASP A 1 201 ? 31.737 1.909 -11.230 1.00 92.19 201 ASP A O 1
ATOM 1602 N N . ILE A 1 202 ? 29.539 1.526 -11.056 1.00 91.31 202 ILE A N 1
ATOM 1603 C CA . ILE A 1 202 ? 29.377 2.580 -10.038 1.00 91.31 202 ILE A CA 1
ATOM 1604 C C . ILE A 1 202 ? 30.039 2.224 -8.703 1.00 91.31 202 ILE A C 1
ATOM 1606 O O . ILE A 1 202 ? 30.517 3.129 -8.018 1.00 91.31 202 ILE A O 1
ATOM 1610 N N . ASP A 1 203 ? 30.085 0.947 -8.318 1.00 89.19 203 ASP A N 1
ATOM 1611 C CA . ASP A 1 203 ? 30.749 0.519 -7.083 1.00 89.19 203 ASP A CA 1
ATOM 1612 C C . ASP A 1 203 ? 32.272 0.684 -7.207 1.00 89.19 203 ASP A C 1
ATOM 1614 O O . ASP A 1 203 ? 32.918 1.222 -6.299 1.00 89.19 203 ASP A O 1
ATOM 1618 N N . LEU A 1 204 ? 32.840 0.348 -8.372 1.00 89.31 204 LEU A N 1
ATOM 1619 C CA . LEU A 1 204 ? 34.239 0.634 -8.692 1.00 89.31 204 LEU A CA 1
ATOM 1620 C C . LEU A 1 204 ? 34.518 2.143 -8.647 1.00 89.31 204 LEU A C 1
ATOM 1622 O O . LEU A 1 204 ? 35.452 2.583 -7.973 1.00 89.31 204 LEU A O 1
ATOM 1626 N N . VAL A 1 205 ? 33.682 2.953 -9.302 1.00 89.00 205 VAL A N 1
ATOM 1627 C CA . VAL A 1 205 ? 33.827 4.417 -9.332 1.00 89.00 205 VAL A CA 1
ATOM 1628 C C . VAL A 1 205 ? 33.755 5.020 -7.929 1.00 89.00 205 VAL A C 1
ATOM 1630 O O . VAL A 1 205 ? 34.560 5.898 -7.609 1.00 89.00 205 VAL A O 1
ATOM 1633 N N . LYS A 1 206 ? 32.853 4.533 -7.065 1.00 87.38 206 LYS A N 1
ATOM 1634 C CA . LYS A 1 206 ? 32.800 4.921 -5.646 1.00 87.38 206 LYS A CA 1
ATOM 1635 C C . LYS A 1 206 ? 34.130 4.615 -4.955 1.00 87.38 206 LYS A C 1
ATOM 1637 O O . LYS A 1 206 ? 34.699 5.519 -4.352 1.00 87.38 206 LYS A O 1
ATOM 1642 N N . SER A 1 207 ? 34.674 3.405 -5.091 1.00 85.88 207 SER A N 1
ATOM 1643 C CA . SER A 1 207 ? 35.940 3.037 -4.434 1.00 85.88 207 SER A CA 1
ATOM 1644 C C . SER A 1 207 ? 37.141 3.892 -4.881 1.00 85.88 207 SER A C 1
ATOM 1646 O O . SER A 1 207 ? 37.973 4.272 -4.056 1.00 85.88 207 SER A O 1
ATOM 1648 N N . VAL A 1 208 ? 37.206 4.262 -6.167 1.00 88.44 208 VAL A N 1
ATOM 1649 C CA . VAL A 1 208 ? 38.363 4.953 -6.764 1.00 88.44 208 VAL A CA 1
ATOM 1650 C C . VAL A 1 208 ? 38.259 6.479 -6.653 1.00 88.44 208 VAL A C 1
ATOM 1652 O O . VAL A 1 208 ? 39.259 7.161 -6.413 1.00 88.44 208 VAL A O 1
ATOM 1655 N N . PHE A 1 209 ? 37.057 7.041 -6.815 1.00 86.94 209 PHE A N 1
ATOM 1656 C CA . PHE A 1 209 ? 36.852 8.482 -6.997 1.00 86.94 209 PHE A CA 1
ATOM 1657 C C . PHE A 1 209 ? 36.057 9.167 -5.874 1.00 86.94 209 PHE A C 1
ATOM 1659 O O . PHE A 1 209 ? 35.753 10.349 -6.024 1.00 86.94 209 PHE A O 1
ATOM 1666 N N . TYR A 1 210 ? 35.760 8.519 -4.735 1.00 78.56 210 TYR A N 1
ATOM 1667 C CA . TYR A 1 210 ? 34.916 9.121 -3.676 1.00 78.56 210 TYR A CA 1
ATOM 1668 C C . TYR A 1 210 ? 35.375 10.506 -3.177 1.00 78.56 210 TYR A C 1
ATOM 1670 O O . TYR A 1 210 ? 34.548 11.306 -2.747 1.00 78.56 210 TYR A O 1
ATOM 1678 N N . LYS A 1 211 ? 36.677 10.821 -3.256 1.00 85.19 211 LYS A N 1
ATOM 1679 C CA . LYS A 1 211 ? 37.242 12.137 -2.882 1.00 85.19 211 LYS A CA 1
ATOM 1680 C C . LYS A 1 211 ? 37.285 13.161 -4.026 1.00 85.19 211 LYS A C 1
ATOM 1682 O O . LYS A 1 211 ? 37.601 14.320 -3.783 1.00 85.19 211 LYS A O 1
ATOM 1687 N N . LYS A 1 212 ? 36.999 12.761 -5.270 1.00 89.81 212 LYS A N 1
ATOM 1688 C CA . LYS A 1 212 ? 37.126 13.583 -6.487 1.00 89.81 212 LYS A CA 1
ATOM 1689 C C . LYS A 1 212 ? 35.768 13.728 -7.176 1.00 89.81 212 LYS A C 1
ATOM 1691 O O . LYS A 1 212 ? 35.473 13.019 -8.135 1.00 89.81 212 LYS A O 1
ATOM 1696 N N . LYS A 1 213 ? 34.951 14.668 -6.693 1.00 87.31 213 LYS A N 1
ATOM 1697 C CA . LYS A 1 213 ? 33.540 14.835 -7.090 1.00 87.31 213 LYS A CA 1
ATOM 1698 C C . LYS A 1 213 ? 33.316 14.926 -8.608 1.00 87.31 213 LYS A C 1
ATOM 1700 O O . LYS A 1 213 ? 32.414 14.269 -9.118 1.00 87.31 213 LYS A O 1
ATOM 1705 N N . ASP A 1 214 ? 34.136 15.682 -9.335 1.00 90.62 214 ASP A N 1
ATOM 1706 C CA . ASP A 1 214 ? 33.945 15.862 -10.783 1.00 90.62 214 ASP A CA 1
ATOM 1707 C C . ASP A 1 214 ? 34.293 14.603 -11.582 1.00 90.62 214 ASP A C 1
ATOM 1709 O O . ASP A 1 214 ? 33.538 14.200 -12.468 1.00 90.62 214 ASP A O 1
ATOM 1713 N N . ALA A 1 215 ? 35.396 13.936 -11.226 1.00 89.94 215 ALA A N 1
ATOM 1714 C CA . ALA A 1 215 ? 35.782 12.659 -11.824 1.00 89.94 215 ALA A CA 1
ATOM 1715 C C . ALA A 1 215 ? 34.738 11.574 -11.523 1.00 89.94 215 ALA A C 1
ATOM 1717 O O . ALA A 1 215 ? 34.317 10.859 -12.427 1.00 89.94 215 ALA A O 1
ATOM 1718 N N . TYR A 1 216 ? 34.253 11.523 -10.279 1.00 89.94 216 TYR A N 1
ATOM 1719 C CA . TYR A 1 216 ? 33.159 10.648 -9.870 1.00 89.94 216 TYR A CA 1
ATOM 1720 C C . TYR A 1 216 ? 31.914 10.865 -10.742 1.00 89.94 216 TYR A C 1
ATOM 1722 O O . TYR A 1 216 ? 31.424 9.932 -11.372 1.00 89.94 216 TYR A O 1
ATOM 1730 N N . ASN A 1 217 ? 31.439 12.109 -10.859 1.00 90.19 217 ASN A N 1
ATOM 1731 C CA . ASN A 1 217 ? 30.246 12.430 -11.647 1.00 90.19 217 ASN A CA 1
ATOM 1732 C C . ASN A 1 217 ? 30.404 12.077 -13.135 1.00 90.19 217 ASN A C 1
ATOM 1734 O O . ASN A 1 217 ? 29.450 11.605 -13.761 1.00 90.19 217 ASN A O 1
ATOM 1738 N N . LYS A 1 218 ? 31.597 12.291 -13.703 1.00 93.44 218 LYS A N 1
ATOM 1739 C CA . LYS A 1 218 ? 31.908 11.922 -15.089 1.00 93.44 218 LYS A CA 1
ATOM 1740 C C . LYS A 1 218 ? 31.796 10.412 -15.298 1.00 93.44 218 LYS A C 1
ATOM 1742 O O . LYS A 1 218 ? 31.114 9.984 -16.227 1.00 93.44 218 LYS A O 1
ATOM 1747 N N . GLU A 1 219 ? 32.406 9.611 -14.431 1.00 93.69 219 GLU A N 1
ATOM 1748 C CA . GLU A 1 219 ? 32.396 8.156 -14.596 1.00 93.69 219 GLU A CA 1
ATOM 1749 C C . GLU A 1 219 ? 31.021 7.532 -14.322 1.00 93.69 219 GLU A C 1
ATOM 1751 O O . GLU A 1 219 ? 30.606 6.638 -15.057 1.00 93.69 219 GLU A O 1
ATOM 1756 N N . ILE A 1 220 ? 30.235 8.069 -13.379 1.00 92.12 220 ILE A N 1
ATOM 1757 C CA . ILE A 1 220 ? 28.824 7.667 -13.213 1.00 92.12 220 ILE A CA 1
ATOM 1758 C C . ILE A 1 220 ? 28.022 7.913 -14.504 1.00 92.12 220 ILE A C 1
ATOM 1760 O O . ILE A 1 220 ? 27.202 7.083 -14.908 1.00 92.12 220 ILE A O 1
ATOM 1764 N N . LYS A 1 221 ? 28.267 9.032 -15.202 1.00 93.12 221 LYS A N 1
ATOM 1765 C CA . LYS A 1 221 ? 27.621 9.324 -16.493 1.00 93.12 221 LYS A CA 1
ATOM 1766 C C . LYS A 1 221 ? 28.065 8.348 -17.592 1.00 93.12 221 LYS A C 1
ATOM 1768 O O . LYS A 1 221 ? 27.227 7.937 -18.400 1.00 93.12 221 LYS A O 1
ATOM 1773 N N . ASN A 1 222 ? 29.339 7.955 -17.612 1.00 94.81 222 ASN A N 1
ATOM 1774 C CA . ASN A 1 222 ? 29.857 6.943 -18.538 1.00 94.81 222 ASN A CA 1
ATOM 1775 C C . ASN A 1 222 ? 29.194 5.581 -18.292 1.00 94.81 222 ASN A C 1
ATOM 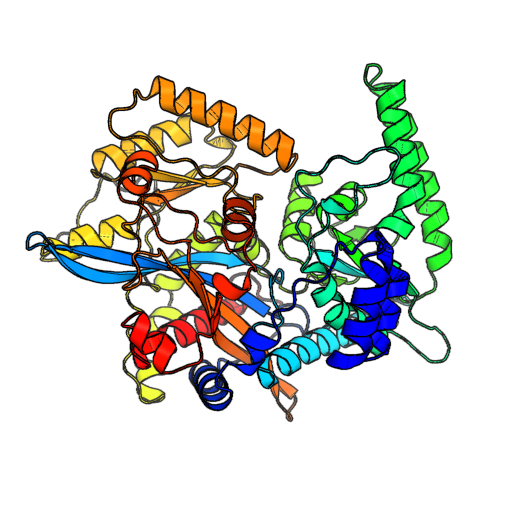1777 O O . ASN A 1 222 ? 28.669 4.989 -19.234 1.00 94.81 222 ASN A O 1
ATOM 1781 N N . ALA A 1 223 ? 29.132 5.132 -17.034 1.00 94.88 223 ALA A N 1
ATOM 1782 C CA . ALA A 1 223 ? 28.455 3.896 -16.635 1.00 94.88 223 ALA A CA 1
ATOM 1783 C C . ALA A 1 223 ? 26.983 3.892 -17.080 1.00 94.88 223 ALA A C 1
ATOM 1785 O O . ALA A 1 223 ? 26.509 2.941 -17.703 1.00 94.88 223 ALA A O 1
ATOM 1786 N N . TYR A 1 224 ? 26.267 5.001 -16.855 1.00 95.12 224 TYR A N 1
ATOM 1787 C CA . TYR A 1 224 ? 24.878 5.144 -17.301 1.00 95.12 224 TYR A CA 1
ATOM 1788 C C . TYR A 1 224 ? 24.741 5.063 -18.830 1.00 95.12 224 TYR A C 1
ATOM 1790 O O . TYR A 1 224 ? 23.785 4.490 -19.343 1.00 95.12 224 TYR A O 1
ATOM 1798 N N . THR A 1 225 ? 25.701 5.620 -19.573 1.00 94.81 225 THR A N 1
ATOM 1799 C CA . THR A 1 225 ? 25.707 5.578 -21.045 1.00 94.81 225 THR A CA 1
ATOM 1800 C C . THR A 1 225 ? 25.916 4.156 -21.563 1.00 94.81 225 THR A C 1
ATOM 1802 O O . THR A 1 225 ? 25.198 3.727 -22.466 1.00 94.81 225 THR A O 1
ATOM 1805 N N . LYS A 1 226 ? 26.822 3.382 -20.950 1.00 94.81 226 LYS A N 1
ATOM 1806 C CA . LYS A 1 226 ? 26.980 1.953 -21.263 1.00 94.81 226 LYS A CA 1
ATOM 1807 C C . LYS A 1 226 ? 25.695 1.168 -20.980 1.00 94.81 226 LYS A C 1
ATOM 1809 O O . LYS A 1 226 ? 25.293 0.338 -21.792 1.00 94.81 226 LYS A O 1
ATOM 1814 N N . ALA A 1 227 ? 25.012 1.468 -19.875 1.00 95.31 227 ALA A N 1
ATOM 1815 C CA . ALA A 1 227 ? 23.741 0.833 -19.534 1.00 95.31 227 ALA A CA 1
ATOM 1816 C C . ALA A 1 227 ? 22.637 1.126 -20.570 1.00 95.31 227 ALA A C 1
ATOM 1818 O O . ALA A 1 227 ? 21.882 0.224 -20.930 1.00 95.31 227 ALA A O 1
ATOM 1819 N N . ILE A 1 228 ? 22.585 2.349 -21.122 1.00 95.38 228 ILE A N 1
ATOM 1820 C CA . ILE A 1 228 ? 21.693 2.692 -22.249 1.00 95.38 228 ILE A CA 1
ATOM 1821 C C . ILE A 1 228 ? 21.993 1.813 -23.473 1.00 95.38 228 ILE A C 1
ATOM 1823 O O . ILE A 1 228 ? 21.073 1.284 -24.105 1.00 95.38 228 ILE A O 1
ATOM 1827 N N . MET A 1 229 ? 23.274 1.634 -23.812 1.00 93.75 229 MET A N 1
ATOM 1828 C CA . MET A 1 229 ? 23.669 0.786 -24.942 1.00 93.75 229 MET A CA 1
ATOM 1829 C C . MET A 1 229 ? 23.229 -0.667 -24.733 1.00 93.75 229 MET A C 1
ATOM 1831 O O . MET A 1 229 ? 22.664 -1.257 -25.649 1.00 93.75 229 MET A O 1
ATOM 1835 N N . SER A 1 230 ? 23.398 -1.205 -23.520 1.00 92.44 230 SER A N 1
ATOM 1836 C CA . SER A 1 230 ? 22.912 -2.544 -23.162 1.00 92.44 230 SER A CA 1
ATOM 1837 C C . SER A 1 230 ? 21.390 -2.650 -23.307 1.00 92.44 230 SER A C 1
ATOM 1839 O O . SER A 1 230 ? 20.891 -3.499 -24.040 1.00 92.44 230 SER A O 1
ATOM 1841 N N . MET A 1 231 ? 20.629 -1.714 -22.728 1.00 94.38 231 MET A N 1
ATOM 1842 C CA . MET A 1 231 ? 19.160 -1.706 -22.801 1.00 94.38 231 MET A CA 1
ATOM 1843 C C . MET A 1 231 ? 18.622 -1.645 -24.245 1.00 94.38 231 MET A C 1
ATOM 1845 O O . MET A 1 231 ? 17.536 -2.154 -24.540 1.00 94.38 231 MET A O 1
ATOM 1849 N N . THR A 1 232 ? 19.391 -1.074 -25.178 1.00 91.88 232 THR A N 1
ATOM 1850 C CA . THR A 1 232 ? 19.013 -0.960 -26.596 1.00 91.88 232 THR A CA 1
ATOM 1851 C C . THR A 1 232 ? 18.806 -2.326 -27.263 1.00 91.88 232 THR A C 1
ATOM 1853 O O . THR A 1 232 ? 17.984 -2.429 -28.176 1.00 91.88 232 THR A O 1
ATOM 1856 N N . GLN A 1 233 ? 19.446 -3.399 -26.780 1.00 91.31 233 GLN A N 1
ATOM 1857 C CA . GLN A 1 233 ? 19.238 -4.758 -27.306 1.00 91.31 233 GLN A CA 1
ATOM 1858 C C . GLN A 1 233 ? 17.804 -5.281 -27.088 1.00 91.31 233 GLN A C 1
ATOM 1860 O O . GLN A 1 233 ? 17.348 -6.182 -27.794 1.00 91.31 233 GLN A O 1
ATOM 1865 N N . HIS A 1 234 ? 17.062 -4.685 -26.148 1.00 91.44 234 HIS A N 1
ATOM 1866 C CA . HIS A 1 234 ? 15.677 -5.042 -25.834 1.00 91.44 234 HIS A CA 1
ATOM 1867 C C . HIS A 1 234 ? 14.649 -4.062 -26.419 1.00 91.44 234 HIS A C 1
ATOM 1869 O O . HIS A 1 234 ? 13.455 -4.236 -26.180 1.00 91.44 234 HIS A O 1
ATOM 1875 N N . LYS A 1 235 ? 15.065 -3.046 -27.194 1.00 89.19 235 LYS A N 1
ATOM 1876 C CA . LYS A 1 235 ? 14.184 -1.946 -27.643 1.00 89.19 235 LYS A CA 1
ATOM 1877 C C . LYS A 1 235 ? 12.920 -2.402 -28.391 1.00 89.19 235 LYS A C 1
ATOM 1879 O O . LYS A 1 235 ? 11.882 -1.763 -28.277 1.00 89.19 235 LYS A O 1
ATOM 1884 N N . ASN A 1 236 ? 13.007 -3.519 -29.117 1.00 90.06 236 ASN A N 1
ATOM 1885 C CA . ASN A 1 236 ? 11.932 -4.051 -29.961 1.00 90.06 236 ASN A CA 1
ATOM 1886 C C . ASN A 1 236 ? 11.163 -5.220 -29.314 1.00 90.06 236 ASN A C 1
ATOM 1888 O O . ASN A 1 236 ? 10.422 -5.925 -29.995 1.00 90.06 236 ASN A O 1
ATOM 1892 N N . LYS A 1 237 ? 11.370 -5.480 -28.017 1.00 93.12 237 LYS A N 1
ATOM 1893 C CA . LYS A 1 237 ? 10.765 -6.619 -27.313 1.00 93.12 237 LYS A CA 1
ATOM 1894 C C . LYS A 1 237 ? 9.843 -6.129 -26.202 1.00 93.12 237 LYS A C 1
ATOM 1896 O O . LYS A 1 237 ? 10.289 -5.286 -25.421 1.00 93.12 237 LYS A O 1
ATOM 1901 N N . PRO A 1 238 ? 8.607 -6.639 -26.066 1.00 96.50 238 PRO A N 1
ATOM 1902 C CA . PRO A 1 238 ? 7.840 -6.434 -24.845 1.00 96.50 238 PRO A CA 1
ATOM 1903 C C . PRO A 1 238 ? 8.628 -6.999 -23.661 1.00 96.50 238 PRO A C 1
ATOM 1905 O O . PRO A 1 238 ? 9.334 -7.998 -23.810 1.00 96.50 238 PRO A O 1
ATOM 1908 N N . MET A 1 239 ? 8.577 -6.330 -22.514 1.00 96.94 239 MET A N 1
ATOM 1909 C CA . MET A 1 239 ? 9.453 -6.642 -21.392 1.00 96.94 239 MET A CA 1
ATOM 1910 C C . MET A 1 239 ? 8.744 -6.495 -20.048 1.00 96.94 239 MET A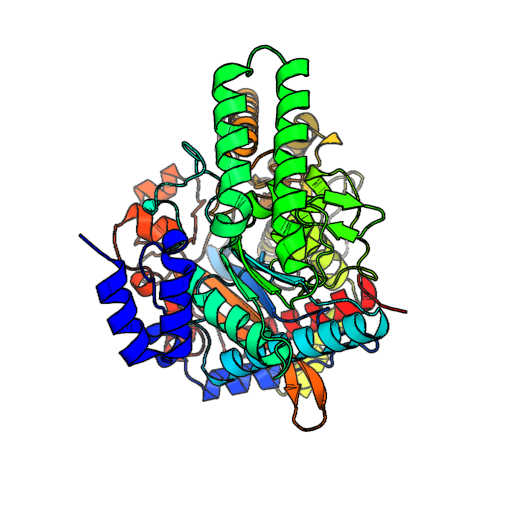 C 1
ATOM 1912 O O . MET A 1 239 ? 8.077 -5.488 -19.806 1.00 96.94 239 MET A O 1
ATOM 1916 N N . VAL A 1 240 ? 8.940 -7.479 -19.169 1.00 97.25 240 VAL A N 1
ATOM 1917 C CA . VAL A 1 240 ? 8.551 -7.421 -17.756 1.00 97.25 240 VAL A CA 1
ATOM 1918 C C . VAL A 1 240 ? 9.795 -7.613 -16.902 1.00 97.25 240 VAL A C 1
ATOM 1920 O O . VAL A 1 240 ? 10.485 -8.619 -17.046 1.00 97.25 240 VAL A O 1
ATOM 1923 N N . LEU A 1 241 ? 10.082 -6.658 -16.019 1.00 96.19 241 LEU A N 1
ATOM 1924 C CA . LEU A 1 241 ? 11.194 -6.769 -15.073 1.00 96.19 241 LEU A CA 1
ATOM 1925 C C . LEU A 1 241 ? 10.683 -6.883 -13.645 1.00 96.19 241 LEU A C 1
ATOM 1927 O O . LEU A 1 241 ? 9.858 -6.070 -13.234 1.00 96.19 241 LEU A O 1
ATOM 1931 N N . LEU A 1 242 ? 11.216 -7.834 -12.881 1.00 95.69 242 LEU A N 1
ATOM 1932 C CA . LEU A 1 242 ? 11.025 -7.909 -11.432 1.00 95.69 242 LEU A CA 1
ATOM 1933 C C . LEU A 1 242 ? 12.262 -7.368 -10.717 1.00 95.69 242 LEU A C 1
ATOM 1935 O O . LEU A 1 242 ? 13.380 -7.759 -11.035 1.00 95.69 242 LEU A O 1
ATOM 1939 N N . GLY A 1 243 ? 12.103 -6.500 -9.725 1.00 93.19 243 GLY A N 1
ATOM 1940 C CA . GLY A 1 243 ? 13.253 -6.014 -8.964 1.00 93.19 243 GLY A CA 1
ATOM 1941 C C . GLY A 1 243 ? 12.888 -5.288 -7.686 1.00 93.19 243 GLY A C 1
ATOM 1942 O O . GLY A 1 243 ? 11.725 -5.235 -7.290 1.00 93.19 243 GLY A O 1
ATOM 1943 N N . TYR A 1 244 ? 13.896 -4.726 -7.024 1.00 90.25 244 TYR A N 1
ATOM 1944 C CA . TYR A 1 244 ? 13.686 -3.960 -5.804 1.00 90.25 244 TYR A CA 1
ATOM 1945 C C . TYR A 1 244 ? 13.564 -2.470 -6.093 1.00 90.25 244 TYR A C 1
ATOM 1947 O O . TYR A 1 244 ? 14.370 -1.910 -6.837 1.00 90.25 244 TYR A O 1
ATOM 1955 N N . SER A 1 245 ? 12.597 -1.815 -5.445 1.00 87.25 245 SER A N 1
ATOM 1956 C CA . SER A 1 245 ? 12.298 -0.399 -5.674 1.00 87.25 245 SER A CA 1
ATOM 1957 C C . SER A 1 245 ? 13.545 0.479 -5.537 1.00 87.25 245 SER A C 1
ATOM 1959 O O . SER A 1 245 ? 13.806 1.304 -6.400 1.00 87.25 245 SER A O 1
ATOM 1961 N N . ARG A 1 246 ? 14.385 0.273 -4.509 1.00 84.50 246 ARG A N 1
ATOM 1962 C CA . ARG A 1 246 ? 15.623 1.058 -4.316 1.00 84.50 246 ARG A CA 1
ATOM 1963 C C . ARG A 1 246 ? 16.528 1.059 -5.557 1.00 84.50 246 ARG A C 1
ATOM 1965 O O . ARG A 1 246 ? 16.998 2.119 -5.964 1.00 84.50 246 ARG A O 1
ATOM 1972 N N . ASP A 1 247 ? 16.765 -0.113 -6.134 1.00 88.00 247 ASP A N 1
ATOM 1973 C CA . ASP A 1 247 ? 17.690 -0.304 -7.254 1.00 88.00 247 ASP A CA 1
ATOM 1974 C C . ASP A 1 247 ? 17.148 0.320 -8.541 1.00 88.00 247 ASP A C 1
ATOM 1976 O O . ASP A 1 247 ? 17.852 1.033 -9.263 1.00 88.00 247 ASP A O 1
ATOM 1980 N N . ILE A 1 248 ? 15.858 0.110 -8.782 1.00 88.75 248 ILE A N 1
ATOM 1981 C CA . ILE A 1 248 ? 15.151 0.654 -9.938 1.00 88.75 248 ILE A CA 1
ATOM 1982 C C . ILE A 1 248 ? 15.136 2.182 -9.853 1.00 88.75 248 ILE A C 1
ATOM 1984 O O . ILE A 1 248 ? 15.452 2.860 -10.833 1.00 88.75 248 ILE A O 1
ATOM 1988 N N . MET A 1 249 ? 14.882 2.737 -8.664 1.00 86.31 249 MET A N 1
ATOM 1989 C CA . MET A 1 249 ? 14.925 4.179 -8.419 1.00 86.31 249 MET A CA 1
ATOM 1990 C C . MET A 1 249 ? 16.311 4.779 -8.611 1.00 86.31 249 MET A C 1
ATOM 1992 O O . MET A 1 249 ? 16.408 5.917 -9.067 1.00 86.31 249 MET A O 1
ATOM 1996 N N . GLU A 1 250 ? 17.394 4.060 -8.305 1.00 86.38 250 GLU A N 1
ATOM 1997 C CA . GLU A 1 250 ? 18.762 4.537 -8.552 1.00 86.38 250 GLU A CA 1
ATOM 1998 C C . GLU A 1 250 ? 19.015 4.765 -10.055 1.00 86.38 250 GLU A C 1
ATOM 2000 O O . GLU A 1 250 ? 19.695 5.730 -10.417 1.00 86.38 250 GLU A O 1
ATOM 2005 N N . CYS A 1 251 ? 18.383 3.960 -10.914 1.00 91.81 251 CYS A N 1
ATOM 2006 C CA . CYS A 1 251 ? 18.640 3.894 -12.355 1.00 91.81 251 CYS A CA 1
ATOM 2007 C C . CYS A 1 251 ? 17.603 4.622 -13.233 1.00 91.81 251 CYS A C 1
ATOM 2009 O O . CYS A 1 251 ? 17.894 4.979 -14.383 1.00 91.81 251 CYS A O 1
ATOM 2011 N N . CYS A 1 252 ? 16.396 4.850 -12.718 1.00 92.38 252 CYS A N 1
ATOM 2012 C CA . CYS A 1 252 ? 15.338 5.545 -13.445 1.00 92.38 252 CYS A CA 1
ATOM 2013 C C . CYS A 1 252 ? 15.547 7.065 -13.463 1.00 92.38 252 CYS A C 1
ATOM 2015 O O . CYS A 1 252 ? 16.102 7.652 -12.532 1.00 92.38 252 CYS A O 1
ATOM 2017 N N . LYS A 1 253 ? 15.075 7.705 -14.536 1.00 92.31 253 LYS A N 1
ATOM 2018 C CA . LYS A 1 253 ? 15.048 9.166 -14.708 1.00 92.31 253 LYS A CA 1
ATOM 2019 C C . LYS A 1 253 ? 13.673 9.620 -15.173 1.00 92.31 253 LYS A C 1
ATOM 2021 O O . LYS A 1 253 ? 13.040 8.920 -15.960 1.00 92.31 253 LYS A O 1
ATOM 2026 N N . ILE A 1 254 ? 13.252 10.811 -14.747 1.00 92.25 254 ILE A N 1
ATOM 2027 C CA . ILE A 1 254 ? 12.019 11.450 -15.233 1.00 92.25 254 ILE A CA 1
ATOM 2028 C C . ILE A 1 254 ? 12.373 12.514 -16.277 1.00 92.25 254 ILE A C 1
ATOM 2030 O O . ILE A 1 254 ? 13.107 13.461 -15.977 1.00 92.25 254 ILE A O 1
ATOM 2034 N N . ASN A 1 255 ? 11.799 12.403 -17.475 1.00 92.25 255 ASN A N 1
ATOM 2035 C CA . ASN A 1 255 ? 11.887 13.396 -18.546 1.00 92.25 255 ASN A CA 1
ATOM 2036 C C . ASN A 1 255 ? 10.471 13.812 -18.971 1.00 92.25 255 ASN A C 1
ATOM 2038 O O . ASN A 1 255 ? 9.698 12.978 -19.435 1.00 92.25 255 ASN A O 1
ATOM 2042 N N . ASN A 1 256 ? 10.123 15.095 -18.824 1.00 89.56 256 ASN A N 1
ATOM 2043 C CA . ASN A 1 256 ? 8.801 15.647 -19.174 1.00 89.56 256 ASN A CA 1
ATOM 2044 C C . ASN A 1 256 ? 7.611 14.864 -18.575 1.00 89.56 256 ASN A C 1
ATOM 2046 O O . ASN A 1 256 ? 6.592 14.651 -19.241 1.00 89.56 256 ASN A O 1
ATOM 2050 N N . GLY A 1 257 ? 7.766 14.421 -17.323 1.00 88.31 257 GLY A N 1
ATOM 2051 C CA . GLY A 1 257 ? 6.770 13.640 -16.582 1.00 88.31 257 GLY A CA 1
ATOM 2052 C C . GLY A 1 257 ? 6.729 12.144 -16.911 1.00 88.31 257 GLY A C 1
ATOM 2053 O O . GLY A 1 257 ? 5.902 11.446 -16.345 1.00 88.31 257 GLY A O 1
ATOM 2054 N N . GLN A 1 258 ? 7.605 11.650 -17.792 1.00 91.06 258 GLN A N 1
ATOM 2055 C CA . GLN A 1 258 ? 7.701 10.242 -18.190 1.00 91.06 258 GLN A CA 1
ATOM 2056 C C . GLN A 1 258 ? 8.982 9.599 -17.641 1.00 91.06 258 GLN A C 1
ATOM 2058 O O . GLN A 1 258 ? 10.071 10.161 -17.777 1.00 91.06 258 GLN A O 1
ATOM 2063 N N . GLU A 1 259 ? 8.870 8.398 -17.086 1.00 92.25 259 GLU A N 1
ATOM 2064 C CA . GLU A 1 259 ? 9.985 7.602 -16.583 1.00 92.25 259 GLU A CA 1
ATOM 2065 C C . GLU A 1 259 ? 10.706 6.846 -17.697 1.00 92.25 259 GLU A C 1
ATOM 2067 O O . GLU A 1 259 ? 10.089 6.288 -18.614 1.00 92.25 259 GLU A O 1
ATOM 2072 N N . TYR A 1 260 ? 12.028 6.778 -17.556 1.00 94.19 260 TYR A N 1
ATOM 2073 C CA . TYR A 1 260 ? 12.917 6.011 -18.412 1.00 94.19 260 TYR A CA 1
ATOM 2074 C C . TYR A 1 260 ? 13.879 5.185 -17.566 1.00 94.19 260 TYR A C 1
ATOM 2076 O O . TYR A 1 260 ? 14.562 5.726 -16.692 1.00 94.19 260 TYR A O 1
ATOM 2084 N N . LEU A 1 261 ? 13.997 3.900 -17.890 1.00 94.94 261 LEU A N 1
ATOM 2085 C CA . LEU A 1 261 ? 15.047 3.030 -17.384 1.00 94.94 261 LEU A CA 1
ATOM 2086 C C . LEU A 1 261 ? 16.133 2.893 -18.448 1.00 94.94 261 LEU A C 1
ATOM 2088 O O . LEU A 1 261 ? 15.881 2.343 -19.519 1.00 94.94 261 LEU A O 1
ATOM 2092 N N . PHE A 1 262 ? 17.332 3.409 -18.164 1.00 95.38 262 PHE A N 1
ATOM 2093 C CA . PHE A 1 262 ? 18.466 3.389 -19.098 1.00 95.38 262 PHE A CA 1
ATOM 2094 C C . PHE A 1 262 ? 18.066 3.810 -20.525 1.00 95.38 262 PHE A C 1
ATOM 2096 O O . PHE A 1 262 ? 18.374 3.148 -21.510 1.00 95.38 262 PHE A O 1
ATOM 2103 N N . GLY A 1 263 ? 17.332 4.922 -20.635 1.00 93.31 263 GLY A N 1
ATOM 2104 C CA . GLY A 1 263 ? 16.890 5.485 -21.916 1.00 93.31 263 GLY A CA 1
ATOM 2105 C C . GLY A 1 263 ? 15.668 4.808 -22.547 1.00 93.31 263 GLY A C 1
ATOM 2106 O O . GLY A 1 263 ? 15.102 5.362 -23.485 1.00 93.31 263 GLY A O 1
ATOM 2107 N N . ARG A 1 264 ? 15.199 3.671 -22.021 1.00 94.31 264 ARG A N 1
ATOM 2108 C CA . ARG A 1 264 ? 13.961 3.024 -22.467 1.00 94.31 264 ARG A CA 1
ATOM 2109 C C . ARG A 1 264 ? 12.766 3.529 -21.668 1.00 94.31 264 ARG A C 1
ATOM 2111 O O . ARG A 1 264 ? 12.799 3.530 -20.440 1.00 94.31 264 ARG A O 1
ATOM 2118 N N . ARG A 1 265 ? 11.706 3.939 -22.367 1.00 93.88 265 ARG A N 1
ATOM 2119 C CA . ARG A 1 265 ? 10.447 4.381 -21.757 1.00 93.88 265 ARG A CA 1
ATOM 2120 C C . ARG A 1 265 ? 9.837 3.258 -20.919 1.00 93.88 265 ARG A C 1
ATOM 2122 O O . ARG A 1 265 ? 9.757 2.126 -21.389 1.00 93.88 265 ARG A O 1
ATOM 2129 N N . ILE A 1 266 ? 9.398 3.582 -19.707 1.00 93.88 266 ILE A N 1
ATOM 2130 C CA . ILE A 1 266 ? 8.632 2.668 -18.857 1.00 93.88 266 ILE A CA 1
ATOM 2131 C C . ILE A 1 266 ? 7.143 2.906 -19.111 1.00 93.88 266 ILE A C 1
ATOM 2133 O O . ILE A 1 266 ? 6.652 4.022 -18.964 1.00 93.88 266 ILE A O 1
ATOM 2137 N N . ASN A 1 267 ? 6.419 1.863 -19.510 1.00 93.31 267 ASN A N 1
ATOM 2138 C CA . ASN A 1 267 ? 5.000 1.964 -19.841 1.00 93.31 267 ASN A CA 1
ATOM 2139 C C . ASN A 1 267 ? 4.094 1.559 -18.678 1.00 93.31 267 ASN A C 1
ATOM 2141 O O . ASN A 1 267 ? 2.947 1.981 -18.667 1.00 93.31 267 ASN A O 1
ATOM 2145 N N . GLY A 1 268 ? 4.568 0.766 -17.717 1.00 92.19 268 GLY A N 1
ATOM 2146 C CA . GLY A 1 268 ? 3.786 0.375 -16.546 1.00 92.19 268 GLY A CA 1
ATOM 2147 C C . GLY A 1 268 ? 4.653 0.167 -15.316 1.00 92.19 268 GLY A C 1
ATOM 2148 O O . GLY A 1 268 ? 5.786 -0.306 -15.428 1.00 92.19 268 GLY A O 1
ATOM 2149 N N . PHE A 1 269 ? 4.109 0.502 -14.150 1.00 88.50 269 PHE A N 1
ATOM 2150 C CA . PHE A 1 269 ? 4.822 0.426 -12.880 1.00 88.50 269 PHE A CA 1
ATOM 2151 C C . PHE A 1 269 ? 3.930 -0.165 -11.793 1.00 88.50 269 PHE A C 1
ATOM 2153 O O . PHE A 1 269 ? 2.829 0.334 -11.560 1.00 88.50 269 PHE A O 1
ATOM 2160 N N . VAL A 1 270 ? 4.395 -1.222 -11.128 1.00 88.38 270 VAL A N 1
ATOM 2161 C CA . VAL A 1 270 ? 3.739 -1.794 -9.948 1.00 88.38 270 VAL A CA 1
ATOM 2162 C C . VAL A 1 270 ? 4.594 -1.491 -8.732 1.00 88.38 270 VAL A C 1
ATOM 2164 O O . VAL A 1 270 ? 5.708 -2.003 -8.656 1.00 88.38 270 VAL A O 1
ATOM 2167 N N . ASN A 1 271 ? 3.995 -0.759 -7.785 1.00 77.12 271 ASN A N 1
ATOM 2168 C CA . ASN A 1 271 ? 4.486 -0.304 -6.478 1.00 77.12 271 ASN A CA 1
ATOM 2169 C C . ASN A 1 271 ? 4.532 1.227 -6.363 1.00 77.12 271 ASN A C 1
ATOM 2171 O O . ASN A 1 271 ? 5.484 1.923 -6.707 1.00 77.12 271 ASN A O 1
ATOM 2175 N N . ASP A 1 272 ? 3.475 1.725 -5.751 1.00 74.19 272 ASP A N 1
ATOM 2176 C CA . ASP A 1 272 ? 3.174 3.095 -5.368 1.00 74.19 272 ASP A CA 1
ATOM 2177 C C . ASP A 1 272 ? 4.364 3.825 -4.710 1.00 74.19 272 ASP A C 1
ATOM 2179 O O . ASP A 1 272 ? 4.660 4.985 -5.011 1.00 74.19 272 ASP A O 1
ATOM 2183 N N . ARG A 1 273 ? 5.097 3.132 -3.824 1.00 76.81 273 ARG A N 1
ATOM 2184 C CA . ARG A 1 273 ? 6.206 3.724 -3.061 1.00 76.81 273 ARG A CA 1
ATOM 2185 C C . ARG A 1 273 ? 7.369 4.121 -3.953 1.00 76.81 273 ARG A C 1
ATOM 2187 O O . ARG A 1 273 ? 8.055 5.100 -3.672 1.00 76.81 273 ARG A O 1
ATOM 2194 N N . ALA A 1 274 ? 7.618 3.364 -5.005 1.00 78.75 274 ALA A N 1
ATOM 2195 C CA . ALA A 1 274 ? 8.714 3.660 -5.898 1.00 78.75 274 ALA A CA 1
ATOM 2196 C C . ALA A 1 274 ? 8.380 4.838 -6.812 1.00 78.75 274 ALA A C 1
ATOM 2198 O O . ALA A 1 274 ? 9.195 5.745 -6.910 1.00 78.75 274 ALA A O 1
ATOM 2199 N N . ALA A 1 275 ? 7.165 4.913 -7.367 1.00 80.19 275 ALA A N 1
ATOM 2200 C CA . ALA A 1 275 ? 6.713 6.100 -8.100 1.00 80.19 275 ALA A CA 1
ATOM 2201 C C . ALA A 1 275 ? 6.864 7.378 -7.245 1.00 80.19 275 ALA A C 1
ATOM 2203 O O . ALA A 1 275 ? 7.446 8.373 -7.690 1.00 80.19 275 ALA A O 1
ATOM 2204 N N . PHE A 1 276 ? 6.450 7.316 -5.972 1.00 81.38 276 PHE A N 1
ATOM 2205 C CA . PHE A 1 276 ? 6.653 8.403 -5.009 1.00 81.38 276 PHE A CA 1
ATOM 2206 C C . PHE A 1 276 ? 8.140 8.738 -4.803 1.00 81.38 276 PHE A C 1
ATOM 2208 O O . PHE A 1 276 ? 8.552 9.895 -4.928 1.00 81.38 276 PHE A O 1
ATOM 2215 N N . ASN A 1 277 ? 8.966 7.728 -4.522 1.00 80.88 277 ASN A N 1
ATOM 2216 C CA . ASN A 1 277 ? 10.395 7.910 -4.276 1.00 80.88 277 ASN A CA 1
ATOM 2217 C C . ASN A 1 277 ? 11.136 8.440 -5.512 1.00 80.88 277 ASN A C 1
ATOM 2219 O O . ASN A 1 277 ? 12.043 9.258 -5.358 1.00 80.88 277 ASN A O 1
ATOM 2223 N N . LEU A 1 278 ? 10.743 8.038 -6.727 1.00 83.88 278 LEU A N 1
ATOM 2224 C CA . LEU A 1 278 ? 11.315 8.555 -7.969 1.00 83.88 278 LEU A CA 1
ATOM 2225 C C . LEU A 1 278 ? 11.071 10.051 -8.090 1.00 83.88 278 LEU A C 1
ATOM 2227 O O . LEU A 1 278 ? 12.004 10.816 -8.336 1.00 83.88 278 LEU A O 1
ATOM 2231 N N . SER A 1 279 ? 9.814 10.456 -7.886 1.00 85.19 279 SER A N 1
ATOM 2232 C CA . SER A 1 279 ? 9.398 11.851 -7.970 1.00 85.19 279 SER A CA 1
ATOM 2233 C C . SER A 1 279 ? 10.172 12.718 -6.975 1.00 85.19 279 SER A C 1
ATOM 2235 O O . SER A 1 279 ? 10.703 13.769 -7.347 1.00 85.19 279 SER A O 1
ATOM 2237 N N . LYS A 1 280 ? 10.335 12.238 -5.733 1.00 82.94 280 LYS A N 1
ATOM 2238 C CA . LYS A 1 280 ? 11.124 12.915 -4.692 1.00 82.94 280 LYS A CA 1
ATOM 2239 C C . LYS A 1 280 ? 12.617 12.967 -5.012 1.00 82.94 280 LYS A C 1
ATOM 2241 O O . LYS A 1 280 ? 13.226 14.027 -4.874 1.00 82.94 280 LYS A O 1
ATOM 2246 N N . LYS A 1 281 ? 13.215 11.858 -5.457 1.00 83.94 281 LYS A N 1
ATOM 2247 C CA . LYS A 1 281 ? 14.646 11.779 -5.796 1.00 83.94 281 LYS A CA 1
ATOM 2248 C C . LYS A 1 281 ? 15.006 12.742 -6.927 1.00 83.94 281 LYS A C 1
ATOM 2250 O O . LYS A 1 281 ? 15.991 13.472 -6.821 1.00 83.94 281 LYS A O 1
ATOM 2255 N N . GLU A 1 282 ? 14.211 12.735 -7.995 1.00 86.94 282 GLU A N 1
ATOM 2256 C CA . GLU A 1 282 ? 14.440 13.545 -9.195 1.00 86.94 282 GLU A CA 1
ATOM 2257 C C . GLU A 1 282 ? 13.951 14.992 -9.046 1.00 86.94 282 GLU A C 1
ATOM 2259 O O . GLU A 1 282 ? 14.237 15.812 -9.918 1.00 86.94 282 GLU A O 1
ATOM 2264 N N . ASN A 1 283 ? 13.229 15.307 -7.962 1.00 86.75 283 ASN A N 1
ATOM 2265 C CA . ASN A 1 283 ? 12.542 16.581 -7.751 1.00 86.75 283 ASN A CA 1
ATOM 2266 C C . ASN A 1 283 ? 11.680 16.979 -8.967 1.00 86.75 283 ASN A C 1
ATOM 2268 O O . ASN A 1 283 ? 11.751 18.101 -9.470 1.00 86.75 283 ASN A O 1
ATOM 2272 N N . LYS A 1 284 ? 10.921 16.010 -9.489 1.00 88.94 284 LYS A N 1
ATOM 2273 C CA . LYS A 1 284 ? 10.087 16.137 -10.692 1.00 88.94 284 LYS A CA 1
ATOM 2274 C C . LYS A 1 284 ? 8.757 15.434 -10.474 1.00 88.94 284 LYS A C 1
ATOM 2276 O O . LYS A 1 284 ? 8.710 14.360 -9.881 1.00 88.94 284 LYS A O 1
ATOM 2281 N N . THR A 1 285 ? 7.687 16.004 -11.007 1.00 85.19 285 THR A N 1
ATOM 2282 C CA . THR A 1 285 ? 6.351 15.405 -10.948 1.00 85.19 285 THR A CA 1
ATOM 2283 C C . THR A 1 285 ? 6.184 14.368 -12.054 1.00 85.19 285 THR A C 1
ATOM 2285 O O . THR A 1 285 ? 6.590 14.601 -13.196 1.00 85.19 285 THR A O 1
ATOM 2288 N N . LEU A 1 286 ? 5.590 13.226 -11.713 1.00 83.88 286 LEU A N 1
ATOM 2289 C CA . LEU A 1 286 ? 5.160 12.224 -12.683 1.00 83.88 286 LEU A CA 1
ATOM 2290 C C . LEU A 1 286 ? 3.872 12.676 -13.371 1.00 83.88 286 LEU A C 1
ATOM 2292 O O . LEU A 1 286 ? 2.971 13.211 -12.731 1.00 83.88 286 LEU A O 1
ATOM 2296 N N . ASP A 1 287 ? 3.787 12.469 -14.681 1.00 83.31 287 ASP A N 1
ATOM 2297 C CA . ASP A 1 287 ? 2.583 12.752 -15.454 1.00 83.31 287 ASP A CA 1
ATOM 2298 C C . ASP A 1 287 ? 1.773 11.463 -15.604 1.00 83.31 287 ASP A C 1
ATOM 2300 O O . ASP A 1 287 ? 2.071 10.603 -16.435 1.00 83.31 287 ASP A O 1
ATOM 2304 N N . TYR A 1 288 ? 0.709 11.341 -14.814 1.00 74.56 288 TYR A N 1
ATOM 2305 C CA . TYR A 1 288 ? -0.147 10.151 -14.778 1.00 74.56 288 TYR A CA 1
ATOM 2306 C C . TYR A 1 288 ? -0.927 9.917 -16.082 1.00 74.56 288 TYR A C 1
ATOM 2308 O O . TYR A 1 288 ? -1.544 8.866 -16.261 1.00 74.56 288 TYR A O 1
ATOM 2316 N N . LYS A 1 289 ? -0.915 10.875 -17.021 1.00 72.62 289 LYS A N 1
ATOM 2317 C CA . LYS A 1 289 ? -1.438 10.675 -18.382 1.00 72.62 289 LYS A CA 1
ATOM 2318 C C . LYS A 1 289 ? -0.416 10.023 -19.311 1.00 72.62 289 LYS A C 1
ATOM 2320 O O . LYS A 1 289 ? -0.791 9.527 -20.370 1.00 72.62 289 LYS A O 1
ATOM 2325 N N . LYS A 1 290 ? 0.869 10.048 -18.951 1.00 77.69 290 LYS A N 1
ATOM 2326 C CA . LYS A 1 290 ? 1.960 9.443 -19.727 1.00 77.69 290 LYS A CA 1
ATOM 2327 C C . LYS A 1 290 ? 2.410 8.103 -19.161 1.00 77.69 290 LYS A C 1
ATOM 2329 O O . LYS A 1 290 ? 2.835 7.258 -19.951 1.00 77.69 290 LYS A O 1
ATOM 2334 N N . THR A 1 291 ? 2.273 7.926 -17.849 1.00 75.31 291 THR A N 1
ATOM 2335 C CA . THR A 1 291 ? 2.706 6.726 -17.135 1.00 75.31 291 THR A CA 1
ATOM 2336 C C . THR A 1 291 ? 1.553 6.028 -16.438 1.00 75.31 291 THR A C 1
ATOM 2338 O O . THR A 1 291 ? 0.741 6.648 -15.752 1.00 75.31 291 THR A O 1
ATOM 2341 N N . HIS A 1 292 ? 1.539 4.703 -16.568 1.00 87.62 292 HIS A N 1
ATOM 2342 C CA . HIS A 1 292 ? 0.561 3.823 -15.948 1.00 87.62 292 HIS A CA 1
ATOM 2343 C C . HIS A 1 292 ? 1.103 3.279 -14.624 1.00 87.62 292 HIS A C 1
ATOM 2345 O O . HIS A 1 292 ? 1.623 2.161 -14.548 1.00 87.62 292 HIS A O 1
ATOM 2351 N N . VAL A 1 293 ? 1.009 4.100 -13.579 1.00 86.94 293 VAL A N 1
ATOM 2352 C CA . VAL A 1 293 ? 1.240 3.649 -12.203 1.00 86.94 293 VAL A CA 1
ATOM 2353 C C . VAL A 1 293 ? 0.026 2.830 -11.782 1.00 86.94 293 VAL A C 1
ATOM 2355 O O . VAL A 1 293 ? -1.096 3.335 -11.786 1.00 86.94 293 VAL A O 1
ATOM 2358 N N . MET A 1 294 ? 0.240 1.552 -11.475 1.00 89.19 294 MET A N 1
ATOM 2359 C CA . MET A 1 294 ? -0.834 0.660 -11.056 1.00 89.19 294 MET A CA 1
ATOM 2360 C C . MET A 1 294 ? -1.184 0.953 -9.599 1.00 89.19 294 MET A C 1
ATOM 2362 O O . MET A 1 294 ? -0.430 0.550 -8.718 1.00 89.19 294 MET A O 1
ATOM 2366 N N . ASN A 1 295 ? -2.319 1.638 -9.405 1.00 88.44 295 ASN A N 1
ATOM 2367 C CA . ASN A 1 295 ? -2.698 2.536 -8.298 1.00 88.44 295 ASN A CA 1
ATOM 2368 C C . ASN A 1 295 ? -2.193 3.975 -8.456 1.00 88.44 295 ASN A C 1
ATOM 2370 O O . ASN A 1 295 ? -1.084 4.329 -8.058 1.00 88.44 295 ASN A O 1
ATOM 2374 N N . ILE A 1 296 ? -3.074 4.849 -8.935 1.00 87.94 296 ILE A N 1
ATOM 2375 C CA . ILE A 1 296 ? -2.819 6.288 -9.007 1.00 87.94 296 ILE A CA 1
ATOM 2376 C C . ILE A 1 296 ? -2.866 6.962 -7.624 1.00 87.94 296 ILE A C 1
ATOM 2378 O O . ILE A 1 296 ? -2.247 8.001 -7.436 1.00 87.94 296 ILE A O 1
ATOM 2382 N N . THR A 1 297 ? -3.503 6.333 -6.627 1.00 87.88 297 THR A N 1
ATOM 2383 C CA . THR A 1 297 ? -3.545 6.776 -5.216 1.00 87.88 297 THR A CA 1
ATOM 2384 C C . THR A 1 297 ? -2.242 6.489 -4.456 1.00 87.88 297 THR A C 1
ATOM 2386 O O . THR A 1 297 ? -2.246 6.183 -3.261 1.00 87.88 297 THR A O 1
ATOM 2389 N N . PHE A 1 298 ? -1.107 6.508 -5.155 1.00 84.75 298 PHE A N 1
ATOM 2390 C CA . PHE A 1 298 ? 0.177 6.107 -4.594 1.00 84.75 298 PHE A CA 1
ATOM 2391 C C . PHE A 1 298 ? 0.722 7.111 -3.578 1.00 84.75 298 PHE A C 1
ATOM 2393 O O . PHE A 1 298 ? 1.551 6.741 -2.745 1.00 84.75 298 PHE A O 1
ATOM 2400 N N . GLU A 1 299 ? 0.278 8.373 -3.628 1.00 86.94 299 GLU A N 1
ATOM 2401 C CA . GLU A 1 299 ? 0.687 9.371 -2.648 1.00 86.94 299 GLU A CA 1
ATOM 2402 C C . GLU A 1 299 ? 0.174 8.985 -1.259 1.00 86.94 299 GLU A C 1
ATOM 2404 O O . GLU A 1 299 ? 0.971 8.861 -0.332 1.00 86.94 299 GLU A O 1
ATOM 2409 N N . GLU A 1 300 ? -1.121 8.691 -1.120 1.00 89.69 300 GLU A N 1
ATOM 2410 C CA . GLU A 1 300 ? -1.689 8.137 0.112 1.00 89.69 300 GLU A CA 1
ATOM 2411 C C . GLU A 1 300 ? -1.096 6.756 0.440 1.00 89.69 300 GLU A C 1
ATOM 2413 O O . GLU A 1 300 ? -0.890 6.437 1.611 1.00 89.69 300 GLU A O 1
ATOM 2418 N N . GLY A 1 301 ? -0.752 5.972 -0.588 1.00 86.19 301 GLY A N 1
ATOM 2419 C CA . GLY A 1 301 ? -0.084 4.672 -0.473 1.00 86.19 301 GLY A CA 1
ATOM 2420 C C . GLY A 1 301 ? 1.329 4.712 0.139 1.00 86.19 301 GLY A C 1
ATOM 2421 O O . GLY A 1 301 ? 1.802 3.729 0.723 1.00 86.19 301 GLY A O 1
ATOM 2422 N N . ALA A 1 302 ? 2.039 5.834 -0.023 1.00 81.69 302 ALA A N 1
ATOM 2423 C CA . ALA A 1 302 ? 3.448 5.993 0.348 1.00 81.69 302 ALA A CA 1
ATOM 2424 C C . ALA A 1 302 ? 3.681 7.013 1.476 1.00 81.69 302 ALA A C 1
ATOM 2426 O O . ALA A 1 302 ? 4.637 6.873 2.249 1.00 81.69 302 ALA A O 1
ATOM 2427 N N . ASN A 1 303 ? 2.817 8.024 1.588 1.00 86.88 303 ASN A N 1
ATOM 2428 C CA . ASN A 1 303 ? 2.904 9.122 2.542 1.00 86.88 303 ASN A CA 1
ATOM 2429 C C . ASN A 1 303 ? 1.771 9.033 3.574 1.00 86.88 303 ASN A C 1
ATOM 2431 O O . ASN A 1 303 ? 0.605 9.325 3.303 1.00 86.88 303 ASN A O 1
ATOM 2435 N N . LYS A 1 304 ? 2.153 8.692 4.809 1.00 89.31 304 LYS A N 1
ATOM 2436 C CA . LYS A 1 304 ? 1.238 8.544 5.949 1.00 89.31 304 LYS A CA 1
ATOM 2437 C C . LYS A 1 304 ? 0.462 9.826 6.252 1.00 89.31 304 LYS A C 1
ATOM 2439 O O . LYS A 1 304 ? -0.712 9.754 6.603 1.00 89.31 304 LYS A O 1
ATOM 2444 N N . LEU A 1 305 ? 1.100 10.991 6.111 1.00 92.62 305 LEU A N 1
ATOM 2445 C CA . LEU A 1 305 ? 0.431 12.271 6.321 1.00 92.62 305 LEU A CA 1
ATOM 2446 C C . LEU A 1 305 ? -0.604 12.536 5.220 1.00 92.62 305 LEU A C 1
ATOM 2448 O O . LEU A 1 305 ? -1.724 12.917 5.547 1.00 92.62 305 LEU A O 1
ATOM 2452 N N . SER A 1 306 ? -0.269 12.285 3.947 1.00 92.50 306 SER A N 1
ATOM 2453 C CA . SER A 1 306 ? -1.223 12.439 2.835 1.00 92.50 306 SER A CA 1
ATOM 2454 C C . SER A 1 306 ? -2.448 11.537 3.024 1.00 92.50 306 SER A C 1
ATOM 2456 O O . SER A 1 306 ? -3.575 12.005 2.871 1.00 92.50 306 SER A O 1
ATOM 2458 N N . ALA A 1 307 ? -2.259 10.288 3.472 1.00 93.19 307 ALA A N 1
ATOM 2459 C CA . ALA A 1 307 ? -3.368 9.389 3.803 1.00 93.19 307 ALA A CA 1
ATOM 2460 C C . ALA A 1 307 ? -4.270 9.933 4.929 1.00 93.19 307 ALA A C 1
ATOM 2462 O O . ALA A 1 307 ? -5.494 9.872 4.828 1.00 93.19 307 ALA A O 1
ATOM 2463 N N . PHE A 1 308 ? -3.687 10.483 5.999 1.00 94.75 308 PHE A N 1
ATOM 2464 C CA . PHE A 1 308 ? -4.449 11.056 7.116 1.00 94.75 308 PHE A CA 1
ATOM 2465 C C . PHE A 1 308 ? -5.215 12.320 6.707 1.00 94.75 308 PHE A C 1
ATOM 2467 O O . PHE A 1 308 ? -6.386 12.460 7.055 1.00 94.75 308 PHE A O 1
ATOM 2474 N N . LEU A 1 309 ? -4.592 13.202 5.920 1.00 94.75 309 LEU A N 1
ATOM 2475 C CA . LEU A 1 309 ? -5.246 14.387 5.359 1.00 94.75 309 LEU A CA 1
ATOM 2476 C C . LEU A 1 309 ? -6.411 14.003 4.441 1.00 94.75 309 LEU A C 1
ATOM 2478 O O . LEU A 1 309 ? -7.495 14.563 4.558 1.00 94.75 309 LEU A O 1
ATOM 2482 N N . ALA A 1 310 ? -6.225 13.010 3.569 1.00 95.75 310 ALA A N 1
ATOM 2483 C CA . ALA A 1 310 ? -7.297 12.519 2.711 1.00 95.75 310 ALA A CA 1
ATOM 2484 C C . ALA A 1 310 ? -8.466 11.923 3.509 1.00 95.75 310 ALA A C 1
ATOM 2486 O O . ALA A 1 310 ? -9.621 12.146 3.157 1.00 95.75 310 ALA A O 1
ATOM 2487 N N . ARG A 1 311 ? -8.188 11.198 4.599 1.00 96.00 311 ARG A N 1
ATOM 2488 C CA . ARG A 1 311 ? -9.232 10.660 5.486 1.00 96.00 311 ARG A CA 1
ATOM 2489 C C . ARG A 1 311 ? -9.994 11.755 6.236 1.00 96.00 311 ARG A C 1
ATOM 2491 O O . ARG A 1 311 ? -11.201 11.612 6.406 1.00 96.00 311 ARG A O 1
ATOM 2498 N N . GLU A 1 312 ? -9.329 12.827 6.668 1.00 95.06 312 GLU A N 1
ATOM 2499 C CA . GLU A 1 312 ? -9.982 13.989 7.303 1.00 95.06 312 GLU A CA 1
ATOM 2500 C C . GLU A 1 312 ? -10.908 14.723 6.322 1.00 95.06 312 GLU A C 1
ATOM 2502 O O . GLU A 1 312 ? -12.056 15.037 6.644 1.00 95.06 312 GLU A O 1
ATOM 2507 N N . GLU A 1 313 ? -10.447 14.911 5.088 1.00 95.94 313 GLU A N 1
ATOM 2508 C CA . GLU A 1 313 ? -11.247 15.501 4.018 1.00 95.94 313 GLU A CA 1
ATOM 2509 C C . GLU A 1 313 ? -12.454 14.615 3.668 1.00 95.94 313 GLU A C 1
ATOM 2511 O O . GLU A 1 313 ? -13.590 15.095 3.592 1.00 95.94 313 GLU A O 1
ATOM 2516 N N . PHE A 1 314 ? -12.238 13.300 3.546 1.00 96.94 314 PHE A N 1
ATOM 2517 C CA . PHE A 1 314 ? -13.311 12.336 3.323 1.00 96.94 314 PHE A CA 1
ATOM 2518 C C . PHE A 1 314 ? -14.330 12.340 4.460 1.00 96.94 314 PHE A C 1
ATOM 2520 O O . PHE A 1 314 ? -15.524 12.369 4.176 1.00 96.94 314 PHE A O 1
ATOM 2527 N N . HIS A 1 315 ? -13.895 12.373 5.723 1.00 93.88 315 HIS A N 1
ATOM 2528 C CA . HIS A 1 315 ? -14.779 12.430 6.892 1.00 93.88 315 HIS A CA 1
ATOM 2529 C C . HIS A 1 315 ? -15.810 13.572 6.793 1.00 93.88 315 HIS A C 1
ATOM 2531 O O . HIS A 1 315 ? -16.964 13.417 7.192 1.00 93.88 315 HIS A O 1
ATOM 2537 N N . SER A 1 316 ? -15.425 14.700 6.190 1.00 91.50 316 SER A N 1
ATOM 2538 C CA . SER A 1 316 ? -16.293 15.872 6.011 1.00 91.50 316 SER A CA 1
ATOM 2539 C C . SER A 1 316 ? -17.200 15.807 4.767 1.00 91.50 316 SER A C 1
ATOM 2541 O O . SER A 1 316 ? -18.132 16.615 4.635 1.00 91.50 316 SER A O 1
ATOM 2543 N N . SER A 1 317 ? -16.956 14.854 3.862 1.00 96.38 317 SER A N 1
ATOM 2544 C CA . SER A 1 317 ? -17.623 14.722 2.561 1.00 96.38 317 SER A CA 1
ATOM 2545 C C . SER A 1 317 ? -19.072 14.224 2.649 1.00 96.38 317 SER A C 1
ATOM 2547 O O . SER A 1 317 ? -19.515 13.652 3.648 1.00 96.38 317 SER A O 1
ATOM 2549 N N . THR A 1 318 ? -19.832 14.420 1.568 1.00 97.00 318 THR A N 1
ATOM 2550 C CA . THR A 1 318 ? -21.179 13.845 1.418 1.00 97.00 318 THR A CA 1
ATOM 2551 C C . THR A 1 318 ? -21.145 12.323 1.308 1.00 97.00 318 THR A C 1
ATOM 2553 O O . THR A 1 318 ? -22.029 11.662 1.847 1.00 97.00 318 THR A O 1
ATOM 2556 N N . ASP A 1 319 ? -20.119 11.763 0.659 1.00 97.31 319 ASP A N 1
ATOM 2557 C CA . ASP A 1 319 ? -19.935 10.318 0.518 1.00 97.31 319 ASP A CA 1
ATOM 2558 C C . ASP A 1 319 ? -19.778 9.643 1.897 1.00 97.31 319 ASP A C 1
ATOM 2560 O O . ASP A 1 319 ? -20.498 8.687 2.187 1.00 97.31 319 ASP A O 1
ATOM 2564 N N . ALA A 1 320 ? -18.953 10.190 2.801 1.00 97.12 320 ALA A N 1
ATOM 2565 C CA . ALA A 1 320 ? -18.821 9.661 4.166 1.00 97.12 320 ALA A CA 1
ATOM 2566 C C . ALA A 1 320 ? -20.120 9.782 4.979 1.00 97.12 320 ALA A C 1
ATOM 2568 O O . ALA A 1 320 ? -20.532 8.828 5.637 1.00 97.12 320 ALA A O 1
ATOM 2569 N N . LYS A 1 321 ? -20.819 10.921 4.883 1.00 97.00 321 LYS A N 1
ATOM 2570 C CA . LYS A 1 321 ? -22.110 11.135 5.567 1.00 97.00 321 LYS A CA 1
ATOM 2571 C C . LYS A 1 321 ? -23.203 10.164 5.106 1.00 97.00 321 LYS A C 1
ATOM 2573 O O . LYS A 1 321 ? -24.149 9.932 5.850 1.00 97.00 321 LYS A O 1
ATOM 2578 N N . SER A 1 322 ? -23.069 9.578 3.914 1.00 97.31 322 SER A N 1
ATOM 2579 C CA . SER A 1 322 ? -24.023 8.607 3.363 1.00 97.31 322 SER A CA 1
ATOM 2580 C C . SER A 1 322 ? -23.819 7.163 3.848 1.00 97.31 322 SER A C 1
ATOM 2582 O O . SER A 1 322 ? -24.686 6.316 3.621 1.00 97.31 322 SER A O 1
ATOM 2584 N N . LEU A 1 323 ? -22.698 6.865 4.521 1.00 98.38 323 LEU A N 1
ATOM 2585 C CA . LEU A 1 323 ? -22.341 5.506 4.944 1.00 98.38 323 LEU A CA 1
ATOM 2586 C C . LEU A 1 323 ? -23.412 4.828 5.822 1.00 98.38 323 LEU A C 1
ATOM 2588 O O . LEU A 1 323 ? -23.748 3.679 5.520 1.00 98.38 323 LEU A O 1
ATOM 2592 N N . PRO A 1 324 ? -24.015 5.494 6.832 1.00 98.44 324 PRO A N 1
ATOM 2593 C CA . PRO A 1 324 ? -25.074 4.882 7.636 1.00 98.44 324 PRO A CA 1
ATOM 2594 C C . PRO A 1 324 ? -26.308 4.482 6.820 1.00 98.44 324 PRO A C 1
ATOM 2596 O O . PRO A 1 324 ? -26.836 3.381 6.987 1.00 98.44 324 PRO A O 1
ATOM 2599 N N . ASP A 1 325 ? -26.741 5.336 5.890 1.00 98.38 325 ASP A N 1
ATOM 2600 C CA . ASP A 1 325 ? -27.889 5.050 5.025 1.00 98.38 325 ASP A CA 1
ATOM 2601 C C . ASP A 1 325 ? -27.587 3.914 4.047 1.00 98.38 325 ASP A C 1
ATOM 2603 O O . ASP A 1 325 ? -28.442 3.063 3.782 1.00 98.38 325 ASP A O 1
ATOM 2607 N N . LEU A 1 326 ? -26.366 3.878 3.511 1.00 98.06 326 LEU A N 1
ATOM 2608 C CA . LEU A 1 326 ? -25.924 2.817 2.616 1.00 98.06 326 LEU A CA 1
ATOM 2609 C C . LEU A 1 326 ? -25.840 1.466 3.340 1.00 98.06 326 LEU A C 1
ATOM 2611 O O . LEU A 1 326 ? -26.309 0.462 2.803 1.00 98.06 326 LEU A O 1
ATOM 2615 N N . ALA A 1 327 ? -25.315 1.442 4.566 1.00 98.50 327 ALA A N 1
ATOM 2616 C CA . ALA A 1 327 ? -25.295 0.254 5.416 1.00 98.50 327 ALA A CA 1
ATOM 2617 C C . ALA A 1 327 ? -26.710 -0.241 5.743 1.00 98.50 327 ALA A C 1
ATOM 2619 O O . ALA A 1 327 ? -27.015 -1.421 5.560 1.00 98.50 327 ALA A O 1
ATOM 2620 N N . LYS A 1 328 ? -27.615 0.677 6.113 1.00 98.31 328 LYS A N 1
ATOM 2621 C CA . LYS A 1 328 ? -29.025 0.363 6.377 1.00 98.31 328 LYS A CA 1
ATOM 2622 C C . LYS A 1 328 ? -29.705 -0.258 5.156 1.00 98.31 328 LYS A C 1
ATOM 2624 O O . LYS A 1 328 ? -30.386 -1.272 5.292 1.00 98.31 328 LYS A O 1
ATOM 2629 N N . LYS A 1 329 ? -29.484 0.292 3.954 1.00 98.19 329 LYS A N 1
ATOM 2630 C CA . LYS A 1 329 ? -29.987 -0.281 2.686 1.00 98.19 329 LYS A CA 1
ATOM 2631 C C . LYS A 1 329 ? -29.434 -1.683 2.405 1.00 98.19 329 LYS A C 1
ATOM 2633 O O . LYS A 1 329 ? -30.096 -2.470 1.739 1.00 98.19 329 LYS A O 1
ATOM 2638 N N . ARG A 1 330 ? -28.240 -1.994 2.914 1.00 97.88 330 ARG A N 1
ATOM 2639 C CA . ARG A 1 330 ? -27.586 -3.311 2.825 1.00 97.88 330 ARG A CA 1
ATOM 2640 C C . ARG A 1 330 ? -27.903 -4.225 4.019 1.00 97.88 330 ARG A C 1
ATOM 2642 O O . ARG A 1 330 ? -27.360 -5.323 4.094 1.00 97.88 330 ARG A O 1
ATOM 2649 N N . GLY A 1 331 ? -28.782 -3.798 4.930 1.00 97.94 331 GLY A N 1
ATOM 2650 C CA . GLY A 1 331 ? -29.300 -4.623 6.021 1.00 97.94 331 GLY A CA 1
ATOM 2651 C C . GLY A 1 331 ? -28.355 -4.800 7.211 1.00 97.94 331 GLY A C 1
ATOM 2652 O O . GLY A 1 331 ? -28.383 -5.857 7.836 1.00 97.94 331 GLY A O 1
ATOM 2653 N N . PHE A 1 332 ? -27.508 -3.815 7.525 1.00 98.31 332 PHE A N 1
ATOM 2654 C CA . PHE A 1 332 ? -26.659 -3.853 8.723 1.00 98.31 332 PHE A CA 1
ATOM 2655 C C . PHE A 1 332 ? -26.512 -2.481 9.390 1.00 98.31 332 PHE A C 1
ATOM 2657 O O . PHE A 1 332 ? -26.784 -1.445 8.777 1.00 98.31 332 PHE A O 1
ATOM 2664 N N . ILE A 1 333 ? -26.103 -2.476 10.662 1.00 97.94 333 ILE A N 1
ATOM 2665 C CA . ILE A 1 333 ? -25.875 -1.244 11.425 1.00 97.94 333 ILE A CA 1
ATOM 2666 C C . ILE A 1 333 ? -24.468 -0.729 11.125 1.00 97.94 333 ILE A C 1
ATOM 2668 O O . ILE A 1 333 ? -23.493 -1.466 11.260 1.00 97.94 333 ILE A O 1
ATOM 2672 N N . TYR A 1 334 ? -24.363 0.541 10.729 1.00 98.38 334 TYR A N 1
ATOM 2673 C CA . TYR A 1 334 ? -23.065 1.173 10.529 1.00 98.38 334 TYR A CA 1
ATOM 2674 C C . TYR A 1 334 ? -22.428 1.552 11.869 1.00 98.38 334 TYR A C 1
ATOM 2676 O O . TYR A 1 334 ? -22.894 2.463 12.552 1.00 98.38 334 TYR A O 1
ATOM 2684 N N . ASP A 1 335 ? -21.343 0.868 12.208 1.00 96.94 335 ASP A N 1
ATOM 2685 C CA . ASP A 1 335 ? -20.442 1.183 13.312 1.00 96.94 335 ASP A CA 1
ATOM 2686 C C . ASP A 1 335 ? -19.018 0.815 12.890 1.00 96.94 335 ASP A C 1
ATOM 2688 O O . ASP A 1 335 ? -18.588 -0.328 13.013 1.00 96.94 335 ASP A O 1
ATOM 2692 N N . ALA A 1 336 ? -18.268 1.777 12.357 1.00 95.56 336 ALA A N 1
ATOM 2693 C CA . ALA A 1 336 ? -16.865 1.559 12.007 1.00 95.56 336 ALA A CA 1
ATOM 2694 C C . ALA A 1 336 ? -15.925 1.661 13.226 1.00 95.56 336 ALA A C 1
ATOM 2696 O O . ALA A 1 336 ? -14.710 1.742 13.042 1.00 95.56 336 ALA A O 1
ATOM 2697 N N . CYS A 1 337 ? -16.462 1.694 14.456 1.00 93.75 337 CYS A N 1
ATOM 2698 C CA . CYS A 1 337 ? -15.705 1.785 15.708 1.00 93.75 337 CYS A CA 1
ATOM 2699 C C . CYS A 1 337 ? -14.654 2.898 15.665 1.00 93.75 337 CYS A C 1
ATOM 2701 O O . CYS A 1 337 ? -13.466 2.691 15.930 1.00 93.75 337 CYS A O 1
ATOM 2703 N N . GLY A 1 338 ? -15.108 4.055 15.183 1.00 91.50 338 GLY A N 1
ATOM 2704 C CA . GLY A 1 338 ? -14.320 5.266 15.090 1.00 91.50 338 GLY A CA 1
ATOM 2705 C C . GLY A 1 338 ? -13.262 5.322 13.994 1.00 91.50 338 GLY A C 1
ATOM 2706 O O . GLY A 1 338 ? -12.658 6.379 13.819 1.00 91.50 338 GLY A O 1
ATOM 2707 N N . LEU A 1 339 ? -13.068 4.258 13.219 1.00 94.75 339 LEU A N 1
ATOM 2708 C CA . LEU A 1 339 ? -12.134 4.242 12.094 1.00 94.75 339 LEU A CA 1
ATOM 2709 C C . LEU A 1 339 ? -12.371 5.393 11.100 1.00 94.75 339 LEU A C 1
ATOM 2711 O O . LEU A 1 339 ? -11.448 5.853 10.426 1.00 94.75 339 LEU A O 1
ATOM 2715 N N . ASP A 1 340 ? -13.607 5.863 11.015 1.00 93.19 340 ASP A N 1
ATOM 2716 C CA . ASP A 1 340 ? -14.102 6.867 10.086 1.00 93.19 340 ASP A CA 1
ATOM 2717 C C . ASP A 1 340 ? -14.003 8.316 10.578 1.00 93.19 340 ASP A C 1
ATOM 2719 O O . ASP A 1 340 ? -14.386 9.230 9.844 1.00 93.19 340 ASP A O 1
ATOM 2723 N N . LYS A 1 341 ? -13.470 8.552 11.783 1.00 90.06 341 LYS A N 1
ATOM 2724 C CA . LYS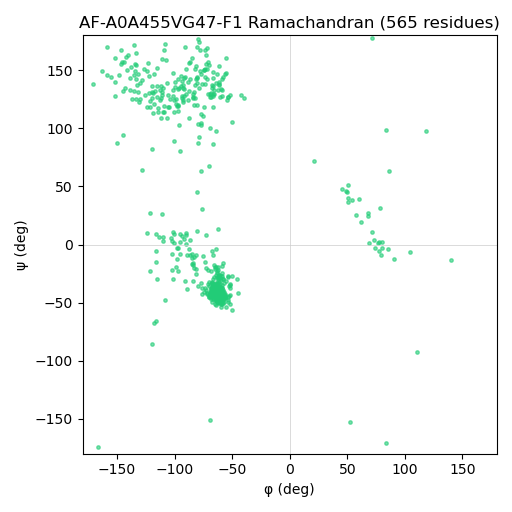 A 1 341 ? -13.271 9.906 12.319 1.00 90.06 341 LYS A CA 1
ATOM 2725 C C . LYS A 1 341 ? -11.798 10.176 12.576 1.00 90.06 341 LYS A C 1
ATOM 2727 O O . LYS A 1 341 ? -11.114 9.408 13.255 1.00 90.06 341 LYS A O 1
ATOM 2732 N N . ILE A 1 342 ? -11.334 11.313 12.076 1.00 89.94 342 ILE A N 1
ATOM 2733 C CA . ILE A 1 342 ? -9.973 11.790 12.273 1.00 89.94 342 ILE A CA 1
ATOM 2734 C C . ILE A 1 342 ? -9.925 13.310 12.133 1.00 89.94 342 ILE A C 1
ATOM 2736 O O . ILE A 1 342 ? -10.652 13.868 11.314 1.00 89.94 342 ILE A O 1
ATOM 2740 N N . TYR A 1 343 ? -9.081 13.973 12.925 1.00 89.00 343 TYR A N 1
ATOM 2741 C CA . TYR A 1 343 ? -9.080 15.434 13.024 1.00 89.00 343 TYR A CA 1
ATOM 2742 C C . TYR A 1 343 ? -7.671 16.003 12.862 1.00 89.00 343 TYR A C 1
ATOM 2744 O O . TYR A 1 343 ? -6.746 15.621 13.581 1.00 89.00 343 TYR A O 1
ATOM 2752 N N . HIS A 1 344 ? -7.498 16.925 11.916 1.00 88.81 344 HIS A N 1
ATOM 2753 C CA . HIS A 1 344 ? -6.221 17.592 11.686 1.00 88.81 344 HIS A CA 1
ATOM 2754 C C . HIS A 1 344 ? -6.096 18.838 12.569 1.00 88.81 344 HIS A C 1
ATOM 2756 O O . HIS A 1 344 ? -6.923 19.741 12.495 1.00 88.81 344 HIS A O 1
ATOM 2762 N N . PHE A 1 345 ? -5.031 18.923 13.363 1.00 80.38 345 PHE A N 1
ATOM 2763 C CA . PHE A 1 345 ? -4.748 20.092 14.191 1.00 80.38 345 PHE A CA 1
ATOM 2764 C C . PHE A 1 345 ? -4.102 21.223 13.365 1.00 80.38 345 PHE A C 1
ATOM 2766 O O . PHE A 1 345 ? -2.911 21.161 13.040 1.00 80.38 345 PHE A O 1
ATOM 2773 N N . LYS A 1 346 ? -4.872 22.268 13.020 1.00 71.06 346 LYS A N 1
ATOM 2774 C CA . LYS A 1 346 ? -4.403 23.407 12.205 1.00 71.06 346 LYS A CA 1
ATOM 2775 C C . LYS A 1 346 ? -3.894 24.564 13.080 1.00 71.06 346 LYS A C 1
ATOM 2777 O O . LYS A 1 346 ? -4.519 24.963 14.052 1.00 71.06 346 LYS A O 1
ATOM 2782 N N . LYS A 1 347 ? -2.762 25.158 12.677 1.00 56.00 347 LYS A N 1
ATOM 2783 C CA . LYS A 1 347 ? -1.967 26.198 13.382 1.00 56.00 347 LYS A CA 1
ATOM 2784 C C . LYS A 1 347 ? -2.753 27.381 13.987 1.00 56.00 347 LYS A C 1
ATOM 2786 O O . LYS A 1 347 ? -2.271 27.966 14.951 1.00 56.00 347 LYS A O 1
ATOM 2791 N N . ASN A 1 348 ? -3.894 27.756 13.405 1.00 51.38 348 ASN A N 1
ATOM 2792 C CA . ASN A 1 348 ? -4.637 28.978 13.744 1.00 51.38 348 ASN A CA 1
ATOM 2793 C C . ASN A 1 348 ? -5.961 28.711 14.474 1.00 51.38 348 ASN A C 1
ATOM 2795 O O . ASN A 1 348 ? -6.700 29.652 14.757 1.00 51.38 348 ASN A O 1
ATOM 2799 N N . GLU A 1 349 ? -6.275 27.453 14.771 1.00 54.72 349 GLU A N 1
ATOM 2800 C CA . GLU A 1 349 ? -7.404 27.125 15.633 1.00 54.72 349 GLU A CA 1
ATOM 2801 C C . GLU A 1 349 ? -6.932 27.371 17.069 1.00 54.72 349 GLU A C 1
ATOM 2803 O O . GLU A 1 349 ? -6.251 26.541 17.670 1.00 54.72 349 GLU A O 1
ATOM 2808 N N . GLY A 1 350 ? -7.186 28.592 17.565 1.00 40.25 350 GLY A N 1
ATOM 2809 C CA . GLY A 1 350 ? -6.927 28.983 18.951 1.00 40.25 350 GLY A CA 1
ATOM 2810 C C . GLY A 1 350 ? -7.363 27.857 19.883 1.00 40.25 350 GLY A C 1
ATOM 2811 O O . GLY A 1 350 ? -8.444 27.302 19.692 1.00 40.25 350 GLY A O 1
ATOM 2812 N N . GLY A 1 351 ? -6.457 27.462 20.785 1.00 44.72 351 GLY A N 1
ATOM 2813 C CA . GLY A 1 351 ? -6.456 26.145 21.421 1.00 44.72 351 GLY A CA 1
ATOM 2814 C C . GLY A 1 351 ? -7.847 25.651 21.784 1.00 44.72 351 GLY A C 1
ATOM 2815 O O . GLY A 1 351 ? -8.564 26.385 22.445 1.00 44.72 351 GLY A O 1
ATOM 2816 N N . LEU A 1 352 ? -8.197 24.441 21.323 1.00 47.03 352 LEU A N 1
ATOM 2817 C CA . LEU A 1 352 ? -9.449 23.734 21.613 1.00 47.03 352 LEU A CA 1
ATOM 2818 C C . LEU A 1 352 ? -10.570 24.678 22.072 1.00 47.03 352 LEU A C 1
ATOM 2820 O O . LEU A 1 352 ? -10.955 24.668 23.244 1.00 47.03 352 LEU A O 1
ATOM 2824 N N . SER A 1 353 ? -11.124 25.493 21.172 1.00 42.72 353 SER A N 1
ATOM 2825 C CA . SER A 1 353 ? -12.487 25.947 21.411 1.00 42.72 353 SER A CA 1
ATOM 2826 C C . SER A 1 353 ? -13.351 24.695 21.296 1.00 42.72 353 SER A C 1
ATOM 2828 O O . SER A 1 353 ? -13.794 24.336 20.204 1.00 42.72 353 SER A O 1
ATOM 2830 N N . PHE A 1 354 ? -13.505 23.961 22.400 1.00 45.91 354 PHE A N 1
ATOM 2831 C CA . PHE A 1 354 ? -14.556 22.968 22.540 1.00 45.91 354 PHE A CA 1
ATOM 2832 C C . PHE A 1 354 ? -15.832 23.697 22.135 1.00 45.91 354 PHE A C 1
ATOM 2834 O O . PHE A 1 354 ? -16.253 24.625 22.826 1.00 45.91 354 PHE A O 1
ATOM 2841 N N . GLY A 1 355 ? -16.349 23.396 20.940 1.00 40.88 355 GLY A N 1
ATOM 2842 C CA . GLY A 1 355 ? -17.507 24.094 20.406 1.00 40.88 355 GLY A CA 1
ATOM 2843 C C . GLY A 1 355 ? -18.601 24.058 21.463 1.00 40.88 355 GLY A C 1
ATOM 2844 O O . GLY A 1 355 ? -18.900 22.997 22.006 1.00 40.88 355 GLY A O 1
ATOM 2845 N N . SER A 1 356 ? -19.163 25.220 21.781 1.00 36.91 356 SER A N 1
ATOM 2846 C CA . SER A 1 356 ? -20.072 25.482 22.904 1.00 36.91 356 SER A CA 1
ATOM 2847 C C . SER A 1 356 ? -21.403 24.706 22.879 1.00 36.91 356 SER A C 1
ATOM 2849 O O . SER A 1 356 ? -22.313 25.044 23.626 1.00 36.91 356 SER A O 1
ATOM 2851 N N . ASN A 1 357 ? -21.535 23.684 22.029 1.00 40.22 357 ASN A N 1
ATOM 2852 C CA . ASN A 1 357 ? -22.767 22.945 21.761 1.00 40.22 357 ASN A CA 1
ATOM 2853 C C . ASN A 1 357 ? -22.651 21.431 21.989 1.00 40.22 357 ASN A C 1
ATOM 2855 O O . ASN A 1 357 ? -23.565 20.701 21.612 1.00 40.22 357 ASN A O 1
ATOM 2859 N N . ILE A 1 358 ? -21.563 20.934 22.585 1.00 43.44 358 ILE A N 1
ATOM 2860 C CA . ILE A 1 358 ? -21.455 19.511 22.920 1.00 43.44 358 ILE A CA 1
ATOM 2861 C C . ILE A 1 358 ? -21.301 19.363 24.436 1.00 43.44 358 ILE A C 1
ATOM 2863 O O . ILE A 1 358 ? -20.321 19.794 25.039 1.00 43.44 358 ILE A O 1
ATOM 2867 N N . SER A 1 359 ? -22.322 18.772 25.057 1.00 40.44 359 SER A N 1
ATOM 2868 C CA . SER A 1 359 ? -22.248 18.240 26.416 1.00 40.44 359 SER A CA 1
ATOM 2869 C C . SER A 1 359 ? -21.338 17.018 26.361 1.00 40.44 359 SER A C 1
ATOM 2871 O O . SER A 1 359 ? -21.746 15.968 25.874 1.00 40.44 359 SER A O 1
ATOM 2873 N N . TYR A 1 360 ? -20.082 17.172 26.767 1.00 52.44 360 TYR A N 1
ATOM 2874 C CA . TYR A 1 360 ? -19.130 16.069 26.749 1.00 52.44 360 TYR A CA 1
ATOM 2875 C C . TYR A 1 360 ? -19.110 15.364 28.106 1.00 52.44 360 TYR A C 1
ATOM 2877 O O . TYR A 1 360 ? -18.898 15.999 29.138 1.00 52.44 360 TYR A O 1
ATOM 2885 N N . ASN A 1 361 ? -19.285 14.045 28.096 1.00 59.91 361 ASN A N 1
ATOM 2886 C CA . ASN A 1 361 ? -18.757 13.191 29.159 1.00 59.91 361 ASN A CA 1
ATOM 2887 C C . ASN A 1 361 ? -17.238 12.980 28.933 1.00 59.91 361 ASN A C 1
ATOM 2889 O O . ASN A 1 361 ? -16.706 13.291 27.863 1.00 59.91 361 ASN A O 1
ATOM 2893 N N . ASP A 1 362 ? -16.526 12.439 29.925 1.00 64.31 362 ASP A N 1
ATOM 2894 C CA . ASP A 1 362 ? -15.067 12.246 29.850 1.00 64.31 362 ASP A CA 1
ATOM 2895 C C . ASP A 1 362 ? -14.622 11.336 28.684 1.00 64.31 362 ASP A C 1
ATOM 2897 O O . ASP A 1 362 ? -13.513 11.493 28.164 1.00 64.31 362 ASP A O 1
ATOM 2901 N N . LEU A 1 363 ? -15.485 10.409 28.239 1.00 67.75 363 LEU A N 1
ATOM 2902 C CA . LEU A 1 363 ? -15.209 9.525 27.101 1.00 67.75 363 LEU A CA 1
ATOM 2903 C C . LEU A 1 363 ? -15.132 10.282 25.795 1.00 67.75 363 LEU A C 1
ATOM 2905 O O . LEU A 1 363 ? -14.200 10.053 25.035 1.00 67.75 363 LEU A O 1
ATOM 2909 N N . ASP A 1 364 ? -16.082 11.171 25.533 1.00 70.19 364 ASP A N 1
ATOM 2910 C CA . ASP A 1 364 ? -16.150 11.875 24.257 1.00 70.19 364 ASP A CA 1
ATOM 2911 C C . ASP A 1 364 ? -14.950 12.824 24.087 1.00 70.19 364 ASP A C 1
ATOM 2913 O O . ASP A 1 364 ? -14.406 12.957 22.989 1.00 70.19 364 ASP A O 1
ATOM 2917 N N . VAL A 1 365 ? -14.456 13.418 25.183 1.00 71.56 365 VAL A N 1
ATOM 2918 C CA . VAL A 1 365 ? -13.218 14.218 25.167 1.00 71.56 365 VAL A CA 1
ATOM 2919 C C . VAL A 1 365 ? -11.989 13.341 24.928 1.00 71.56 365 VAL A C 1
ATOM 2921 O O . VAL A 1 365 ? -11.135 13.695 24.109 1.00 71.56 365 VAL A O 1
ATOM 2924 N N . ALA A 1 366 ? -11.867 12.211 25.631 1.00 72.75 366 ALA A N 1
ATOM 2925 C CA . ALA A 1 366 ? -10.744 11.288 25.459 1.00 72.75 366 ALA A CA 1
ATOM 2926 C C . ALA A 1 366 ? -10.720 10.681 24.046 1.00 72.75 366 ALA A C 1
ATOM 2928 O O . ALA A 1 366 ? -9.666 10.614 23.411 1.00 72.75 366 ALA A O 1
ATOM 2929 N N . ASP A 1 367 ? -11.890 10.305 23.537 1.00 76.56 367 ASP A N 1
ATOM 2930 C CA . ASP A 1 367 ? -12.109 9.784 22.194 1.00 76.56 367 ASP A CA 1
ATOM 2931 C C . ASP A 1 367 ? -11.664 10.789 21.131 1.00 76.56 367 ASP A C 1
ATOM 2933 O O . ASP A 1 367 ? -10.845 10.482 20.262 1.00 76.56 367 ASP A O 1
ATOM 2937 N N . TYR A 1 368 ? -12.131 12.029 21.253 1.00 78.25 368 TYR A N 1
ATOM 2938 C CA . TYR A 1 368 ? -11.758 13.112 20.356 1.00 78.25 368 TYR A CA 1
ATOM 2939 C C . TYR A 1 368 ? -10.243 13.376 20.370 1.00 78.25 368 TYR A C 1
ATOM 2941 O O . TYR A 1 368 ? -9.616 13.468 19.312 1.00 78.25 368 TYR A O 1
ATOM 2949 N N . ARG A 1 369 ? -9.619 13.389 21.559 1.00 79.88 369 ARG A N 1
ATOM 2950 C CA . ARG A 1 369 ? -8.168 13.585 21.719 1.00 79.88 369 ARG A CA 1
ATOM 2951 C C . ARG A 1 369 ? -7.329 12.511 21.026 1.00 79.88 369 ARG A C 1
ATOM 2953 O O . ARG A 1 369 ? -6.289 12.829 20.453 1.00 79.88 369 ARG A O 1
ATOM 2960 N N . MET A 1 370 ? -7.766 11.252 21.058 1.00 84.56 370 MET A N 1
ATOM 2961 C CA . MET A 1 370 ? -7.023 10.132 20.461 1.00 84.56 370 MET A CA 1
ATOM 2962 C C . MET A 1 370 ? -7.100 10.079 18.926 1.00 84.56 370 MET A C 1
ATOM 2964 O O . MET A 1 370 ? -6.355 9.328 18.295 1.00 84.56 370 MET A O 1
ATOM 2968 N N . ARG A 1 371 ? -7.963 10.897 18.312 1.00 86.94 371 ARG A N 1
ATOM 2969 C CA . ARG A 1 371 ? -8.180 10.960 16.855 1.00 86.94 371 ARG A CA 1
ATOM 2970 C C . ARG A 1 371 ? -7.454 12.125 16.181 1.00 86.94 371 ARG A C 1
ATOM 2972 O O . ARG A 1 371 ? -7.578 12.302 14.967 1.00 86.94 371 ARG A O 1
ATOM 2979 N N . TYR A 1 372 ? -6.708 12.918 16.945 1.00 88.06 372 TYR A N 1
ATOM 2980 C CA . TYR A 1 372 ? -5.946 14.026 16.396 1.00 88.06 372 TYR A CA 1
ATOM 2981 C C . TYR A 1 372 ? -4.700 13.583 15.651 1.00 88.06 372 TYR A C 1
ATOM 2983 O O . TYR A 1 372 ? -4.042 12.602 16.000 1.00 88.06 372 TYR A O 1
ATOM 2991 N N . PHE A 1 373 ? -4.323 14.382 14.664 1.00 92.75 373 PHE A N 1
ATOM 2992 C CA . PHE A 1 373 ? -3.000 14.316 14.078 1.00 92.75 373 PHE A CA 1
ATOM 2993 C C . PHE A 1 373 ? -2.506 15.686 13.635 1.00 92.75 373 PHE A C 1
ATOM 2995 O O . PHE A 1 373 ? -3.266 16.649 13.522 1.00 92.75 373 PHE A O 1
ATOM 3002 N N . ARG A 1 374 ? -1.211 15.748 13.340 1.00 92.19 374 ARG A N 1
ATOM 3003 C CA . ARG A 1 374 ?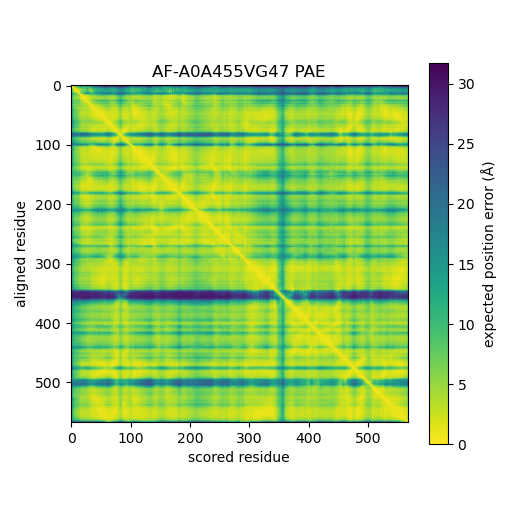 -0.551 16.901 12.741 1.00 92.19 374 ARG A CA 1
ATOM 3004 C C . ARG A 1 374 ? 0.500 16.467 11.728 1.00 92.19 374 ARG A C 1
ATOM 3006 O O . ARG A 1 374 ? 1.115 15.414 11.879 1.00 92.19 374 ARG A O 1
ATOM 3013 N N . GLY A 1 375 ? 0.718 17.296 10.714 1.00 93.44 375 GLY A N 1
ATOM 3014 C CA . GLY A 1 375 ? 1.868 17.187 9.823 1.00 93.44 375 GLY A CA 1
ATOM 3015 C C . GLY A 1 375 ? 3.034 18.066 10.265 1.00 93.44 375 GLY A C 1
ATOM 3016 O O . GLY A 1 375 ? 2.825 19.205 10.681 1.00 93.44 375 GLY A O 1
ATOM 3017 N N . VAL A 1 376 ? 4.256 17.554 10.131 1.00 93.56 376 VAL A N 1
ATOM 3018 C CA . VAL A 1 376 ? 5.484 18.362 10.179 1.00 93.56 376 VAL A CA 1
ATOM 3019 C C . VAL A 1 376 ? 6.234 18.163 8.870 1.00 93.56 376 VAL A C 1
ATOM 3021 O O . VAL A 1 376 ? 6.604 17.037 8.535 1.00 93.56 376 VAL A O 1
ATOM 3024 N N . THR A 1 377 ? 6.429 19.236 8.114 1.00 92.44 377 THR A N 1
ATOM 3025 C CA . THR A 1 377 ? 7.105 19.230 6.811 1.00 92.44 377 THR A CA 1
ATOM 3026 C C . THR A 1 377 ? 8.606 19.488 6.950 1.00 92.44 377 THR A C 1
ATOM 3028 O O . THR A 1 377 ? 9.093 19.833 8.027 1.00 92.44 377 THR A O 1
ATOM 3031 N N . GLU A 1 378 ? 9.355 19.307 5.860 1.00 90.69 378 GLU A N 1
ATOM 3032 C CA . GLU A 1 378 ? 10.787 19.632 5.840 1.00 90.69 378 GLU A CA 1
ATOM 3033 C C . GLU A 1 378 ? 11.030 21.129 6.096 1.00 90.69 378 GLU A C 1
ATOM 3035 O O . GLU A 1 378 ? 11.950 21.468 6.840 1.00 90.69 378 GLU A O 1
ATOM 3040 N N . ASP A 1 379 ? 10.150 21.997 5.585 1.00 92.06 379 ASP A N 1
ATOM 3041 C CA . ASP A 1 379 ? 10.210 23.453 5.776 1.00 92.06 379 ASP A CA 1
ATOM 3042 C C . ASP A 1 379 ? 9.981 23.863 7.238 1.00 92.06 379 ASP A C 1
ATOM 3044 O O . ASP A 1 379 ? 10.590 24.815 7.729 1.00 92.06 379 ASP A O 1
ATOM 3048 N N . ASP A 1 380 ? 9.135 23.129 7.967 1.00 92.00 380 ASP A N 1
ATOM 3049 C CA . ASP A 1 380 ? 8.940 23.361 9.400 1.00 92.00 380 ASP A CA 1
ATOM 3050 C C . ASP A 1 380 ? 10.196 22.998 10.218 1.00 92.00 380 ASP A C 1
ATOM 3052 O O . ASP A 1 380 ? 10.472 23.587 11.275 1.00 92.00 380 ASP A O 1
ATOM 3056 N N . GLY A 1 381 ? 10.943 21.995 9.742 1.00 91.69 381 GLY A N 1
ATOM 3057 C CA . GLY A 1 381 ? 12.154 21.472 10.357 1.00 91.69 381 GLY A CA 1
ATOM 3058 C C . GLY A 1 381 ? 11.983 21.090 11.831 1.00 91.69 381 GLY A C 1
ATOM 3059 O O . GLY A 1 381 ? 10.893 20.787 12.325 1.00 91.69 381 GLY A O 1
ATOM 3060 N N . ILE A 1 382 ? 13.086 21.148 12.585 1.00 93.69 382 ILE A N 1
ATOM 3061 C CA . ILE A 1 382 ? 13.080 20.797 14.014 1.00 93.69 382 ILE A CA 1
ATOM 3062 C C . ILE A 1 382 ? 12.171 21.713 14.846 1.00 93.69 382 ILE A C 1
ATOM 3064 O O . ILE A 1 382 ? 11.641 21.304 15.874 1.00 93.69 382 ILE A O 1
ATOM 3068 N N . ASN A 1 383 ? 11.979 22.963 14.421 1.00 92.06 383 ASN A N 1
ATOM 3069 C CA . ASN A 1 383 ? 11.155 23.917 15.155 1.00 92.06 383 ASN A CA 1
ATOM 3070 C C . ASN A 1 383 ? 9.675 23.529 15.067 1.00 92.06 383 ASN A C 1
ATOM 3072 O O . ASN A 1 383 ? 8.947 23.672 16.048 1.00 92.06 383 ASN A O 1
ATOM 3076 N N . GLY A 1 384 ? 9.236 22.986 13.926 1.00 92.56 384 GLY A N 1
ATOM 3077 C CA . GLY A 1 384 ? 7.920 22.367 13.781 1.00 92.56 384 GLY A CA 1
ATOM 3078 C C . GLY A 1 384 ? 7.726 21.147 14.669 1.00 92.56 384 GLY A C 1
ATOM 3079 O O . GLY A 1 384 ? 6.671 21.007 15.292 1.00 92.56 384 GLY A O 1
ATOM 3080 N N . VAL A 1 385 ? 8.755 20.302 14.774 1.00 94.44 385 VAL A N 1
ATOM 3081 C CA . VAL A 1 385 ? 8.759 19.131 15.666 1.00 94.44 385 VAL A CA 1
ATOM 3082 C C . VAL A 1 385 ? 8.573 19.569 17.118 1.00 94.44 385 VAL A C 1
ATOM 3084 O O . VAL A 1 385 ? 7.634 19.128 17.773 1.00 94.44 385 VAL A O 1
ATOM 3087 N N . MET A 1 386 ? 9.407 20.491 17.607 1.00 95.06 386 MET A N 1
ATOM 3088 C CA . MET A 1 386 ? 9.336 20.948 19.000 1.00 95.06 386 MET A CA 1
ATOM 3089 C C . MET A 1 386 ? 8.027 21.676 19.308 1.00 95.06 386 MET A C 1
ATOM 3091 O O . MET A 1 386 ? 7.442 21.460 20.362 1.00 95.06 386 MET A O 1
ATOM 3095 N N . ARG A 1 387 ? 7.513 22.473 18.367 1.00 91.44 387 ARG A N 1
ATOM 3096 C CA . ARG A 1 387 ? 6.196 23.104 18.512 1.00 91.44 387 ARG A CA 1
ATOM 3097 C C . ARG A 1 387 ? 5.084 22.065 18.626 1.00 91.44 387 ARG A C 1
ATOM 3099 O O . ARG A 1 387 ? 4.233 22.179 19.496 1.00 91.44 387 ARG A O 1
ATOM 3106 N N . THR A 1 388 ? 5.113 21.037 17.779 1.00 91.69 388 THR A N 1
ATOM 3107 C CA . THR A 1 388 ? 4.128 19.950 17.836 1.00 91.69 388 THR A CA 1
ATOM 3108 C C . THR A 1 388 ? 4.201 19.204 19.167 1.00 91.69 388 THR A C 1
ATOM 3110 O O . THR A 1 388 ? 3.162 18.874 19.732 1.00 91.69 388 THR A O 1
ATOM 3113 N N . LEU A 1 389 ? 5.404 18.996 19.714 1.00 92.69 389 LEU A N 1
ATOM 3114 C CA . LEU A 1 389 ? 5.574 18.452 21.060 1.00 92.69 389 LEU A CA 1
ATOM 3115 C C . LEU A 1 389 ? 4.896 19.337 22.114 1.00 92.69 389 LEU A C 1
ATOM 3117 O O . LEU A 1 389 ? 4.141 18.817 22.932 1.00 92.69 389 LEU A O 1
ATOM 3121 N N . THR A 1 390 ? 5.133 20.651 22.089 1.00 90.06 390 THR A N 1
ATOM 3122 C CA . THR A 1 390 ? 4.483 21.600 23.008 1.00 90.06 390 THR A CA 1
ATOM 3123 C C . THR A 1 390 ? 2.962 21.533 22.898 1.00 90.06 390 THR A C 1
ATOM 3125 O O . THR A 1 390 ? 2.282 21.428 23.917 1.00 90.06 390 THR A O 1
ATOM 3128 N N . ASP A 1 391 ? 2.427 21.523 21.677 1.00 86.56 391 ASP A N 1
ATOM 3129 C CA . ASP A 1 391 ? 0.983 21.489 21.447 1.00 86.56 391 ASP A CA 1
ATOM 3130 C C . ASP A 1 391 ? 0.358 20.201 22.001 1.00 86.56 391 ASP A C 1
ATOM 3132 O O . ASP A 1 391 ? -0.622 20.260 22.737 1.00 86.56 391 ASP A O 1
ATOM 3136 N N . PHE A 1 392 ? 0.968 19.038 21.755 1.00 88.31 392 PHE A N 1
ATOM 3137 C CA . PHE A 1 392 ? 0.493 17.769 22.316 1.00 88.31 392 PHE A CA 1
ATOM 3138 C C . PHE A 1 392 ? 0.622 17.713 23.849 1.00 88.31 392 PHE A C 1
ATOM 3140 O O . PHE A 1 392 ? -0.298 17.239 24.519 1.00 88.31 392 PHE A O 1
ATOM 3147 N N . LYS A 1 393 ? 1.704 18.258 24.428 1.00 86.31 393 LYS A N 1
ATOM 3148 C CA . LYS A 1 393 ? 1.879 18.362 25.890 1.00 86.31 393 LYS A CA 1
ATOM 3149 C C . LYS A 1 393 ? 0.793 19.221 26.535 1.00 86.31 393 LYS A C 1
ATOM 3151 O O . LYS A 1 393 ? 0.255 18.822 27.564 1.00 86.31 393 LYS A O 1
ATOM 3156 N N . ASN A 1 394 ? 0.421 20.339 25.912 1.00 83.75 394 ASN A N 1
ATOM 3157 C CA . ASN A 1 394 ? -0.666 21.204 26.386 1.00 83.75 394 ASN A CA 1
ATOM 3158 C C . ASN A 1 394 ? -2.029 20.491 26.382 1.00 83.75 394 ASN A C 1
ATOM 3160 O O . ASN A 1 394 ? -2.911 20.838 27.162 1.00 83.75 394 ASN A O 1
ATOM 3164 N N . LEU A 1 395 ? -2.191 19.468 25.539 1.00 78.06 395 LEU A N 1
ATOM 3165 C CA . LEU A 1 395 ? -3.376 18.608 25.500 1.00 78.06 395 LEU A CA 1
ATOM 3166 C C . LEU A 1 395 ? -3.306 17.415 26.469 1.00 78.06 395 LEU A C 1
ATOM 3168 O O . LEU A 1 395 ? -4.271 16.651 26.572 1.00 78.06 395 LEU A O 1
ATOM 3172 N N . GLY A 1 396 ? -2.181 17.233 27.168 1.00 81.69 396 GLY A N 1
ATOM 3173 C CA . GLY A 1 396 ? -1.924 16.062 28.005 1.00 81.69 396 GLY A CA 1
ATOM 3174 C C . GLY A 1 396 ? -1.756 14.770 27.199 1.00 81.69 396 GLY A C 1
ATOM 3175 O O . GLY A 1 396 ? -2.072 13.694 27.698 1.00 81.69 396 GLY A O 1
ATOM 3176 N N . ILE A 1 397 ? -1.308 14.865 25.943 1.00 85.75 397 ILE A N 1
ATOM 3177 C CA . ILE A 1 397 ? -1.161 13.731 25.026 1.00 85.75 397 ILE A CA 1
ATOM 3178 C C . ILE A 1 397 ? 0.323 13.487 24.757 1.00 85.75 397 ILE A C 1
ATOM 3180 O O . ILE A 1 397 ? 1.073 14.422 24.485 1.00 85.75 397 ILE A O 1
ATOM 3184 N N . ASN A 1 398 ? 0.746 12.220 24.7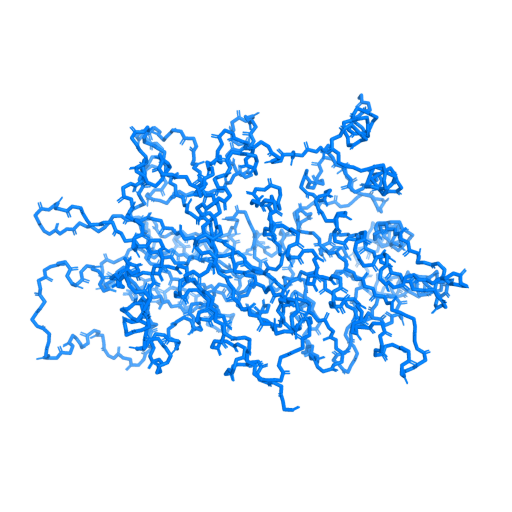65 1.00 88.69 398 ASN A N 1
ATOM 3185 C CA . ASN A 1 398 ? 2.094 11.864 24.335 1.00 88.69 398 ASN A CA 1
ATOM 3186 C C . ASN A 1 398 ? 2.159 11.736 22.797 1.00 88.69 398 ASN A C 1
ATOM 3188 O O . ASN A 1 398 ? 1.431 10.901 22.246 1.00 88.69 398 ASN A O 1
ATOM 3192 N N . PRO A 1 399 ? 2.986 12.526 22.084 1.00 91.81 399 PRO A N 1
ATOM 3193 C CA . PRO A 1 399 ? 3.083 12.450 20.629 1.00 91.81 399 PRO A CA 1
ATOM 3194 C C . PRO A 1 399 ? 3.978 11.299 20.146 1.00 91.81 399 PRO A C 1
ATOM 3196 O O . PRO A 1 399 ? 5.050 11.027 20.692 1.00 91.81 399 PRO A O 1
ATOM 3199 N N . LEU A 1 400 ? 3.562 10.689 19.039 1.00 93.25 400 LEU A N 1
ATOM 3200 C CA . LEU A 1 400 ? 4.286 9.695 18.257 1.00 93.25 400 LEU A CA 1
ATOM 3201 C C . LEU A 1 400 ? 4.527 10.239 16.846 1.00 93.25 400 LEU A C 1
ATOM 3203 O O . LEU A 1 400 ? 3.578 10.532 16.118 1.00 93.25 400 LEU A O 1
ATOM 3207 N N . TYR A 1 401 ? 5.791 10.332 16.445 1.00 94.31 401 TYR A N 1
ATOM 3208 C CA . TYR A 1 401 ? 6.224 10.845 15.150 1.00 94.31 401 TYR A CA 1
ATOM 3209 C C . TYR A 1 401 ? 6.513 9.679 14.209 1.00 94.31 401 TYR A C 1
ATOM 3211 O O . TYR A 1 401 ? 7.376 8.843 14.482 1.00 94.31 401 TYR A O 1
ATOM 3219 N N . LYS A 1 402 ? 5.804 9.627 13.082 1.00 93.19 402 LYS A N 1
ATOM 3220 C CA . LYS A 1 402 ? 5.951 8.608 12.041 1.00 93.19 402 LYS A CA 1
ATOM 3221 C C . LYS A 1 402 ? 6.475 9.253 10.753 1.00 93.19 402 LYS A C 1
ATOM 3223 O O . LYS A 1 402 ? 5.756 10.065 10.170 1.00 93.19 402 LYS A O 1
ATOM 3228 N N . PRO A 1 403 ? 7.694 8.918 10.299 1.00 90.81 403 PRO A N 1
ATOM 3229 C CA . PRO A 1 403 ? 8.251 9.484 9.076 1.00 90.81 403 PRO A CA 1
ATOM 3230 C C . PRO A 1 403 ? 7.552 8.950 7.822 1.00 90.81 403 PRO A C 1
ATOM 3232 O O . PRO A 1 403 ? 6.989 7.851 7.812 1.00 90.81 403 PRO A O 1
ATOM 3235 N N . SER A 1 404 ? 7.651 9.719 6.743 1.00 86.06 404 SER A N 1
ATOM 3236 C CA . SER A 1 404 ? 7.300 9.290 5.389 1.00 86.06 404 SER A CA 1
ATOM 3237 C C . SER A 1 404 ? 8.480 8.614 4.691 1.00 86.06 404 SER A C 1
ATOM 3239 O O . SER A 1 404 ? 9.645 8.842 5.029 1.00 86.06 404 SER A O 1
ATOM 3241 N N . GLY A 1 405 ? 8.182 7.763 3.706 1.00 77.12 405 GLY A N 1
ATOM 3242 C CA . GLY A 1 405 ? 9.205 7.098 2.891 1.00 77.12 405 GLY A CA 1
ATOM 3243 C C . GLY A 1 405 ? 10.012 6.007 3.611 1.00 77.12 405 GLY A C 1
ATOM 3244 O O . GLY A 1 405 ? 11.005 5.540 3.061 1.00 77.12 405 GLY A O 1
ATOM 3245 N N . THR A 1 406 ? 9.608 5.579 4.814 1.00 79.88 406 THR A N 1
ATOM 3246 C CA . THR A 1 406 ? 10.247 4.472 5.552 1.00 79.88 406 THR A CA 1
ATOM 3247 C C . THR A 1 406 ? 9.360 3.222 5.608 1.00 79.88 406 THR A C 1
ATOM 3249 O O . THR A 1 406 ? 8.169 3.258 5.286 1.00 79.88 406 THR A O 1
ATOM 3252 N N . GLY A 1 407 ? 9.940 2.088 6.019 1.00 76.19 407 GLY A N 1
ATOM 3253 C CA . GLY A 1 407 ? 9.244 0.810 6.200 1.00 76.19 407 GLY A CA 1
ATOM 3254 C C . GLY A 1 407 ? 9.627 0.101 7.503 1.00 76.19 407 GLY A C 1
ATOM 3255 O O . GLY A 1 407 ? 10.547 0.518 8.203 1.00 76.19 407 GLY A O 1
ATOM 3256 N N . GLN A 1 408 ? 8.917 -0.986 7.834 1.00 75.31 408 GLN A N 1
ATOM 3257 C CA . GLN A 1 408 ? 9.204 -1.863 8.990 1.00 75.31 408 GLN A CA 1
ATOM 3258 C C . GLN A 1 408 ? 9.210 -1.153 10.361 1.00 75.31 408 GLN A C 1
ATOM 3260 O O . GLN A 1 408 ? 9.879 -1.593 11.290 1.00 75.31 408 GLN A O 1
ATOM 3265 N N . GLY A 1 409 ? 8.490 -0.035 10.494 1.00 79.06 409 GLY A N 1
ATOM 3266 C CA . GLY A 1 409 ? 8.473 0.765 11.724 1.00 79.06 409 GLY A CA 1
ATOM 3267 C C . GLY A 1 409 ? 9.753 1.567 11.987 1.00 79.06 409 GLY A C 1
ATOM 3268 O O . GLY A 1 409 ? 9.857 2.232 13.016 1.00 79.06 409 GLY A O 1
ATOM 3269 N N . LYS A 1 410 ? 10.725 1.542 11.067 1.00 84.31 410 LYS A N 1
ATOM 3270 C CA . LYS A 1 410 ? 11.986 2.270 11.213 1.00 84.31 410 LYS A CA 1
ATOM 3271 C C . LYS A 1 410 ? 11.751 3.779 11.158 1.00 84.31 410 LYS A C 1
ATOM 3273 O O . LYS A 1 410 ? 11.043 4.286 10.285 1.00 84.31 410 LYS A O 1
ATOM 3278 N N . GLY A 1 411 ? 12.382 4.485 12.090 1.00 88.88 411 GLY A N 1
ATOM 3279 C CA . GLY A 1 411 ? 12.309 5.937 12.193 1.00 88.88 411 GLY A CA 1
ATOM 3280 C C . GLY A 1 411 ? 11.112 6.472 12.981 1.00 88.88 411 GLY A C 1
ATOM 3281 O O . GLY A 1 411 ? 11.029 7.684 13.176 1.00 88.88 411 GLY A O 1
ATOM 3282 N N . ILE A 1 412 ? 10.198 5.607 13.440 1.00 91.12 412 ILE A N 1
ATOM 3283 C CA . ILE A 1 412 ? 9.129 6.013 14.357 1.00 91.12 412 ILE A CA 1
ATOM 3284 C C . ILE A 1 412 ? 9.754 6.365 15.710 1.00 91.12 412 ILE A C 1
ATOM 3286 O O . ILE A 1 412 ? 10.537 5.584 16.250 1.00 91.12 412 ILE A O 1
ATOM 3290 N N . ILE A 1 413 ? 9.409 7.530 16.255 1.00 92.38 413 ILE A N 1
ATOM 3291 C CA . ILE A 1 413 ? 9.957 8.026 17.521 1.00 92.38 413 ILE A CA 1
ATOM 3292 C C . ILE A 1 413 ? 8.858 8.676 18.365 1.00 92.38 413 ILE A C 1
ATOM 3294 O O . ILE A 1 413 ? 8.062 9.465 17.863 1.00 92.38 413 ILE A O 1
ATOM 3298 N N . GLY A 1 414 ? 8.798 8.327 19.649 1.00 91.06 414 GLY A N 1
ATOM 3299 C CA . GLY A 1 414 ? 7.919 8.953 20.639 1.00 91.06 414 GLY A CA 1
ATOM 3300 C C . GLY A 1 414 ? 8.698 9.833 21.613 1.00 91.06 414 GLY A C 1
ATOM 3301 O O . GLY A 1 414 ? 9.914 9.667 21.781 1.00 91.06 414 GLY A O 1
ATOM 3302 N N . TYR A 1 415 ? 7.992 10.762 22.252 1.00 90.19 415 TYR A N 1
ATOM 3303 C CA . TYR A 1 415 ? 8.515 11.495 23.402 1.00 90.19 415 TYR A CA 1
ATOM 3304 C C . TYR A 1 415 ? 8.418 10.622 24.661 1.00 90.19 415 TYR A C 1
ATOM 3306 O O . TYR A 1 415 ? 7.402 9.961 24.894 1.00 90.19 415 TYR A O 1
ATOM 3314 N N . ASN A 1 416 ? 9.487 10.578 25.455 1.00 87.44 416 ASN A N 1
ATOM 3315 C CA . ASN A 1 416 ? 9.502 9.782 26.677 1.00 87.44 416 ASN A CA 1
ATOM 3316 C C . ASN A 1 416 ? 8.947 10.620 27.843 1.00 87.44 416 ASN A C 1
ATOM 3318 O O . ASN A 1 416 ? 9.379 11.764 28.021 1.00 87.44 416 ASN A O 1
ATOM 3322 N N . PRO A 1 417 ? 8.020 10.089 28.664 1.00 81.75 417 PRO A N 1
ATOM 3323 C CA . PRO A 1 417 ? 7.535 10.801 29.842 1.00 81.75 417 PRO A CA 1
ATOM 3324 C C . PRO A 1 417 ? 8.694 11.248 30.748 1.00 81.75 417 PRO A C 1
ATOM 3326 O O . PRO A 1 417 ? 9.544 10.445 31.120 1.00 81.75 417 PRO A O 1
ATOM 3329 N N . GLY A 1 418 ? 8.742 12.541 31.079 1.00 84.12 418 GLY A N 1
ATOM 3330 C CA . GLY A 1 418 ? 9.795 13.131 31.919 1.00 84.12 418 GLY A CA 1
ATOM 3331 C C . GLY A 1 418 ? 11.119 13.453 31.208 1.00 84.12 418 GLY A C 1
ATOM 3332 O O . GLY A 1 418 ? 12.006 14.030 31.832 1.00 84.12 418 GLY A O 1
ATOM 3333 N N . GLU A 1 419 ? 11.274 13.139 29.917 1.00 90.69 419 GLU A N 1
ATOM 3334 C CA . GLU A 1 419 ? 12.480 13.483 29.151 1.00 90.69 419 GLU A CA 1
ATOM 3335 C C . GLU A 1 419 ? 12.605 15.004 28.946 1.00 90.69 419 GLU A C 1
ATOM 3337 O O . GLU A 1 419 ? 11.638 15.689 28.610 1.00 90.69 419 GLU A O 1
ATOM 3342 N N . LEU A 1 420 ? 13.812 15.560 29.097 1.00 93.94 420 LEU A N 1
ATOM 3343 C CA . LEU A 1 420 ? 14.064 16.966 28.769 1.00 93.94 420 LEU A CA 1
ATOM 3344 C C . LEU A 1 420 ? 13.873 17.212 27.267 1.00 93.94 420 LEU A C 1
ATOM 3346 O O . LEU A 1 420 ? 14.339 16.437 26.434 1.00 93.94 420 LEU A O 1
ATOM 3350 N N . GLU A 1 421 ? 13.260 18.336 26.897 1.00 94.50 421 GLU A N 1
ATOM 3351 C CA . GLU A 1 421 ? 13.010 18.680 25.488 1.00 94.50 421 GLU A CA 1
ATOM 3352 C C . GLU A 1 421 ? 14.293 18.724 24.642 1.00 94.50 421 GLU A C 1
ATOM 3354 O O . GLU A 1 421 ? 14.280 18.331 23.476 1.00 94.50 421 GLU A O 1
ATOM 3359 N N . ALA A 1 422 ? 15.418 19.131 25.239 1.00 95.31 422 ALA A N 1
ATOM 3360 C CA . ALA A 1 422 ? 16.728 19.105 24.592 1.00 95.31 422 ALA A CA 1
ATOM 3361 C C . ALA A 1 422 ? 17.188 17.678 24.232 1.00 95.31 422 ALA A C 1
ATOM 3363 O O . ALA A 1 422 ? 17.745 17.474 23.153 1.00 95.31 422 ALA A O 1
ATOM 3364 N N . ASN A 1 423 ? 16.904 16.691 25.089 1.00 95.38 423 ASN A N 1
ATOM 3365 C CA . ASN A 1 423 ? 17.254 15.290 24.847 1.00 95.38 423 ASN A CA 1
ATOM 3366 C C . ASN A 1 423 ? 16.395 14.709 23.724 1.00 95.38 423 ASN A C 1
ATOM 3368 O O . ASN A 1 423 ? 16.931 14.120 22.786 1.00 95.38 423 ASN A O 1
ATOM 3372 N N . PHE A 1 424 ? 15.084 14.974 23.749 1.00 95.06 424 PHE A N 1
ATOM 3373 C CA . PHE A 1 424 ? 14.197 14.553 22.666 1.00 95.06 424 PHE A CA 1
ATOM 3374 C C . PHE A 1 424 ? 14.628 15.155 21.324 1.00 95.06 424 PHE A C 1
ATOM 3376 O O . PHE A 1 424 ? 14.734 14.443 20.327 1.00 95.06 424 PHE A O 1
ATOM 3383 N N . LYS A 1 425 ? 14.950 16.456 21.308 1.00 96.31 425 LYS A N 1
ATOM 3384 C CA . LYS A 1 425 ? 15.465 17.149 20.121 1.00 96.31 425 LYS A CA 1
ATOM 3385 C C . LYS A 1 425 ? 16.731 16.482 19.577 1.00 96.31 425 LYS A C 1
ATOM 3387 O O . LYS A 1 425 ? 16.851 16.312 18.366 1.00 96.31 425 LYS A O 1
ATOM 3392 N N . HIS A 1 426 ? 17.657 16.096 20.455 1.00 95.88 426 HIS A N 1
ATOM 3393 C CA . HIS A 1 426 ? 18.882 15.396 20.071 1.00 95.88 426 HIS A CA 1
ATOM 3394 C C . HIS A 1 426 ? 18.587 14.020 19.456 1.00 95.88 426 HIS A C 1
ATOM 3396 O O . HIS A 1 426 ? 18.979 13.779 18.314 1.00 95.88 426 HIS A O 1
ATOM 3402 N N . ARG A 1 427 ? 17.795 13.172 20.133 1.00 95.12 427 ARG A N 1
ATOM 3403 C CA . ARG A 1 427 ? 17.394 11.853 19.602 1.00 95.12 427 ARG A CA 1
ATOM 3404 C C . ARG A 1 427 ? 16.650 11.963 18.273 1.00 95.12 427 ARG A C 1
ATOM 3406 O O . ARG A 1 427 ? 16.796 11.104 17.406 1.00 95.12 427 ARG A O 1
ATOM 3413 N N . PHE A 1 428 ? 15.849 13.014 18.090 1.00 95.38 428 PHE A N 1
ATOM 3414 C CA . PHE A 1 428 ? 15.137 13.249 16.837 1.00 95.38 428 PHE A CA 1
ATOM 3415 C C . PHE A 1 428 ? 16.101 13.518 15.672 1.00 95.38 428 PHE A C 1
ATOM 3417 O O . PHE A 1 428 ? 15.891 12.989 14.580 1.00 95.38 428 PHE A O 1
ATOM 3424 N N . TYR A 1 429 ? 17.170 14.293 15.891 1.00 94.88 429 TYR A N 1
ATOM 3425 C CA . TYR A 1 429 ? 18.198 14.515 14.870 1.00 94.88 429 TYR A CA 1
ATOM 3426 C C . TYR A 1 429 ? 18.932 13.230 14.498 1.00 94.88 429 TYR A C 1
ATOM 3428 O O . TYR A 1 429 ? 19.016 12.906 13.315 1.00 94.88 429 TYR A O 1
ATOM 3436 N N . GLU A 1 430 ? 19.384 12.464 15.491 1.00 94.75 430 GLU A N 1
ATOM 3437 C CA . GLU A 1 430 ? 20.045 11.176 15.254 1.00 94.75 430 GLU A CA 1
ATOM 3438 C C . GLU A 1 430 ? 19.137 10.216 14.475 1.00 94.75 430 GLU A C 1
ATOM 3440 O O . GLU A 1 430 ? 19.568 9.535 13.541 1.00 94.75 430 GLU A O 1
ATOM 3445 N N . ASN A 1 431 ? 17.847 10.198 14.820 1.00 93.56 431 ASN A N 1
ATOM 3446 C CA . ASN A 1 431 ? 16.846 9.408 14.122 1.00 93.56 431 ASN A CA 1
ATOM 3447 C C . ASN A 1 431 ? 16.672 9.859 12.662 1.00 93.56 431 ASN A C 1
ATOM 3449 O O . ASN A 1 431 ? 16.617 9.017 11.766 1.00 93.56 431 ASN A O 1
ATOM 3453 N N . LEU A 1 432 ? 16.628 11.168 12.396 1.00 92.06 432 LEU A N 1
ATOM 3454 C CA . LEU A 1 432 ? 16.527 11.701 11.036 1.00 92.06 432 LEU A CA 1
ATOM 3455 C C . LEU A 1 432 ? 17.761 11.355 10.190 1.00 92.06 432 LEU A C 1
ATOM 3457 O O . LEU A 1 432 ? 17.615 10.954 9.033 1.00 92.06 432 LEU A O 1
ATOM 3461 N N . ASP A 1 433 ? 18.960 11.464 10.758 1.00 90.56 433 ASP A N 1
ATOM 3462 C CA . ASP A 1 433 ? 20.206 11.113 10.071 1.00 90.56 433 ASP A CA 1
ATOM 3463 C C . ASP A 1 433 ? 20.276 9.615 9.766 1.00 90.56 433 ASP A C 1
ATOM 3465 O O . ASP A 1 433 ? 20.628 9.215 8.650 1.00 90.56 433 ASP A O 1
ATOM 3469 N N . LYS A 1 434 ? 19.842 8.774 10.713 1.00 90.69 434 LYS A N 1
ATOM 3470 C CA . LYS A 1 434 ? 19.698 7.331 10.504 1.00 90.69 434 LYS A CA 1
ATOM 3471 C C . LYS A 1 434 ? 18.723 7.017 9.368 1.00 90.69 434 LYS A C 1
ATOM 3473 O O . LYS A 1 434 ? 19.058 6.220 8.494 1.00 90.69 434 LYS A O 1
ATOM 3478 N N . ILE A 1 435 ? 17.551 7.659 9.338 1.00 88.12 435 ILE A N 1
ATOM 3479 C CA . ILE A 1 435 ? 16.564 7.478 8.262 1.00 88.12 435 ILE A CA 1
ATOM 3480 C C . ILE A 1 435 ? 17.170 7.851 6.907 1.00 88.12 435 ILE A C 1
ATOM 3482 O O . ILE A 1 435 ? 17.068 7.070 5.963 1.00 88.12 435 ILE A O 1
ATOM 3486 N N . LYS A 1 436 ? 17.833 9.009 6.806 1.00 83.81 436 LYS A N 1
ATOM 3487 C CA . LYS A 1 436 ? 18.467 9.464 5.558 1.00 83.81 436 LYS A CA 1
ATOM 3488 C C . LYS A 1 436 ? 19.550 8.500 5.079 1.00 83.81 436 LYS A C 1
ATOM 3490 O O . LYS A 1 436 ? 19.647 8.247 3.880 1.00 83.81 436 LYS A O 1
ATOM 3495 N N . LYS A 1 437 ? 20.346 7.948 5.999 1.00 83.19 437 LYS A N 1
ATOM 3496 C CA . LYS A 1 437 ? 21.370 6.948 5.679 1.00 83.19 437 LYS A CA 1
ATOM 3497 C C . LYS A 1 437 ? 20.753 5.635 5.192 1.00 83.19 437 LYS A C 1
ATOM 3499 O O . LYS A 1 437 ? 21.242 5.065 4.225 1.00 83.19 437 LYS A O 1
ATOM 3504 N N . GLU A 1 438 ? 19.695 5.163 5.850 1.00 81.25 438 GLU A N 1
ATOM 3505 C CA . GLU A 1 438 ? 19.073 3.870 5.543 1.00 81.25 438 GLU A CA 1
ATOM 3506 C C . GLU A 1 438 ? 18.147 3.895 4.326 1.00 81.25 438 GLU A C 1
ATOM 3508 O O . GLU A 1 438 ? 18.079 2.902 3.622 1.00 81.25 438 GLU A O 1
ATOM 3513 N N . PHE A 1 439 ? 17.414 4.979 4.077 1.00 76.88 439 PHE A N 1
ATOM 3514 C CA . PHE A 1 439 ? 16.372 5.027 3.039 1.00 76.88 439 PHE A CA 1
ATOM 3515 C C . PHE A 1 439 ? 16.683 6.017 1.910 1.00 76.88 439 PHE A C 1
ATOM 3517 O O . PHE A 1 439 ? 15.977 6.056 0.903 1.00 76.88 439 PHE A O 1
ATOM 3524 N N . GLY A 1 440 ? 17.766 6.786 2.041 1.00 73.00 440 GLY A N 1
ATOM 3525 C CA . GLY A 1 440 ? 18.220 7.739 1.039 1.00 73.00 440 GLY A CA 1
ATOM 3526 C C . GLY A 1 440 ? 17.517 9.096 1.100 1.00 73.00 440 GLY A C 1
ATOM 3527 O O . GLY A 1 440 ? 16.790 9.441 2.036 1.00 73.00 440 GLY A O 1
ATOM 3528 N N . LYS A 1 441 ? 17.782 9.910 0.074 1.00 71.75 441 LYS A N 1
ATOM 3529 C CA . LYS A 1 441 ? 17.240 11.266 -0.050 1.00 71.75 441 LYS A CA 1
ATOM 3530 C C . LYS A 1 441 ? 15.729 11.210 -0.304 1.00 71.75 441 LYS A C 1
ATOM 3532 O O . LYS A 1 441 ? 15.297 10.567 -1.254 1.00 71.75 441 LYS A O 1
ATOM 3537 N N . GLY A 1 442 ? 14.955 11.926 0.512 1.00 69.62 442 GLY A N 1
ATOM 3538 C CA . GLY A 1 442 ? 13.491 11.997 0.416 1.00 69.62 442 GLY A CA 1
ATOM 3539 C C . GLY A 1 442 ? 12.734 11.182 1.471 1.00 69.62 442 GLY A C 1
ATOM 3540 O O . GLY A 1 442 ? 11.519 11.320 1.559 1.00 69.62 442 GLY A O 1
ATOM 3541 N N . ALA A 1 443 ? 13.425 10.378 2.289 1.00 79.81 443 ALA A N 1
ATOM 3542 C CA . ALA A 1 443 ? 12.842 9.717 3.458 1.00 79.81 443 ALA A CA 1
ATOM 3543 C C . ALA A 1 443 ? 12.962 10.583 4.727 1.00 79.81 443 ALA A C 1
ATOM 3545 O O . ALA A 1 443 ? 13.907 11.362 4.879 1.00 79.81 443 ALA A O 1
ATOM 3546 N N . GLY A 1 444 ? 12.019 10.423 5.660 1.00 86.31 444 GLY A N 1
ATOM 3547 C CA . GLY A 1 444 ? 11.922 11.221 6.885 1.00 86.31 444 GLY A CA 1
ATOM 3548 C C . GLY A 1 444 ? 10.711 12.145 6.837 1.00 86.31 444 GLY A C 1
ATOM 3549 O O . GLY A 1 444 ? 9.615 11.742 7.219 1.00 86.31 444 GLY A O 1
ATOM 3550 N N . TYR A 1 445 ? 10.899 13.374 6.359 1.00 90.06 445 TYR A N 1
ATOM 3551 C CA . TYR A 1 445 ? 9.801 14.329 6.200 1.00 90.06 445 TYR A CA 1
ATOM 3552 C C . TYR A 1 445 ? 8.883 13.984 5.003 1.00 90.06 445 TYR A C 1
ATOM 3554 O O . TYR A 1 445 ? 9.355 13.433 4.009 1.00 90.06 445 TYR A O 1
ATOM 3562 N N . PRO A 1 446 ? 7.586 14.351 5.057 1.00 92.12 446 PRO A N 1
ATOM 3563 C CA . PRO A 1 446 ? 6.903 14.886 6.232 1.00 92.12 446 PRO A CA 1
ATOM 3564 C C . PRO A 1 446 ? 6.676 13.807 7.303 1.00 92.12 446 PRO A C 1
ATOM 3566 O O . PRO A 1 446 ? 6.517 12.628 6.989 1.00 92.12 446 PRO A O 1
ATOM 3569 N N . PHE A 1 447 ? 6.629 14.217 8.570 1.00 93.88 447 PHE A N 1
ATOM 3570 C CA . PHE A 1 447 ? 6.206 13.353 9.669 1.00 93.88 447 PHE A CA 1
ATOM 3571 C C . PHE A 1 447 ? 4.704 13.497 9.901 1.00 93.88 447 PHE A C 1
ATOM 3573 O O . PHE A 1 447 ? 4.184 14.610 10.003 1.00 93.88 447 PHE A O 1
ATOM 3580 N N . LEU A 1 448 ? 4.031 12.360 10.048 1.00 94.56 448 LEU A N 1
ATOM 3581 C CA . LEU A 1 448 ? 2.729 12.276 10.691 1.00 94.56 448 LEU A CA 1
ATOM 3582 C C . LEU A 1 448 ? 2.946 12.227 12.205 1.00 94.56 448 LEU A C 1
ATOM 3584 O O . LEU A 1 448 ? 3.661 11.353 12.694 1.00 94.56 448 LEU A O 1
ATOM 3588 N N . VAL A 1 449 ? 2.307 13.124 12.947 1.00 94.56 449 VAL A N 1
ATOM 3589 C CA . VAL A 1 449 ? 2.332 13.136 14.411 1.00 94.56 449 VAL A CA 1
ATOM 3590 C C . VAL A 1 449 ? 0.950 12.799 14.935 1.00 94.56 449 VAL A C 1
ATOM 3592 O O . VAL A 1 449 ? -0.022 13.454 14.569 1.00 94.56 449 VAL A O 1
ATOM 3595 N N . MET A 1 450 ? 0.859 11.772 15.772 1.00 93.00 450 MET A N 1
ATOM 3596 C CA . MET A 1 450 ? -0.398 11.270 16.333 1.00 93.00 450 MET A CA 1
ATOM 3597 C C . MET A 1 450 ? -0.214 10.869 17.806 1.00 93.00 450 MET A C 1
ATOM 3599 O O . MET A 1 450 ? 0.924 10.681 18.233 1.00 93.00 450 MET A O 1
ATOM 3603 N N . PRO A 1 451 ? -1.288 10.718 18.597 1.00 90.62 451 PRO A N 1
ATOM 3604 C CA . PRO A 1 451 ? -1.207 10.202 19.959 1.00 90.62 451 PRO A CA 1
ATOM 3605 C C . PRO A 1 451 ? -0.569 8.808 20.022 1.00 90.62 451 PRO A C 1
ATOM 3607 O O . PRO A 1 451 ? -0.809 7.963 19.153 1.00 90.62 451 PRO A O 1
ATOM 3610 N N . VAL A 1 452 ? 0.200 8.536 21.078 1.00 89.69 452 VAL A N 1
ATOM 3611 C CA . VAL A 1 452 ? 0.522 7.157 21.472 1.00 89.69 452 VAL A CA 1
ATOM 3612 C C . VAL A 1 452 ? -0.770 6.482 21.939 1.00 89.69 452 VAL A C 1
ATOM 3614 O O . VAL A 1 452 ? -1.402 6.930 22.893 1.00 89.69 452 VAL A O 1
ATOM 3617 N N . LEU A 1 453 ? -1.169 5.414 21.249 1.00 88.50 453 LEU A N 1
ATOM 3618 C CA . LEU A 1 453 ? -2.418 4.698 21.510 1.00 88.50 453 LEU A CA 1
ATOM 3619 C C . LEU A 1 453 ? -2.210 3.564 22.522 1.00 88.50 453 LEU A C 1
ATOM 3621 O O . LEU A 1 453 ? -1.202 2.863 22.486 1.00 88.50 453 LEU A O 1
ATOM 3625 N N . ASN A 1 454 ? -3.204 3.332 23.380 1.00 87.50 454 ASN A N 1
ATOM 3626 C CA . ASN A 1 454 ? -3.241 2.177 24.277 1.00 87.50 454 ASN A CA 1
ATOM 3627 C C . ASN A 1 454 ? -3.702 0.928 23.509 1.00 87.50 454 ASN A C 1
ATOM 3629 O O . ASN A 1 454 ? -4.897 0.635 23.441 1.00 87.50 454 ASN A O 1
ATOM 3633 N N . LEU A 1 455 ? -2.752 0.232 22.890 1.00 90.44 455 LEU A N 1
ATOM 3634 C CA . LEU A 1 455 ? -3.026 -0.835 21.928 1.00 90.44 455 LEU A CA 1
ATOM 3635 C C . LEU A 1 455 ? -3.814 -2.005 22.534 1.00 90.44 455 LEU A C 1
ATOM 3637 O O . LEU A 1 455 ? -3.570 -2.438 23.668 1.00 90.44 455 LEU A O 1
ATOM 3641 N N . ALA A 1 456 ? -4.758 -2.527 21.753 1.00 91.00 456 ALA A N 1
ATOM 3642 C CA . ALA A 1 456 ? -5.550 -3.683 22.128 1.00 91.00 456 ALA A CA 1
ATOM 3643 C C . ALA A 1 456 ? -4.696 -4.955 22.125 1.00 91.00 456 ALA A C 1
ATOM 3645 O O . ALA A 1 456 ? -3.671 -5.052 21.446 1.00 91.00 456 ALA A O 1
ATOM 3646 N N . LYS A 1 457 ? -5.118 -5.935 22.927 1.00 89.94 457 LYS A N 1
ATOM 3647 C CA . LYS A 1 457 ? -4.377 -7.178 23.148 1.00 89.94 457 LYS A CA 1
ATOM 3648 C C . LYS A 1 457 ? -5.305 -8.378 23.060 1.00 89.94 457 LYS A C 1
ATOM 3650 O O . LYS A 1 457 ? -6.475 -8.261 23.418 1.00 89.94 457 LYS A O 1
ATOM 3655 N N . THR A 1 458 ? -4.765 -9.505 22.611 1.00 89.12 458 THR A N 1
ATOM 3656 C CA . THR A 1 458 ? -5.413 -10.819 22.703 1.00 89.12 458 THR A CA 1
ATOM 3657 C C . THR A 1 458 ? -5.420 -11.315 24.153 1.00 89.12 458 THR A C 1
ATOM 3659 O O . THR A 1 458 ? -4.677 -10.802 24.997 1.00 89.12 458 THR A O 1
ATOM 3662 N N . ASP A 1 459 ? -6.170 -12.384 24.428 1.00 86.56 459 ASP A N 1
ATOM 3663 C CA . ASP A 1 459 ? -6.177 -13.066 25.736 1.00 86.56 459 ASP A CA 1
ATOM 3664 C C . ASP A 1 459 ? -4.794 -13.592 26.160 1.00 86.56 459 ASP A C 1
ATOM 3666 O O . ASP A 1 459 ? -4.533 -13.829 27.338 1.00 86.56 459 ASP A O 1
ATOM 3670 N N . LEU A 1 460 ? -3.868 -13.736 25.207 1.00 88.31 460 LEU A N 1
ATOM 3671 C CA . LEU A 1 460 ? -2.487 -14.155 25.451 1.00 88.31 460 LEU A CA 1
ATOM 3672 C C . LEU A 1 460 ? -1.532 -12.979 25.708 1.00 88.31 460 LEU A C 1
ATOM 3674 O O . LEU A 1 460 ? -0.321 -13.192 25.797 1.00 88.31 460 LEU A O 1
ATOM 3678 N N . ASN A 1 461 ? -2.054 -11.756 25.860 1.00 88.50 461 ASN A N 1
ATOM 3679 C CA . ASN A 1 461 ? -1.283 -10.520 26.022 1.00 88.50 461 ASN A CA 1
ATOM 3680 C C . ASN A 1 461 ? -0.359 -10.231 24.820 1.00 88.50 461 ASN A C 1
ATOM 3682 O O . ASN A 1 461 ? 0.781 -9.785 24.976 1.00 88.50 461 ASN A O 1
ATOM 3686 N N . GLU A 1 462 ? -0.851 -10.507 23.612 1.00 91.38 462 GLU A N 1
ATOM 3687 C CA . GLU A 1 462 ? -0.207 -10.147 22.346 1.00 91.38 462 GLU A CA 1
ATOM 3688 C C . GLU A 1 462 ? -0.902 -8.904 21.794 1.00 91.38 462 GLU A C 1
ATOM 3690 O O . GLU A 1 462 ? -2.128 -8.892 21.675 1.00 91.38 462 GLU A O 1
ATOM 3695 N N . VAL A 1 463 ? -0.148 -7.861 21.453 1.00 92.25 463 VAL A N 1
ATOM 3696 C CA . VAL A 1 463 ? -0.721 -6.703 20.759 1.00 92.25 463 VAL A CA 1
ATOM 3697 C C . VAL A 1 463 ? -1.012 -7.098 19.316 1.00 92.25 463 VAL A C 1
ATOM 3699 O O . VAL A 1 463 ? -0.259 -7.878 18.723 1.00 92.25 463 VAL A O 1
ATOM 3702 N N . TYR A 1 464 ? -2.098 -6.576 18.751 1.00 92.75 464 TYR A N 1
ATOM 3703 C CA . TYR A 1 464 ? -2.493 -6.914 17.394 1.00 92.75 464 TYR A CA 1
ATOM 3704 C C . TYR A 1 464 ? -2.977 -5.717 16.576 1.00 92.75 464 TYR A C 1
ATOM 3706 O O . TYR A 1 464 ? -3.555 -4.773 17.106 1.00 92.75 464 TYR A O 1
ATOM 3714 N N . ASP A 1 465 ? -2.796 -5.847 15.264 1.00 92.62 465 ASP A N 1
ATOM 3715 C CA . ASP A 1 465 ? -3.416 -5.018 14.235 1.00 92.62 465 ASP A CA 1
ATOM 3716 C C . ASP A 1 465 ? -4.200 -5.900 13.269 1.00 92.62 465 ASP A C 1
ATOM 3718 O O . ASP A 1 465 ? -3.871 -7.070 13.067 1.00 92.62 465 ASP A O 1
ATOM 3722 N N . MET A 1 466 ? -5.179 -5.314 12.595 1.00 94.81 466 MET A N 1
ATOM 3723 C CA . MET A 1 466 ? -5.869 -5.937 11.473 1.00 94.81 466 MET A CA 1
ATOM 3724 C C . MET A 1 466 ? -5.332 -5.385 10.157 1.00 94.81 466 MET A C 1
ATOM 3726 O O . MET A 1 466 ? -4.972 -4.213 10.050 1.00 94.81 466 MET A O 1
ATOM 3730 N N . ARG A 1 467 ? -5.313 -6.223 9.129 1.00 94.62 467 ARG A N 1
ATOM 3731 C CA . ARG A 1 467 ? -5.107 -5.805 7.747 1.00 94.62 467 ARG A CA 1
ATOM 3732 C C . ARG A 1 467 ? -6.363 -6.100 6.950 1.00 94.62 467 ARG A C 1
ATOM 3734 O O . ARG A 1 467 ? -6.925 -7.188 7.067 1.00 94.62 467 ARG A O 1
ATOM 3741 N N . PHE A 1 468 ? -6.747 -5.143 6.121 1.00 96.75 468 PHE A N 1
ATOM 3742 C CA . PHE A 1 468 ? -7.771 -5.297 5.095 1.00 96.75 468 PHE A CA 1
ATOM 3743 C C . PHE A 1 468 ? -7.102 -5.305 3.719 1.00 96.75 468 PHE A C 1
ATOM 3745 O O . PHE A 1 468 ? -5.907 -5.032 3.585 1.00 96.75 468 PHE A O 1
ATOM 3752 N N . VAL A 1 469 ? -7.879 -5.595 2.686 1.00 96.44 469 VAL A N 1
ATOM 3753 C CA . VAL A 1 469 ? -7.484 -5.364 1.298 1.00 96.44 469 VAL A CA 1
ATOM 3754 C C . VAL A 1 469 ? -8.638 -4.701 0.574 1.00 96.44 469 VAL A C 1
ATOM 3756 O O . VAL A 1 469 ? -9.752 -5.219 0.589 1.00 96.44 469 VAL A O 1
ATOM 3759 N N . ILE A 1 470 ? -8.363 -3.558 -0.044 1.00 97.31 470 ILE A N 1
ATOM 3760 C CA . ILE A 1 470 ? -9.249 -2.916 -1.008 1.00 97.31 470 ILE A CA 1
ATOM 3761 C C . ILE A 1 470 ? -8.767 -3.351 -2.385 1.00 97.31 470 ILE A C 1
ATOM 3763 O O . ILE A 1 470 ? -7.563 -3.328 -2.647 1.00 97.31 470 ILE A O 1
ATOM 3767 N N . TYR A 1 471 ? -9.663 -3.750 -3.273 1.00 96.62 471 TYR A N 1
ATOM 3768 C CA . TYR A 1 471 ? -9.293 -4.151 -4.623 1.00 96.62 471 TYR A CA 1
ATOM 3769 C C . TYR A 1 471 ? -10.409 -3.904 -5.620 1.00 96.62 471 TYR A C 1
ATOM 3771 O O . TYR A 1 471 ? -11.581 -3.743 -5.274 1.00 96.62 471 TYR A O 1
ATOM 3779 N N . LYS A 1 472 ? -10.010 -3.857 -6.884 1.00 95.94 472 LYS A N 1
ATOM 3780 C CA . LYS A 1 472 ? -10.916 -3.802 -8.016 1.00 95.94 472 LYS A CA 1
ATOM 3781 C C . LYS A 1 472 ? -11.284 -5.214 -8.459 1.00 95.94 472 LYS A C 1
ATOM 3783 O O . LYS A 1 472 ? -10.431 -6.096 -8.535 1.00 95.94 472 LYS A O 1
ATOM 3788 N N . LYS A 1 473 ? -12.553 -5.397 -8.806 1.00 95.31 473 LYS A N 1
ATOM 3789 C CA . LYS A 1 473 ? -13.074 -6.584 -9.482 1.00 95.31 473 LYS A CA 1
ATOM 3790 C C . LYS A 1 473 ? -13.736 -6.160 -10.783 1.00 95.31 473 LYS A C 1
ATOM 3792 O O . LYS A 1 473 ? -14.326 -5.084 -10.873 1.00 95.31 473 LYS A O 1
ATOM 3797 N N . ILE A 1 474 ? -13.612 -6.999 -11.804 1.00 90.50 474 ILE A N 1
ATOM 3798 C CA . ILE A 1 474 ? -14.286 -6.820 -13.089 1.00 90.50 474 ILE A CA 1
ATOM 3799 C C . ILE A 1 474 ? -15.261 -7.978 -13.211 1.00 90.50 474 ILE A C 1
ATOM 3801 O O . ILE A 1 474 ? -14.851 -9.137 -13.202 1.00 90.50 474 ILE A O 1
ATOM 3805 N N . ASN A 1 475 ? -16.552 -7.678 -13.270 1.00 85.12 475 ASN A N 1
ATOM 3806 C CA . ASN A 1 475 ? -17.556 -8.722 -13.404 1.00 85.12 475 ASN A CA 1
ATOM 3807 C C . ASN A 1 475 ? -17.659 -9.214 -14.863 1.00 85.12 475 ASN A C 1
ATOM 3809 O O . ASN A 1 475 ? -17.078 -8.641 -15.788 1.00 85.12 475 ASN A O 1
ATOM 3813 N N . ILE A 1 476 ? -18.459 -10.260 -15.080 1.00 80.06 476 ILE A N 1
ATOM 3814 C CA . ILE A 1 476 ? -18.678 -10.860 -16.407 1.00 80.06 476 ILE A CA 1
ATOM 3815 C C . ILE A 1 476 ? -19.250 -9.885 -17.448 1.00 80.06 476 ILE A C 1
ATOM 3817 O O . ILE A 1 476 ? -19.047 -10.083 -18.641 1.00 80.06 476 ILE A O 1
ATOM 3821 N N . SER A 1 477 ? -19.942 -8.823 -17.020 1.00 82.62 477 SER A N 1
ATOM 3822 C CA . SER A 1 477 ? -20.480 -7.794 -17.916 1.00 82.62 477 SER A CA 1
ATOM 3823 C C . SER A 1 477 ? -19.465 -6.687 -18.225 1.00 82.62 477 SER A C 1
ATOM 3825 O O . SER A 1 477 ? -19.818 -5.699 -18.862 1.00 82.62 477 SER A O 1
ATOM 3827 N N . GLY A 1 478 ? -18.226 -6.800 -17.734 1.00 82.44 478 GLY A N 1
ATOM 3828 C CA . GLY A 1 478 ? -17.177 -5.790 -17.873 1.00 82.44 478 GLY A CA 1
ATOM 3829 C C . GLY A 1 478 ? -17.319 -4.590 -16.930 1.00 82.44 478 GLY A C 1
ATOM 3830 O O . GLY A 1 478 ? -16.494 -3.676 -16.985 1.00 82.44 478 GLY A O 1
ATOM 3831 N N . ARG A 1 479 ? -18.325 -4.577 -16.042 1.00 89.94 479 ARG A N 1
ATOM 3832 C CA . ARG A 1 479 ? -18.480 -3.531 -15.021 1.00 89.94 479 ARG A CA 1
ATOM 3833 C C . ARG A 1 479 ? -17.391 -3.717 -13.972 1.00 89.94 479 ARG A C 1
ATOM 3835 O O . ARG A 1 479 ? -17.178 -4.817 -13.464 1.00 89.94 479 ARG A O 1
ATOM 3842 N N . SER A 1 480 ? -16.695 -2.624 -13.678 1.00 94.69 480 SER A N 1
ATOM 3843 C CA . SER A 1 480 ? -15.653 -2.583 -12.658 1.00 94.69 480 SER A CA 1
ATOM 3844 C C . SER A 1 480 ? -16.206 -2.036 -11.349 1.00 94.69 480 SER A C 1
ATOM 3846 O O . SER A 1 480 ? -16.860 -0.994 -11.343 1.00 94.69 480 SER A O 1
ATOM 3848 N N . THR A 1 481 ? -15.891 -2.706 -10.252 1.00 97.12 481 THR A N 1
ATOM 3849 C CA . THR A 1 481 ? -16.330 -2.362 -8.897 1.00 97.12 481 THR A CA 1
ATOM 3850 C C . THR A 1 481 ? -15.151 -2.412 -7.927 1.00 97.12 481 THR A C 1
ATOM 3852 O O . THR A 1 481 ? -14.150 -3.089 -8.170 1.00 97.12 481 THR A O 1
ATOM 3855 N N . ILE A 1 482 ? -15.249 -1.648 -6.844 1.00 98.25 482 ILE A N 1
ATOM 3856 C CA . ILE A 1 482 ? -14.320 -1.606 -5.715 1.00 98.25 482 ILE A CA 1
ATOM 3857 C C . ILE A 1 482 ? -14.917 -2.445 -4.588 1.00 98.25 482 ILE A C 1
ATOM 3859 O O . ILE A 1 482 ? -16.101 -2.316 -4.280 1.00 98.25 482 ILE A O 1
ATOM 3863 N N . HIS A 1 483 ? -14.083 -3.263 -3.958 1.00 98.31 483 HIS A N 1
ATOM 3864 C CA . HIS A 1 483 ? -14.452 -4.122 -2.840 1.00 98.31 483 HIS A CA 1
ATOM 3865 C C . HIS A 1 483 ? -13.406 -4.037 -1.740 1.00 98.31 483 HIS A C 1
ATOM 3867 O O . HIS A 1 483 ? -12.234 -3.772 -2.009 1.00 98.31 483 HIS A O 1
ATOM 3873 N N . THR A 1 484 ? -13.816 -4.333 -0.510 1.00 98.44 484 THR A N 1
ATOM 3874 C CA . THR A 1 484 ? -12.913 -4.517 0.623 1.00 98.44 484 THR A CA 1
ATOM 3875 C C . THR A 1 484 ? -13.267 -5.784 1.387 1.00 98.44 484 THR A C 1
ATOM 3877 O O . THR A 1 484 ? -14.436 -6.030 1.676 1.00 98.44 484 THR A O 1
ATOM 3880 N N . ILE A 1 485 ? -12.254 -6.557 1.776 1.00 98.06 485 ILE A N 1
ATOM 3881 C CA . ILE A 1 485 ? -12.417 -7.663 2.729 1.00 98.06 485 ILE A CA 1
ATOM 3882 C C . ILE A 1 485 ? -11.428 -7.521 3.894 1.00 98.06 485 ILE A C 1
ATOM 3884 O O . ILE A 1 485 ? -10.336 -6.962 3.706 1.00 98.06 485 ILE A O 1
ATOM 3888 N N . PRO A 1 486 ? -11.767 -8.020 5.098 1.00 97.06 486 PRO A N 1
ATOM 3889 C CA . PRO A 1 486 ? -10.753 -8.270 6.112 1.00 97.06 486 PRO A CA 1
ATOM 3890 C C . PRO A 1 486 ? -9.781 -9.341 5.601 1.00 97.06 486 PRO A C 1
ATOM 3892 O O . PRO A 1 486 ? -10.171 -10.234 4.858 1.00 97.06 486 PRO A O 1
ATOM 3895 N N . LEU A 1 487 ? -8.507 -9.256 5.983 1.00 95.88 487 LEU A N 1
ATOM 3896 C CA . LEU A 1 487 ? -7.484 -10.184 5.503 1.00 95.88 487 LEU A CA 1
ATOM 3897 C C . LEU A 1 487 ? -6.881 -10.988 6.651 1.00 95.88 487 LEU A C 1
ATOM 3899 O O . LEU A 1 487 ? -7.086 -12.195 6.741 1.00 95.88 487 LEU A O 1
ATOM 3903 N N . ILE A 1 488 ? -6.143 -10.331 7.543 1.00 95.88 488 ILE A N 1
ATOM 3904 C CA . ILE A 1 488 ? -5.417 -11.007 8.624 1.00 95.88 488 ILE A CA 1
ATOM 3905 C C . ILE A 1 488 ? -5.368 -10.160 9.890 1.00 95.88 488 ILE A C 1
ATOM 3907 O O . ILE A 1 488 ? -5.416 -8.932 9.839 1.00 95.88 488 ILE A O 1
ATOM 3911 N N . ILE A 1 489 ? -5.174 -10.831 11.018 1.00 94.81 489 ILE A N 1
ATOM 3912 C CA . ILE A 1 489 ? -4.663 -10.247 12.254 1.00 94.81 489 ILE A CA 1
ATOM 3913 C C . ILE A 1 489 ? -3.149 -10.452 12.265 1.00 94.81 489 ILE A C 1
ATOM 3915 O O . ILE A 1 489 ? -2.665 -11.579 12.141 1.00 94.81 489 ILE A O 1
ATOM 3919 N N . LYS A 1 490 ? -2.402 -9.365 12.445 1.00 93.75 490 LYS A N 1
ATOM 3920 C CA . LYS A 1 490 ? -0.958 -9.367 12.698 1.00 93.75 490 LYS A CA 1
ATOM 3921 C C . LYS A 1 490 ? -0.764 -9.237 14.200 1.00 93.75 490 LYS A C 1
ATOM 3923 O O . LYS A 1 490 ? -1.174 -8.227 14.768 1.00 93.75 490 LYS A O 1
ATOM 3928 N N . LYS A 1 491 ? -0.138 -10.218 14.844 1.00 93.25 491 LYS A N 1
ATOM 3929 C CA . LYS A 1 491 ? 0.086 -10.194 16.298 1.00 93.25 491 LYS A CA 1
ATOM 3930 C C . LYS A 1 491 ? 1.563 -10.191 16.656 1.00 93.25 491 LYS A C 1
ATOM 3932 O O . LYS A 1 491 ? 2.381 -10.795 15.966 1.00 93.25 491 LYS A O 1
ATOM 3937 N N . THR A 1 492 ? 1.900 -9.526 17.754 1.00 91.94 492 THR A N 1
ATOM 3938 C CA . THR A 1 492 ? 3.243 -9.576 18.336 1.00 91.94 492 THR A CA 1
ATOM 3939 C C . THR A 1 492 ? 3.483 -10.925 19.024 1.00 91.94 492 THR A C 1
ATOM 3941 O O . THR A 1 492 ? 2.539 -11.670 19.298 1.00 91.94 492 THR A O 1
ATOM 3944 N N . PRO A 1 493 ? 4.734 -11.257 19.389 1.00 90.31 493 PRO A N 1
ATOM 3945 C CA . PRO A 1 493 ? 4.977 -12.217 20.458 1.00 90.31 493 PRO A CA 1
ATOM 3946 C C . PRO A 1 493 ? 4.274 -11.779 21.753 1.00 90.31 493 PRO A C 1
ATOM 3948 O O . PRO A 1 493 ? 3.960 -10.597 21.930 1.00 90.31 493 PRO A O 1
ATOM 3951 N N . LYS A 1 494 ? 4.074 -12.726 22.676 1.00 89.06 494 LYS A N 1
ATOM 3952 C CA . LYS A 1 494 ? 3.567 -12.434 24.021 1.00 89.06 494 LYS A CA 1
ATOM 3953 C C . LYS A 1 494 ? 4.449 -11.381 24.689 1.00 89.06 494 LYS A C 1
ATOM 3955 O O . LYS A 1 494 ? 5.657 -11.580 24.815 1.00 89.06 494 LYS A O 1
ATOM 3960 N N . ILE A 1 495 ? 3.833 -10.286 25.123 1.00 81.25 495 ILE A N 1
ATOM 3961 C CA . ILE A 1 495 ? 4.536 -9.174 25.763 1.00 81.25 495 ILE A CA 1
ATOM 3962 C C . ILE A 1 495 ? 4.731 -9.501 27.244 1.00 81.25 495 ILE A C 1
ATOM 3964 O O . ILE A 1 495 ? 3.784 -9.899 27.933 1.00 81.25 495 ILE A O 1
ATOM 3968 N N . LYS A 1 496 ? 5.961 -9.332 27.735 1.00 79.31 496 LYS A N 1
ATOM 3969 C CA . LYS A 1 496 ? 6.262 -9.343 29.173 1.00 79.31 496 LYS A CA 1
ATOM 3970 C C . LYS A 1 496 ? 5.969 -7.963 29.765 1.00 79.31 496 LYS A C 1
ATOM 3972 O O . LYS A 1 496 ? 6.030 -6.966 29.049 1.00 79.31 496 LYS A O 1
ATOM 3977 N N . LYS A 1 497 ? 5.603 -7.890 31.046 1.00 69.31 497 LYS A N 1
ATOM 3978 C CA . LYS A 1 497 ? 5.148 -6.633 31.664 1.00 69.31 497 LYS A CA 1
ATOM 3979 C C . LYS A 1 497 ? 6.236 -5.553 31.612 1.00 69.31 497 LYS A C 1
ATOM 3981 O O . LYS A 1 497 ? 5.934 -4.410 31.291 1.00 69.31 497 LYS A O 1
ATOM 3986 N N . GLU A 1 498 ? 7.484 -5.956 31.820 1.00 68.44 498 GLU A N 1
ATOM 3987 C CA . GLU A 1 498 ? 8.670 -5.099 31.819 1.00 68.44 498 GLU A CA 1
ATOM 3988 C C . GLU A 1 498 ? 8.901 -4.459 30.437 1.00 68.44 498 GLU A C 1
ATOM 3990 O O . GLU A 1 498 ? 9.136 -3.258 30.337 1.00 68.44 498 GLU A O 1
ATOM 3995 N N . GLU A 1 499 ? 8.694 -5.218 29.349 1.00 67.56 499 GLU A N 1
ATOM 3996 C CA . GLU A 1 499 ? 8.817 -4.695 27.977 1.00 67.56 499 GLU A CA 1
ATOM 3997 C C . GLU A 1 499 ? 7.773 -3.602 27.668 1.00 67.56 499 GLU A C 1
ATOM 3999 O O . GLU A 1 499 ? 7.994 -2.760 26.800 1.00 67.56 499 GLU A O 1
ATOM 4004 N N . TYR A 1 500 ? 6.613 -3.603 28.334 1.00 65.12 500 TYR A N 1
ATOM 4005 C CA . TYR A 1 500 ? 5.567 -2.592 28.114 1.00 65.12 500 TYR A CA 1
ATOM 4006 C C . TYR A 1 500 ? 5.925 -1.236 28.712 1.00 65.12 500 TYR A C 1
ATOM 4008 O O . TYR A 1 500 ? 5.637 -0.200 28.109 1.00 65.12 500 TYR A O 1
ATOM 4016 N N . GLU A 1 501 ? 6.571 -1.257 29.872 1.00 61.75 501 GLU A N 1
ATOM 4017 C CA . GLU A 1 501 ? 7.016 -0.062 30.579 1.00 61.75 501 GLU A CA 1
ATOM 4018 C C . GLU A 1 501 ? 8.241 0.554 29.880 1.00 61.75 501 GLU A C 1
ATOM 4020 O O . GLU A 1 501 ? 8.261 1.760 29.647 1.00 61.75 501 GLU A O 1
ATOM 4025 N N . GLU A 1 502 ? 9.191 -0.266 29.412 1.00 59.69 502 GLU A N 1
ATOM 4026 C CA . GLU A 1 502 ? 10.385 0.198 28.682 1.00 59.69 502 GLU A CA 1
ATOM 4027 C C . GLU A 1 502 ? 10.072 0.870 27.334 1.00 59.69 502 GLU A C 1
ATOM 4029 O O . GLU A 1 502 ? 10.757 1.808 26.926 1.00 59.69 502 GLU A O 1
ATOM 4034 N N . ASN A 1 503 ? 9.026 0.418 26.634 1.00 63.47 503 ASN A N 1
ATOM 4035 C CA . ASN A 1 503 ? 8.663 0.949 25.316 1.00 63.47 503 ASN A CA 1
ATOM 4036 C C . ASN A 1 503 ? 7.672 2.126 25.373 1.00 63.47 503 ASN A C 1
ATOM 4038 O O . ASN A 1 503 ? 7.132 2.526 24.338 1.00 63.47 503 ASN A O 1
ATOM 4042 N N . ASN A 1 504 ? 7.401 2.681 26.563 1.00 60.31 504 ASN A N 1
ATOM 4043 C CA . ASN A 1 504 ? 6.472 3.801 26.764 1.00 60.31 504 ASN A CA 1
ATOM 4044 C C . ASN A 1 504 ? 5.097 3.578 26.099 1.00 60.31 504 ASN A C 1
ATOM 4046 O O . ASN A 1 504 ? 4.493 4.501 25.550 1.00 60.31 504 ASN A O 1
ATOM 4050 N N . GLY A 1 505 ? 4.610 2.332 26.121 1.00 61.84 505 GLY A N 1
ATOM 4051 C CA . GLY A 1 505 ? 3.320 1.944 25.544 1.00 61.84 505 GLY A CA 1
ATOM 4052 C C . GLY A 1 505 ? 3.277 1.812 24.015 1.00 61.84 505 GLY A C 1
ATOM 4053 O O . GLY A 1 505 ? 2.224 1.468 23.480 1.00 61.84 505 GLY A O 1
ATOM 4054 N N . PHE A 1 506 ? 4.383 2.030 23.296 1.00 73.88 506 PHE A N 1
ATOM 4055 C CA . PHE A 1 506 ? 4.449 1.826 21.847 1.00 73.88 506 PHE A CA 1
ATOM 4056 C C . PHE A 1 506 ? 4.927 0.411 21.491 1.00 73.88 506 PHE A C 1
ATOM 4058 O O . PHE A 1 506 ? 5.994 -0.015 21.918 1.00 73.88 506 PHE A O 1
ATOM 4065 N N . PHE A 1 507 ? 4.178 -0.306 20.649 1.00 78.25 507 PHE A N 1
ATOM 4066 C CA . PHE A 1 507 ? 4.580 -1.617 20.129 1.00 78.25 507 PHE A CA 1
ATOM 4067 C C . PHE A 1 507 ? 4.447 -1.685 18.613 1.00 78.25 507 PHE A C 1
ATOM 4069 O O . PHE A 1 507 ? 3.459 -1.233 18.038 1.00 78.25 507 PHE A O 1
ATOM 4076 N N . LEU A 1 508 ? 5.439 -2.302 17.969 1.00 78.38 508 LEU A N 1
ATOM 4077 C CA . LEU A 1 508 ? 5.416 -2.587 16.538 1.00 78.38 508 LEU A CA 1
ATOM 4078 C C . LEU A 1 508 ? 4.728 -3.929 16.263 1.00 78.38 508 LEU A C 1
ATOM 4080 O O . LEU A 1 508 ? 5.294 -5.000 16.470 1.00 78.38 508 LEU A O 1
ATOM 4084 N N . THR A 1 509 ? 3.536 -3.862 15.693 1.00 80.62 509 THR A N 1
ATOM 4085 C CA . THR A 1 509 ? 2.704 -4.961 15.162 1.00 80.62 509 THR A CA 1
ATOM 4086 C C . THR A 1 509 ? 3.150 -5.404 13.762 1.00 80.62 509 THR A C 1
ATOM 4088 O O . THR A 1 509 ? 2.359 -5.589 12.832 1.00 80.62 509 THR A O 1
ATOM 4091 N N . ASN A 1 510 ? 4.464 -5.560 13.580 1.00 84.44 510 ASN A N 1
ATOM 4092 C CA . ASN A 1 510 ? 5.068 -5.938 12.307 1.00 84.44 510 ASN A CA 1
ATOM 4093 C C . ASN A 1 510 ? 5.507 -7.414 12.322 1.00 84.44 510 ASN A C 1
ATOM 4095 O O . ASN A 1 510 ? 6.276 -7.840 13.187 1.00 84.44 510 ASN A O 1
ATOM 4099 N N . ILE A 1 511 ? 5.039 -8.192 11.339 1.00 87.38 511 ILE A N 1
ATOM 4100 C CA . ILE A 1 511 ? 5.350 -9.627 11.231 1.00 87.38 511 ILE A CA 1
ATOM 4101 C C . ILE A 1 511 ? 6.851 -9.844 11.019 1.00 87.38 511 ILE A C 1
ATOM 4103 O O . ILE A 1 511 ? 7.450 -10.637 11.736 1.00 87.38 511 ILE A O 1
ATOM 4107 N N . THR A 1 512 ? 7.483 -9.113 10.095 1.00 83.81 512 THR A N 1
ATOM 4108 C CA . THR A 1 512 ? 8.928 -9.228 9.837 1.00 83.81 512 THR A CA 1
ATOM 4109 C C . THR A 1 512 ? 9.739 -8.939 11.096 1.00 83.81 512 THR A C 1
ATOM 4111 O O . THR A 1 512 ? 10.655 -9.688 11.418 1.00 83.81 512 THR A O 1
ATOM 4114 N N . HIS A 1 513 ? 9.370 -7.905 11.856 1.00 83.19 513 HIS A N 1
ATOM 4115 C CA . HIS A 1 513 ? 10.003 -7.607 13.140 1.00 83.19 513 HIS A CA 1
ATOM 4116 C C . HIS A 1 513 ? 9.834 -8.758 14.147 1.00 83.19 513 HIS A C 1
ATOM 4118 O O . HIS A 1 513 ? 10.791 -9.138 14.816 1.00 83.19 513 HIS A O 1
ATOM 4124 N N . SER A 1 514 ? 8.644 -9.361 14.216 1.00 88.69 514 SER A N 1
ATOM 4125 C CA . SER A 1 514 ? 8.351 -10.490 15.113 1.00 88.69 514 SER A CA 1
ATOM 4126 C C . SER A 1 514 ? 9.139 -11.755 14.750 1.00 88.69 514 SER A C 1
ATOM 4128 O O . SER A 1 514 ? 9.672 -12.427 15.638 1.00 88.69 514 SER A O 1
ATOM 4130 N N . VAL A 1 515 ? 9.278 -12.044 13.452 1.00 88.25 515 VAL A N 1
ATOM 4131 C CA . VAL A 1 515 ? 10.125 -13.128 12.929 1.00 88.25 515 VAL A CA 1
ATOM 4132 C C . VAL A 1 515 ? 11.584 -12.883 13.298 1.00 88.25 515 VAL A C 1
ATOM 4134 O O . VAL A 1 515 ? 12.214 -13.758 13.878 1.00 88.25 515 VAL A O 1
ATOM 4137 N N . LEU A 1 516 ? 12.112 -11.681 13.046 1.00 84.62 516 LEU A N 1
ATOM 4138 C CA . LEU A 1 516 ? 13.498 -11.339 13.383 1.00 84.62 516 LEU A CA 1
ATOM 4139 C C . LEU A 1 516 ? 13.768 -11.418 14.894 1.00 84.62 516 LEU A C 1
ATOM 4141 O O . LEU A 1 516 ? 14.817 -11.916 15.291 1.00 84.62 516 LEU A O 1
ATOM 4145 N N . LYS A 1 517 ? 12.825 -10.972 15.738 1.00 85.25 517 LYS A N 1
ATOM 4146 C CA . LYS A 1 517 ? 12.963 -11.006 17.206 1.00 85.25 517 LYS A CA 1
ATOM 4147 C C . LYS A 1 517 ? 12.965 -12.433 17.765 1.00 85.25 517 LYS A C 1
ATOM 4149 O O . LYS A 1 517 ? 13.598 -12.676 18.786 1.00 85.25 517 LYS A O 1
ATOM 4154 N N . THR A 1 518 ? 12.224 -13.360 17.155 1.00 89.94 518 THR A N 1
ATOM 4155 C CA . THR A 1 518 ? 11.961 -14.682 17.759 1.00 89.94 518 THR A CA 1
ATOM 4156 C C . THR A 1 518 ? 12.531 -15.871 16.994 1.00 89.94 518 THR A C 1
ATOM 4158 O O . THR A 1 518 ? 12.549 -16.970 17.537 1.00 89.94 518 THR A O 1
ATOM 4161 N N . GLY A 1 519 ? 12.932 -15.689 15.736 1.00 89.69 519 GLY A N 1
ATOM 4162 C CA . GLY A 1 519 ? 13.317 -16.773 14.829 1.00 89.69 519 GLY A CA 1
ATOM 4163 C C . GLY A 1 519 ? 12.161 -17.680 14.386 1.00 89.69 519 GLY A C 1
ATOM 4164 O O . GLY A 1 519 ? 12.396 -18.630 13.643 1.00 89.69 519 GLY A O 1
ATOM 4165 N N . ARG A 1 520 ? 10.922 -17.416 14.822 1.00 91.38 520 ARG A N 1
ATOM 4166 C CA . ARG A 1 520 ? 9.749 -18.236 14.485 1.00 91.38 520 ARG A CA 1
ATOM 4167 C C . ARG A 1 520 ? 9.187 -17.894 13.100 1.00 91.38 520 ARG A C 1
ATOM 4169 O O . ARG A 1 520 ? 9.340 -16.750 12.664 1.00 91.38 520 ARG A O 1
ATOM 4176 N N . PRO A 1 521 ? 8.505 -18.838 12.424 1.00 89.50 521 PRO A N 1
ATOM 4177 C CA . PRO A 1 521 ? 7.827 -18.579 11.156 1.00 89.50 521 PRO A CA 1
ATOM 4178 C C . PRO A 1 521 ? 6.816 -17.429 11.251 1.00 89.50 521 PRO A C 1
ATOM 4180 O O . PRO A 1 521 ? 6.146 -17.242 12.263 1.00 89.50 521 PRO A O 1
ATOM 4183 N N . SER A 1 522 ? 6.648 -16.667 10.170 1.00 89.62 522 SER A N 1
ATOM 4184 C CA . SER A 1 522 ? 5.680 -15.557 10.096 1.00 89.62 522 SER A CA 1
ATOM 4185 C C . SER A 1 522 ? 4.219 -16.004 10.237 1.00 89.62 522 SER A C 1
ATOM 4187 O O . SER A 1 522 ? 3.374 -15.201 10.641 1.00 89.62 522 SER A O 1
ATOM 4189 N N . THR A 1 523 ? 3.910 -17.271 9.949 1.00 91.06 523 THR A N 1
ATOM 4190 C CA . THR A 1 523 ? 2.587 -17.871 10.189 1.00 91.06 523 THR A CA 1
ATOM 4191 C C . THR A 1 523 ? 2.211 -17.881 11.672 1.00 91.06 523 THR A C 1
ATOM 4193 O O . THR A 1 523 ? 1.046 -17.678 11.986 1.00 91.06 523 THR A O 1
ATOM 4196 N N . ASP A 1 524 ? 3.173 -17.968 12.599 1.00 92.31 524 ASP A N 1
ATOM 4197 C CA . ASP A 1 524 ? 2.907 -17.901 14.050 1.00 92.31 524 ASP A CA 1
ATOM 4198 C C . ASP A 1 524 ? 2.372 -16.531 14.500 1.00 92.31 524 ASP A C 1
ATOM 4200 O O . ASP A 1 524 ? 1.828 -16.386 15.600 1.00 92.31 524 ASP A O 1
ATOM 4204 N N . PHE A 1 525 ? 2.558 -15.507 13.668 1.00 93.25 525 PHE A N 1
ATOM 4205 C CA . PHE A 1 525 ? 2.198 -14.111 13.925 1.00 93.25 525 PHE A CA 1
ATOM 4206 C C . PHE A 1 525 ? 1.032 -13.626 13.063 1.00 93.25 525 PHE A C 1
ATOM 4208 O O . PHE A 1 525 ? 0.702 -12.439 13.094 1.00 93.25 525 PHE A O 1
ATOM 4215 N N . THR A 1 526 ? 0.415 -14.534 12.307 1.00 94.44 526 THR A N 1
ATOM 4216 C CA . THR A 1 526 ? -0.641 -14.230 11.344 1.00 94.44 526 THR A CA 1
ATOM 4217 C C . THR A 1 526 ? -1.857 -15.094 11.645 1.00 94.44 526 THR A C 1
ATOM 4219 O O . THR A 1 526 ? -1.730 -16.307 11.762 1.00 94.44 526 THR A O 1
ATOM 4222 N N . ILE A 1 527 ? -3.035 -14.485 11.771 1.00 94.94 527 ILE A N 1
ATOM 4223 C CA . ILE A 1 527 ? -4.305 -15.213 11.908 1.00 94.94 527 ILE A CA 1
ATOM 4224 C C . ILE A 1 527 ? -5.227 -14.779 10.760 1.00 94.94 527 ILE A C 1
ATOM 4226 O O . ILE A 1 527 ? -5.367 -13.570 10.561 1.00 94.94 527 ILE A O 1
ATOM 4230 N N . PRO A 1 528 ? -5.846 -15.700 10.002 1.00 95.94 528 PRO A N 1
ATOM 4231 C CA . PRO A 1 528 ? -6.853 -15.356 8.991 1.00 95.94 528 PRO A CA 1
ATOM 4232 C C . PRO A 1 528 ? -8.043 -14.620 9.622 1.00 95.94 528 PRO A C 1
ATOM 4234 O O . PRO A 1 528 ? -8.548 -15.034 10.661 1.00 95.94 528 PRO A O 1
ATOM 4237 N N . LEU A 1 529 ? -8.482 -13.508 9.024 1.00 95.69 529 LEU A N 1
ATOM 4238 C CA . LEU A 1 529 ? -9.537 -12.663 9.600 1.00 95.69 529 LEU A CA 1
ATOM 4239 C C . LEU A 1 529 ? -10.927 -12.929 8.997 1.00 95.69 529 LEU A C 1
ATOM 4241 O O . LEU A 1 529 ? -11.925 -12.635 9.653 1.00 95.69 529 LEU A O 1
ATOM 4245 N N . CYS A 1 530 ? -11.028 -13.551 7.815 1.00 96.81 530 CYS A N 1
ATOM 4246 C CA . CYS A 1 530 ? -12.295 -14.095 7.317 1.00 96.81 530 CYS A CA 1
ATOM 4247 C C . CYS A 1 530 ? -12.607 -15.419 8.024 1.00 96.81 530 CYS A C 1
ATOM 4249 O O . CYS A 1 530 ? -12.628 -16.463 7.388 1.00 96.81 530 CYS A O 1
ATOM 4251 N N . ARG A 1 531 ? -12.816 -15.398 9.345 1.00 96.12 531 ARG A N 1
ATOM 4252 C CA . ARG A 1 531 ? -13.321 -16.546 10.115 1.00 96.12 531 ARG A CA 1
ATOM 4253 C C . ARG A 1 531 ? -14.086 -16.092 11.350 1.00 96.12 531 ARG A C 1
ATOM 4255 O O . ARG A 1 531 ? -1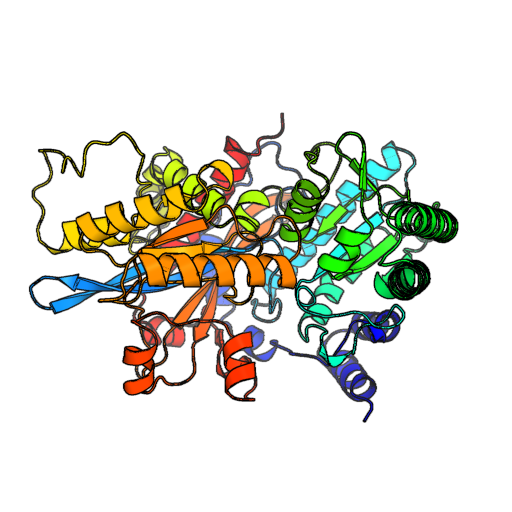3.632 -15.209 12.076 1.00 96.12 531 ARG A O 1
ATOM 4262 N N . GLU A 1 532 ? -15.194 -16.759 11.657 1.00 95.12 532 GLU A N 1
ATOM 4263 C CA . GLU A 1 532 ? -16.020 -16.445 12.834 1.00 95.12 532 GLU A CA 1
ATOM 4264 C C . GLU A 1 532 ? -15.260 -16.530 14.162 1.00 95.12 532 GLU A C 1
ATOM 4266 O O . GLU A 1 532 ? -15.433 -15.687 15.042 1.00 95.12 532 GLU A O 1
ATOM 4271 N N . ASP A 1 533 ? -14.427 -17.558 14.327 1.00 94.88 533 ASP A N 1
ATOM 4272 C CA . ASP A 1 533 ? -13.626 -17.766 15.536 1.00 94.88 533 ASP A CA 1
ATOM 4273 C C . ASP A 1 533 ? -12.603 -16.640 15.746 1.00 94.88 533 ASP A C 1
ATOM 4275 O O . ASP A 1 533 ? -12.390 -16.183 16.869 1.00 94.88 533 ASP A O 1
ATOM 4279 N N . SER A 1 534 ? -12.029 -16.142 14.656 1.00 95.00 534 SER A N 1
ATOM 4280 C CA . SER A 1 534 ? -11.027 -15.083 14.653 1.00 95.00 534 SER A CA 1
ATOM 4281 C C . SER A 1 534 ? -11.649 -13.726 14.970 1.00 95.00 534 SER A C 1
ATOM 4283 O O . SER A 1 534 ? -11.080 -12.982 15.767 1.00 95.00 534 SER A O 1
ATOM 4285 N N . LEU A 1 535 ? -12.850 -13.441 14.449 1.00 94.19 535 LEU A N 1
ATOM 4286 C CA . LEU A 1 535 ? -13.626 -12.253 14.828 1.00 94.19 535 LEU A CA 1
ATOM 4287 C C . LEU A 1 535 ? -13.992 -12.273 16.320 1.00 94.19 535 LEU A C 1
ATOM 4289 O O . LEU A 1 535 ? -13.759 -11.294 17.033 1.00 94.19 535 LEU A O 1
ATOM 4293 N N . LYS A 1 536 ? -14.485 -13.417 16.819 1.00 92.44 536 LYS A N 1
ATOM 4294 C CA . LYS A 1 536 ? -14.804 -13.608 18.245 1.00 92.44 536 LYS A CA 1
ATOM 4295 C C . LYS A 1 536 ? -13.581 -13.397 19.136 1.00 92.44 536 LYS A C 1
ATOM 4297 O O . LYS A 1 536 ? -13.694 -12.734 20.162 1.00 92.44 536 LYS A O 1
ATOM 4302 N N . LYS A 1 537 ? -12.413 -13.905 18.727 1.00 89.94 537 LYS A N 1
ATOM 4303 C CA . LYS A 1 537 ? -11.151 -13.796 19.477 1.00 89.94 537 LYS A CA 1
ATOM 4304 C C . LYS A 1 537 ? -10.707 -12.354 19.730 1.00 89.94 537 LYS A C 1
ATOM 4306 O O . LYS A 1 537 ? -10.045 -12.096 20.730 1.00 89.94 537 LYS A O 1
ATOM 4311 N N . ILE A 1 538 ? -11.037 -11.424 18.836 1.00 90.62 538 ILE A N 1
ATOM 4312 C CA . ILE A 1 538 ? -10.707 -9.998 18.998 1.00 90.62 538 ILE A CA 1
ATOM 4313 C C . ILE A 1 538 ? -11.906 -9.147 19.430 1.00 90.62 538 ILE A C 1
ATOM 4315 O O . ILE A 1 538 ? -11.785 -7.927 19.508 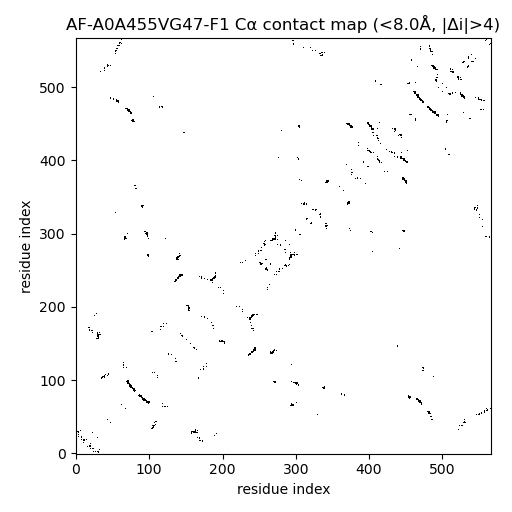1.00 90.62 538 ILE A O 1
ATOM 4319 N N . GLY A 1 539 ? -13.047 -9.778 19.726 1.00 90.75 539 GLY A N 1
ATOM 4320 C CA . GLY A 1 539 ? -14.239 -9.109 20.240 1.00 90.75 539 GLY A CA 1
ATOM 4321 C C . GLY A 1 539 ? -14.920 -8.165 19.246 1.00 90.75 539 GLY A C 1
ATOM 4322 O O . GLY A 1 539 ? -15.607 -7.247 19.683 1.00 90.75 539 GLY A O 1
ATOM 4323 N N . ILE A 1 540 ? -14.736 -8.368 17.936 1.00 93.00 540 ILE A N 1
ATOM 4324 C CA . ILE A 1 540 ? -15.374 -7.545 16.899 1.00 93.00 540 ILE A CA 1
ATOM 4325 C C . ILE A 1 540 ? -16.605 -8.250 16.324 1.00 93.00 540 ILE A C 1
ATOM 4327 O O . ILE A 1 540 ? -16.609 -9.460 16.086 1.00 93.00 540 ILE A O 1
ATOM 4331 N N . THR A 1 541 ? -17.668 -7.489 16.082 1.00 94.94 541 THR A N 1
ATOM 4332 C CA . THR A 1 541 ? -18.890 -8.014 15.462 1.00 94.94 541 THR A CA 1
ATOM 4333 C C . THR A 1 541 ? -18.794 -8.012 13.935 1.00 94.94 541 THR A C 1
ATOM 4335 O O . THR A 1 541 ? -18.028 -7.257 13.330 1.00 94.94 541 THR A O 1
ATOM 4338 N N . LYS A 1 542 ? -19.635 -8.819 13.276 1.00 96.00 542 LYS A N 1
ATOM 4339 C CA . LYS A 1 542 ? -19.745 -8.800 11.810 1.00 96.00 542 LYS A CA 1
ATOM 4340 C C . LYS A 1 542 ? -20.138 -7.429 11.276 1.00 96.00 542 LYS A C 1
ATOM 4342 O O . LYS A 1 542 ? -19.595 -7.012 10.262 1.00 96.00 542 LYS A O 1
ATOM 4347 N N . ASP A 1 543 ? -21.075 -6.745 11.928 1.00 97.31 543 ASP A N 1
ATOM 4348 C CA . ASP A 1 543 ? -21.560 -5.436 11.477 1.00 97.31 543 ASP A CA 1
ATOM 4349 C C . ASP A 1 543 ? -20.463 -4.372 11.542 1.00 97.31 543 ASP A C 1
ATOM 4351 O O . ASP A 1 543 ? -20.341 -3.561 10.623 1.00 97.31 543 ASP A O 1
ATOM 4355 N N . GLN A 1 544 ? -19.576 -4.455 12.533 1.00 97.69 544 GLN A N 1
ATOM 4356 C CA . GLN A 1 544 ? -18.404 -3.586 12.611 1.00 97.69 544 GLN A CA 1
ATOM 4357 C C . GLN A 1 544 ? -17.411 -3.859 11.474 1.00 97.69 544 GLN A C 1
ATOM 4359 O O . GLN A 1 544 ? -16.989 -2.930 10.786 1.00 97.69 544 GLN A O 1
ATOM 4364 N N . ILE A 1 545 ? -17.112 -5.129 11.174 1.00 98.00 545 ILE A N 1
ATOM 4365 C CA . ILE A 1 545 ? -16.265 -5.482 10.021 1.00 98.00 545 ILE A CA 1
ATOM 4366 C C . ILE A 1 545 ? -16.896 -5.042 8.694 1.00 98.00 545 ILE A C 1
ATOM 4368 O O . ILE A 1 545 ? -16.202 -4.463 7.856 1.00 98.00 545 ILE A O 1
ATOM 4372 N N . LYS A 1 546 ? -18.206 -5.259 8.496 1.00 98.56 546 LYS A N 1
ATOM 4373 C CA . LYS A 1 546 ? -18.937 -4.768 7.312 1.00 98.56 546 LYS A CA 1
ATOM 4374 C C . LYS A 1 546 ? -18.804 -3.253 7.177 1.00 98.56 546 LYS A C 1
ATOM 4376 O O . LYS A 1 546 ? -18.558 -2.761 6.080 1.00 98.56 546 LYS A O 1
ATOM 4381 N N . SER A 1 547 ? -18.932 -2.529 8.289 1.00 98.69 547 SER A N 1
ATOM 4382 C CA . SER A 1 547 ? -18.814 -1.069 8.333 1.00 98.69 547 SER A CA 1
ATOM 4383 C C . SER A 1 547 ? -17.421 -0.603 7.925 1.00 98.69 547 SER A C 1
ATOM 4385 O O . SER A 1 547 ? -17.308 0.292 7.091 1.00 98.69 547 SER A O 1
ATOM 4387 N N . MET A 1 548 ? -16.364 -1.254 8.421 1.00 98.50 548 MET A N 1
ATOM 4388 C CA . MET A 1 548 ? -14.983 -0.962 8.016 1.00 98.50 548 MET A CA 1
ATOM 4389 C C . MET A 1 548 ? -14.741 -1.268 6.530 1.00 98.50 548 MET A C 1
ATOM 4391 O O . MET A 1 548 ? -14.134 -0.461 5.826 1.00 98.50 548 MET A O 1
ATOM 4395 N N . CYS A 1 549 ? -15.253 -2.393 6.019 1.00 98.69 549 CYS A N 1
ATOM 4396 C CA . CYS A 1 549 ? -15.128 -2.745 4.601 1.00 98.69 549 CYS A CA 1
ATOM 4397 C C . CYS A 1 549 ? -15.865 -1.748 3.692 1.00 98.69 549 CYS A C 1
ATOM 4399 O O . CYS A 1 549 ? -15.346 -1.341 2.648 1.00 98.69 549 CYS A O 1
ATOM 4401 N N . LEU A 1 550 ? -17.069 -1.330 4.091 1.00 98.75 550 LEU A N 1
ATOM 4402 C CA . LEU A 1 550 ? -17.831 -0.318 3.369 1.00 98.75 550 LEU A CA 1
ATOM 4403 C C . LEU A 1 550 ? -17.106 1.034 3.387 1.00 98.75 550 LEU A C 1
ATOM 4405 O O . LEU A 1 550 ? -16.935 1.639 2.331 1.00 98.75 550 LEU A O 1
ATOM 4409 N N . TYR A 1 551 ? -16.632 1.469 4.560 1.00 98.69 551 TYR A N 1
ATOM 4410 C CA . TYR A 1 551 ? -15.860 2.702 4.728 1.00 98.69 551 TYR A CA 1
ATOM 4411 C C . TYR A 1 551 ? -14.677 2.757 3.759 1.00 98.69 551 TYR A C 1
ATOM 4413 O O . TYR A 1 551 ? -14.540 3.724 3.012 1.00 98.69 551 TYR A O 1
ATOM 4421 N N . PHE A 1 552 ? -13.856 1.705 3.716 1.00 98.50 552 PHE A N 1
ATOM 4422 C CA . PHE A 1 552 ? -12.674 1.668 2.860 1.00 98.50 552 PHE A CA 1
ATOM 4423 C C . PHE A 1 552 ? -13.006 1.683 1.365 1.00 98.50 552 PHE A C 1
ATOM 4425 O O . PHE A 1 552 ? -12.356 2.399 0.603 1.00 98.50 552 PHE A O 1
ATOM 4432 N N . SER A 1 553 ? -14.044 0.960 0.940 1.00 98.56 553 SER A N 1
ATOM 4433 C CA . SER A 1 553 ? -14.449 0.931 -0.473 1.00 98.56 553 SER A CA 1
ATOM 4434 C C . SER A 1 553 ? -14.985 2.287 -0.937 1.00 98.56 553 SER A C 1
ATOM 4436 O O . SER A 1 553 ? -14.625 2.763 -2.016 1.00 98.56 553 SER A O 1
ATOM 4438 N N . VAL A 1 554 ? -15.794 2.951 -0.103 1.00 98.50 554 VAL A N 1
ATOM 4439 C CA . VAL A 1 554 ? -16.299 4.303 -0.389 1.00 98.50 554 VAL A CA 1
ATOM 4440 C C . VAL A 1 554 ? -15.166 5.326 -0.346 1.00 98.50 554 VAL A C 1
ATOM 4442 O O . VAL A 1 554 ? -15.099 6.176 -1.229 1.00 98.50 554 VAL A O 1
ATOM 4445 N N . PHE A 1 555 ? -14.239 5.221 0.610 1.00 98.12 555 PHE A N 1
ATOM 4446 C CA . PHE A 1 555 ? -13.066 6.094 0.686 1.00 98.12 555 PHE A CA 1
ATOM 4447 C C . PHE A 1 555 ? -12.196 6.000 -0.576 1.00 98.12 555 PHE A C 1
ATOM 4449 O O . PHE A 1 555 ? -11.831 7.025 -1.151 1.00 98.12 555 PHE A O 1
ATOM 4456 N N . GLN A 1 556 ? -11.913 4.785 -1.057 1.00 97.44 556 GLN A N 1
ATOM 4457 C CA . GLN A 1 556 ? -11.148 4.589 -2.290 1.00 97.44 556 GLN A CA 1
ATOM 4458 C C . GLN A 1 556 ? -11.894 5.120 -3.522 1.00 97.44 556 GLN A C 1
ATOM 4460 O O . GLN A 1 556 ? -11.285 5.758 -4.381 1.00 97.44 556 GLN A O 1
ATOM 4465 N N . SER A 1 557 ? -13.211 4.897 -3.612 1.00 97.31 557 SER A N 1
ATOM 4466 C CA . SER A 1 557 ? -14.030 5.463 -4.692 1.00 97.31 557 SER A CA 1
ATOM 4467 C C . SER A 1 557 ? -14.001 6.993 -4.666 1.00 97.31 557 SER A C 1
ATOM 4469 O O . SER A 1 557 ? -13.806 7.632 -5.700 1.00 97.31 557 SER A O 1
ATOM 4471 N N . TRP A 1 558 ? -14.102 7.586 -3.473 1.00 97.56 558 TRP A N 1
ATOM 4472 C CA . TRP A 1 558 ? -14.010 9.027 -3.273 1.00 97.56 558 TRP A CA 1
ATOM 4473 C C . TRP A 1 558 ? -12.654 9.573 -3.729 1.00 97.56 558 TRP A C 1
ATOM 4475 O O . TRP A 1 558 ? -12.642 10.504 -4.527 1.00 97.56 558 TRP A O 1
ATOM 4485 N N . LEU A 1 559 ? -11.531 8.955 -3.337 1.00 95.75 559 LEU A N 1
ATOM 4486 C CA . LEU A 1 559 ? -10.189 9.361 -3.783 1.00 95.75 559 LEU A CA 1
ATOM 4487 C C . LEU A 1 559 ? -10.081 9.421 -5.311 1.00 95.75 559 LEU A C 1
ATOM 4489 O O . LEU A 1 559 ? -9.623 10.418 -5.873 1.00 95.75 559 LEU A O 1
ATOM 4493 N N . LEU A 1 560 ? -10.529 8.360 -5.986 1.00 94.44 560 LEU A N 1
ATOM 4494 C CA . LEU A 1 560 ? -10.500 8.264 -7.446 1.00 94.44 560 LEU A CA 1
ATOM 4495 C C . LEU A 1 560 ? -11.407 9.310 -8.113 1.00 94.44 560 LEU A C 1
ATOM 4497 O O . LEU A 1 560 ? -11.061 9.850 -9.161 1.00 94.44 560 LEU A O 1
ATOM 4501 N N . LYS A 1 561 ? -12.550 9.620 -7.496 1.00 94.38 561 LYS A N 1
ATOM 4502 C CA . LYS A 1 561 ? -13.534 10.588 -7.996 1.00 94.38 561 LYS A CA 1
ATOM 4503 C C . LYS A 1 561 ? -13.124 12.046 -7.770 1.00 94.38 561 LYS A C 1
ATOM 4505 O O . LYS A 1 561 ? -13.508 12.891 -8.572 1.00 94.38 561 LYS A O 1
ATOM 4510 N N . THR A 1 562 ? -12.409 12.363 -6.690 1.00 93.12 562 THR A N 1
ATOM 4511 C CA . THR A 1 562 ? -12.139 13.756 -6.285 1.00 93.12 562 THR A CA 1
ATOM 4512 C C . THR A 1 562 ? -10.695 14.183 -6.509 1.00 93.12 562 THR A C 1
ATOM 4514 O O . THR A 1 562 ? -10.465 15.243 -7.085 1.00 93.12 562 THR A O 1
ATOM 4517 N N . LYS A 1 563 ? -9.718 13.370 -6.094 1.00 89.56 563 LYS A N 1
ATOM 4518 C CA . LYS A 1 563 ? -8.287 13.718 -6.166 1.00 89.56 563 LYS A CA 1
ATOM 4519 C C . LYS A 1 563 ? -7.630 13.273 -7.462 1.00 89.56 563 LYS A C 1
ATOM 4521 O O . LYS A 1 563 ? -6.726 13.942 -7.953 1.00 89.56 563 LYS A O 1
ATOM 4526 N N . TYR A 1 564 ? -8.104 12.165 -8.023 1.00 88.94 564 TYR A N 1
ATOM 4527 C CA . TYR A 1 564 ? -7.486 11.511 -9.178 1.00 88.94 564 TYR A CA 1
ATOM 4528 C C . TYR A 1 564 ? -8.426 11.396 -10.381 1.00 88.94 564 TYR A C 1
ATOM 4530 O O . TYR A 1 564 ? -8.281 10.502 -11.216 1.00 88.94 564 TYR A O 1
ATOM 4538 N N . PHE A 1 565 ? -9.386 12.317 -10.485 1.00 83.50 565 PHE A N 1
ATOM 4539 C CA . PHE A 1 565 ? -10.334 12.350 -11.590 1.00 83.50 565 PHE A CA 1
ATOM 4540 C C . PHE A 1 565 ? -9.615 12.522 -12.937 1.00 83.50 565 PHE A C 1
ATOM 4542 O O . PHE A 1 565 ? -8.837 13.461 -13.133 1.00 83.50 565 PHE A O 1
ATOM 4549 N N . ARG A 1 566 ? -9.901 11.627 -13.889 1.00 74.38 566 ARG A N 1
ATOM 4550 C CA . ARG A 1 566 ? -9.458 11.757 -15.281 1.00 74.38 566 ARG A CA 1
ATOM 4551 C C . ARG A 1 566 ? -10.591 12.357 -16.114 1.00 74.38 566 ARG A C 1
ATOM 4553 O O . ARG A 1 566 ? -11.661 11.763 -16.194 1.00 74.38 566 ARG A O 1
ATOM 4560 N N . VAL A 1 567 ? -10.322 13.517 -16.721 1.00 58.69 567 VAL A N 1
ATOM 4561 C CA . VAL A 1 567 ? -11.176 14.144 -17.750 1.00 58.69 567 VAL A CA 1
ATOM 4562 C C . VAL A 1 567 ? -11.043 13.396 -19.067 1.00 58.69 567 VAL A C 1
ATOM 4564 O O . VAL A 1 567 ? -9.876 13.123 -19.450 1.00 58.69 567 VAL A O 1
#

Organism: NCBI:txid138074

Secondary structure (DSSP, 8-state):
--HHHHHHHHHHHHT-HHHHHHHHHTGGG-S-----HHHHHHS-HHHHHHHHHHH-EEPPTT--TTT-SEE-EEEEEEEEE-TT--EEEEEEEEEE--S--S-GGGS-HHHHHHHHHHHHHHHHHHHHHHHHTT---EEEEEE---TTPPPBTTB--GGGS-TTGGGGHHHHHHHHHHH-BTTBPPEEEEHHHHHHHHHHHHHHHHHHHTT-HHHHHHHHHHHHHHHHHHHHTTTTS-EEEEEEHHHHHHHEEEETTEEEETTEEP-EEE-HHHHHHHHHHHT----TTT-EEE-STHHHHH-HHHHHHHHHHHHHSHHHHTHHHHHHHTTS----TTTT--EE--TTS-TT---TT----HHHHHHHHHTEEEEE-TTTHHHHHHHHHHHHHHTT--EEEEEES--TTTT-EEPPTT--HHHHHHHHHHHHHHHHHHH-TT-EEEEEEEEPP-B-B-TTS-BEEEEEEEEEEE-TTS-EEEEEEEEEEEEPSPPPHHHHHHTTT-----HHHHHHHH---GGGGEEESSSHHHHHHTT--HHHHHHHHHHHHHHHHHHHHHTS---

Nearest PDB structures (foldseek):
  5oes-assembly3_F  TM=2.950E-01  e=2.389E-05  Solanum tuberosum
  5oes-assembly1_B  TM=3.018E-01  e=3.674E-05  Solanum tuberosum
  5oes-assembly1_A  TM=2.975E-01  e=8.689E-05  Solanum tuberosum
  2ofz-assembly1_A  TM=4.102E-01  e=1.925E+00  SARS coronavirus Tor2
  9f83-assembly1_A  TM=4.044E-01  e=2.659E+00  Severe acute respiratory syndrome coronavirus 2

Foldseek 3Di:
DDQLVVQLVVCVVPPNNLLSVLCVQAVQQADAAQAPLVLQVPFDPVLQVVLQVLQWDFFDPPDDLQQAQKKKWWKFWFWDQAPVRDTAIFIARQATAALADQHLSLHHDVVSVQSLVSLLRLLLVLLVVCVVVVFAAEAEAAYAQCLQFDADLLGTDNVSRDSRLSVCSSSLVSNQVNRADPVAHEAEYEPSVLCRQLSNQLNVLCVPCVVPVVSSVVSNVVSLQVSLVSCVVCRNHHYYYYYHLVSQLVQWDADPQFIDGSNHTHAYYEGLLSQVVNCQVRVHHHDCVRHRYNHPVSCSNFFSVVVLVLLQVVLPDPLVVCLQVSLVVSPFGFDLRCNSDADEDDPPPDQPPVPPPDPDRRRVLSSRQQRYKYKDFVVCPLVSVLVVCVNCVVSVFWKWKAKTQDDPSQLIDTDDVPDDSVVSSVVNVVSQVVQCSSRNRPIGPTIMMGGLGQGDAFPLQWGKMWMKMWGWGQDPVRGIIIWMGTRKIFTAPRDDPVNCVVVVNDDRSDLVVRCVVPVDRSVVRIHGPSDPVNCVRRPHDPSNRSNNGNSVRSSVSCCCVPVVDDD

Solvent-accessible surface area (backbone atoms only — not comparable to full-atom values): 29688 Å² total; per-residue (Å²): 129,80,56,65,62,60,49,38,57,49,32,49,75,73,74,41,60,69,56,26,51,51,47,61,76,34,46,82,60,50,43,58,78,61,82,33,55,67,40,14,71,64,29,37,57,68,57,37,52,49,35,31,63,72,7,56,34,71,51,48,86,66,68,55,58,30,43,48,35,44,33,37,37,35,33,42,36,26,46,48,60,35,91,85,67,52,76,45,77,35,36,42,69,72,40,40,34,21,51,65,69,83,58,64,40,39,40,37,68,72,58,45,49,36,39,50,52,34,49,27,47,23,34,40,54,46,41,56,52,22,53,78,68,76,49,50,43,26,34,41,42,47,36,80,62,52,57,75,58,73,71,57,78,42,37,63,63,46,86,52,35,39,33,53,53,70,66,50,46,63,54,52,49,36,33,40,69,50,54,34,44,99,92,47,59,46,47,74,48,36,39,64,72,76,41,30,70,36,36,32,45,46,45,51,42,48,75,75,26,71,90,38,66,68,62,31,56,50,51,49,51,51,32,49,51,54,38,26,59,59,49,53,80,48,61,90,34,24,33,40,32,42,39,42,33,65,63,52,48,73,56,43,45,78,56,99,28,32,48,22,51,41,83,40,66,45,44,30,39,39,30,14,50,41,61,50,49,40,27,53,62,67,73,44,69,74,33,74,91,71,30,43,42,36,28,64,65,14,58,33,21,38,26,49,42,53,34,52,52,51,47,32,55,41,48,72,33,72,71,50,69,42,45,52,60,54,29,48,77,72,73,41,64,62,40,43,45,56,47,69,55,52,43,75,67,57,96,81,63,66,78,82,69,71,62,95,83,66,92,69,56,66,46,58,54,52,54,54,60,63,33,36,30,37,76,32,46,68,89,46,40,70,64,34,51,54,49,51,50,51,56,32,50,77,70,76,40,53,47,28,38,38,45,12,59,62,61,95,72,57,60,54,49,66,68,59,91,90,59,54,68,70,56,54,54,49,55,50,50,56,42,47,52,50,32,32,71,36,54,33,76,64,26,34,52,44,25,25,33,29,50,69,57,54,62,30,60,41,97,73,46,18,42,40,26,41,31,35,37,34,33,32,39,69,48,97,87,68,53,49,31,27,23,10,30,66,36,30,35,28,34,36,66,68,62,54,74,66,61,46,63,76,43,75,57,62,79,79,54,42,45,69,60,41,23,71,76,65,76,48,65,57,67,86,26,48,42,41,38,26,35,73,68,47,31,56,63,72,73,51,54,70,43,34,53,46,25,45,20,31,50,54,15,51,50,53,35,47,45,46,55,71,80,58,58,56,132

Sequence (567 aa):
MNCNSCDFDYLNNIVDYRIADLFNGMGSLFYGIDDKVLISNDQDQELADFFEKISEIDLPIGTKAYDFVCCPPDVIAYYLKDSNNTKKLEYNCSEINGTGFGGMRNLPKNQLESILDTYKNAAREITDECKKKSEHPLIIVENSGRESAERINGKYPISVNSKLIWEKLFIVDKFAQQICSSGNPCYIDSFDNIAACYFEDIDLVKSVFYKKKDAYNKEIKNAYTKAIMSMTQHKNKPMVLLGYSRDIMECCKINNGQEYLFGRRINGFVNDRAAFNLSKKENKTLDYKKTHVMNITFEEGANKLSAFLAREEFHSSTDAKSLPDLAKKRGFIYDACGLDKIYHFKKNEGGLSFGSNISYNDLDVADYRMRYFRGVTEDDGINGVMRTLTDFKNLGINPLYKPSGTGQGKGIIGYNPGELEANFKHRFYENLDKIKKEFGKGAGYPFLVMPVLNLAKTDLNEVYDMRFVIYKKINISGRSTIHTIPLIIKKTPKIKKEEYEENNGFFLTNITHSVLKTGRPSTDFTIPLCREDSLKKIGITKDQIKSMCLYFSVFQSWLLKTKYFRV